Protein AF-A0A2X3W7B3-F1 (afdb_monomer_lite)

Organism: NCBI:txid1345

InterPro domains:
  IPR018306 Bacteriophage T5, Orf172 DNA-binding [PF10544] (6-100)

Foldseek 3Di:
DFQKWKWKWWALCVQQQKIFIDIDRAVQVVQVQQCVPSNDTPQQQMKMFMDGPVCRVVLSVVLCVQQVVQQDQDPDPDVRNRGIGHPVSVVVVVVVCVVVVTDMDGGDDDPDDDDDVVVVVVVVVVVVVLVVLLVLLQVLLVVLLVLLVVLLVCCVQKAWEWDWDDDALQATDIWGKIFGPDPPDPPWDAQVSVVSNQARADDDPDPPRGDRLFDDFDADPRRTTGMTTGDPCNLVVLVCLCPDPDPSNVSCVVRPNVSSVSSSVSVVSNVVRYDYHPDDPCCSRPPDAPQNDPVQVPHFGWHWFWKAFPDVRDTDIDIDTQQQWAKWKAQPFWIWTHGPPDPDIAIEGLDADDDPVCVVPDPDDDGHMYGHDSVRSSRVSVCQVVFWDWDDDPSMIMTGGDDPDDDDDDDDDPPPPD

Sequence (418 aa):
MAKKSYIYILNWTEVHGCIKIGKANNIWNRYQQLKKGFGEADLENSYWFEERETDILQIEKLLHTFTRKYKVDFPEKLDGSTELFEIEALDEVRDLCGRMEIQLHKGINAPKNKVVAQKSNIKIKNEKTFQEQIEVNRLKLNNLIDFIRTINEHPRDWVVRDTKSSFPWGHRFILTTVINENPNSDYKMTVDEFREFQCFNFNESSWFSLINLFSYFKFTKDRKLVGFELSSSTINKIENLIEGNENLSLHIKQYYFDLFSQLISELRLLLSKKENSTFDVEQWLNPKFEWNSDEHADTDKFGVFNLLKYPDFRTINLKLEVSKISKIISNGYSWTIFPNNTAKTIKLFQMNPPTKEDLHTINNFQDGIYISDEENYFKFCRFLRDLFEIEEFGYEYLLIPKNKGPQQLPLYNIEDLF

Radius of gyration: 34.97 Å; chains: 1; bounding box: 57×60×97 Å

Secondary structure (DSSP, 8-state):
-PPEEEEEEEEEHHHHSEEEEEEESSHHHHHHHHHHHH---EEEEEEEEEEEHHHHHHHHHHHHHHTGGGB---SS--TTGGGEEETTHHHHHHHHHHHTT--PEE--PPP-S--SHHHHHHHHHHHHHHHHHHHHHHHHHHHHHHHHHHHHH-TTTEEEEEEEEEETTTEEEEEEEEEE--TT-S---BHHHHHTTS-----SSSTT------S-EEE-TT-BEEEEEE-THHHHHHHHHHH-SSHHHHHHHHHTHHHHHHHHHHHHHHHHTPPPPSS-HHHHHS---GGG-GGGTTS--EEEEEEEEETTTEEEEEEEEGGGEEEEEE-SSEEEEEETT-S--EEEESSPPPPTTGGGS---PPSEEEE-SHHHHHHHHHHHHHHEEEEEETTEEEEEES--PPP-------GGG-

Structure (mmCIF, N/CA/C/O backbone):
data_AF-A0A2X3W7B3-F1
#
_entry.id   AF-A0A2X3W7B3-F1
#
loop_
_atom_site.group_PDB
_atom_site.id
_atom_site.type_symbol
_atom_site.label_atom_id
_atom_site.label_alt_id
_atom_site.label_comp_id
_atom_site.label_asym_id
_atom_site.label_entity_id
_atom_site.label_seq_id
_atom_site.pdbx_PDB_ins_code
_atom_site.Cartn_x
_atom_site.Cartn_y
_atom_site.Cartn_z
_atom_site.occupancy
_atom_site.B_iso_or_equiv
_atom_site.auth_seq_id
_atom_site.auth_comp_id
_atom_site.auth_asym_id
_atom_site.auth_atom_id
_atom_site.pdbx_PDB_model_num
ATOM 1 N N . MET A 1 1 ? 22.598 3.397 46.875 1.00 49.69 1 MET A N 1
ATOM 2 C CA . MET A 1 1 ? 22.312 2.079 47.487 1.00 49.69 1 MET A CA 1
ATOM 3 C C . MET A 1 1 ? 22.183 1.068 46.362 1.00 49.69 1 MET A C 1
ATOM 5 O O . MET A 1 1 ? 21.506 1.386 45.391 1.00 49.69 1 MET A O 1
ATOM 9 N N . ALA A 1 2 ? 22.857 -0.083 46.437 1.00 56.03 2 ALA A N 1
ATOM 10 C CA . ALA A 1 2 ? 22.685 -1.132 45.431 1.00 56.03 2 ALA A CA 1
ATOM 11 C C . ALA A 1 2 ? 21.232 -1.628 45.466 1.00 56.03 2 ALA A C 1
ATOM 13 O O . ALA A 1 2 ? 20.683 -1.855 46.546 1.00 56.03 2 ALA A O 1
ATOM 14 N N . LYS A 1 3 ? 20.596 -1.737 44.297 1.00 79.31 3 LYS A N 1
ATOM 15 C CA . LYS A 1 3 ? 19.221 -2.223 44.186 1.00 79.31 3 LYS A CA 1
ATOM 16 C C . LYS A 1 3 ? 19.198 -3.702 44.575 1.00 79.31 3 LYS A C 1
ATOM 18 O O . LYS A 1 3 ? 19.993 -4.491 44.065 1.00 79.31 3 LYS A O 1
ATOM 23 N N . LYS A 1 4 ? 18.335 -4.050 45.526 1.00 84.06 4 LYS A N 1
ATOM 24 C CA . LYS A 1 4 ? 18.164 -5.418 46.021 1.00 84.06 4 LYS A CA 1
ATOM 25 C C . LYS A 1 4 ? 17.038 -6.123 45.266 1.00 84.06 4 LYS A C 1
ATOM 27 O O . LYS A 1 4 ? 16.123 -5.470 44.760 1.00 84.06 4 LYS A O 1
ATOM 32 N N . SER A 1 5 ? 17.124 -7.443 45.170 1.00 90.56 5 SER A N 1
ATOM 33 C CA . SER A 1 5 ? 16.106 -8.311 44.574 1.00 90.56 5 SER A CA 1
ATOM 34 C C . SER A 1 5 ? 16.045 -9.617 45.378 1.00 90.56 5 SER A C 1
ATOM 36 O O . SER A 1 5 ? 16.868 -9.837 46.267 1.00 90.56 5 SER A O 1
ATOM 38 N N . TYR A 1 6 ? 15.054 -10.462 45.105 1.00 93.88 6 TYR A N 1
ATOM 39 C CA . TYR A 1 6 ? 14.776 -11.648 45.913 1.00 93.88 6 TYR A CA 1
ATOM 40 C C . TYR A 1 6 ? 14.728 -12.907 45.055 1.00 93.88 6 TYR A C 1
ATOM 42 O O . TYR A 1 6 ? 14.192 -12.877 43.943 1.00 93.88 6 TYR A O 1
ATOM 50 N N . ILE A 1 7 ? 15.210 -14.018 45.607 1.00 95.75 7 ILE A N 1
ATOM 51 C CA . ILE A 1 7 ? 14.815 -15.362 45.176 1.00 95.75 7 ILE A CA 1
ATOM 52 C C . ILE A 1 7 ? 13.711 -15.842 46.106 1.00 95.75 7 ILE A C 1
ATOM 54 O O . ILE A 1 7 ? 13.782 -15.650 47.320 1.00 95.75 7 ILE A O 1
ATOM 58 N N . TYR A 1 8 ? 12.700 -16.476 45.530 1.00 95.75 8 TYR A N 1
ATOM 59 C CA . TYR A 1 8 ? 11.639 -17.154 46.252 1.00 95.75 8 TYR A CA 1
ATOM 60 C C . TYR A 1 8 ? 11.576 -18.626 45.853 1.00 95.75 8 TYR A C 1
ATOM 62 O O . TYR A 1 8 ? 11.900 -19.006 44.726 1.00 95.75 8 TYR A O 1
ATOM 70 N N . ILE A 1 9 ? 11.091 -19.433 46.788 1.00 96.25 9 ILE A N 1
ATOM 71 C CA . ILE A 1 9 ? 10.754 -20.837 46.611 1.00 96.25 9 ILE A CA 1
ATOM 72 C C . ILE A 1 9 ? 9.311 -20.989 47.081 1.00 96.25 9 ILE A C 1
ATOM 74 O O . ILE A 1 9 ? 9.055 -20.969 48.284 1.00 96.25 9 ILE A O 1
ATOM 78 N N . LEU A 1 10 ? 8.370 -21.057 46.140 1.00 95.75 10 LEU A N 1
ATOM 79 C CA . LEU A 1 10 ? 6.945 -21.222 46.434 1.00 95.75 10 LEU A CA 1
ATOM 80 C C . LEU A 1 10 ? 6.597 -22.705 46.468 1.00 95.75 10 LEU A C 1
ATOM 82 O O . LEU A 1 10 ? 6.914 -23.434 45.528 1.00 95.75 10 LEU A O 1
ATOM 86 N N . ASN A 1 11 ? 5.944 -23.136 47.541 1.00 92.62 11 ASN A N 1
ATOM 87 C CA . ASN A 1 11 ? 5.577 -24.526 47.752 1.00 92.62 11 ASN A CA 1
ATOM 88 C C . ASN A 1 11 ? 4.138 -24.793 47.281 1.00 92.62 11 ASN A C 1
ATOM 90 O O . ASN A 1 11 ? 3.189 -24.308 47.887 1.00 92.62 11 ASN A O 1
ATOM 94 N N . TRP A 1 12 ? 3.978 -25.577 46.215 1.00 90.94 12 TRP A N 1
ATOM 95 C CA . TRP A 1 12 ? 2.685 -26.068 45.724 1.00 90.94 12 TRP A CA 1
ATOM 96 C C . TRP A 1 12 ? 2.560 -27.586 45.881 1.00 90.94 12 TRP A C 1
ATOM 98 O O . TRP A 1 12 ? 1.772 -28.214 45.182 1.00 90.94 12 TRP A O 1
ATOM 108 N N . THR A 1 13 ? 3.318 -28.202 46.790 1.00 86.62 13 THR A N 1
ATOM 109 C CA . THR A 1 13 ? 3.364 -29.666 46.923 1.00 86.62 13 THR A CA 1
ATOM 110 C C . THR A 1 13 ? 1.984 -30.264 47.199 1.00 86.62 13 THR A C 1
ATOM 112 O O . THR A 1 13 ? 1.646 -31.286 46.615 1.00 86.62 13 THR A O 1
ATOM 115 N N . GLU A 1 14 ? 1.143 -29.598 47.996 1.00 80.56 14 GLU A N 1
ATOM 116 C CA . GLU A 1 14 ? -0.219 -30.080 48.279 1.00 80.56 14 GLU A CA 1
ATOM 117 C C . GLU A 1 14 ? -1.151 -30.061 47.058 1.00 80.56 14 GLU A C 1
ATOM 119 O O . GLU A 1 14 ? -2.051 -30.891 46.964 1.00 80.56 14 GLU A O 1
ATOM 124 N N . VAL A 1 15 ? -0.951 -29.124 46.126 1.00 79.12 15 VAL A N 1
ATOM 125 C CA . VAL A 1 15 ? -1.862 -28.910 44.987 1.00 79.12 15 VAL A CA 1
ATOM 126 C C . VAL A 1 15 ? -1.338 -29.572 43.711 1.00 79.12 15 VAL A C 1
ATOM 128 O O . VAL A 1 15 ? -2.117 -30.114 42.933 1.00 79.12 15 VAL A O 1
ATOM 131 N N . HIS A 1 16 ? -0.019 -29.548 43.505 1.00 81.56 16 HIS A N 1
ATOM 132 C CA . HIS A 1 16 ? 0.649 -29.941 42.259 1.00 81.56 16 HIS A CA 1
ATOM 133 C C . HIS A 1 16 ? 1.873 -30.841 42.467 1.00 81.56 16 HIS A C 1
ATOM 135 O O . HIS A 1 16 ? 2.553 -31.166 41.498 1.00 81.56 16 HIS A O 1
ATOM 141 N N . GLY A 1 17 ? 2.202 -31.225 43.706 1.00 84.75 17 GLY A N 1
ATOM 142 C CA . GLY A 1 17 ? 3.369 -32.070 43.989 1.00 84.75 17 GLY A CA 1
ATOM 143 C C . GLY A 1 17 ? 4.721 -31.412 43.686 1.00 84.75 17 GLY A C 1
ATOM 144 O O . GLY A 1 17 ? 5.715 -32.113 43.537 1.00 84.75 17 GLY A O 1
ATOM 145 N N . CYS A 1 18 ? 4.776 -30.080 43.563 1.00 91.62 18 CYS A N 1
ATOM 146 C CA . CYS A 1 18 ? 5.975 -29.371 43.119 1.00 91.62 18 CYS A CA 1
ATOM 147 C C . CYS A 1 18 ? 6.262 -28.081 43.902 1.00 91.62 18 CYS A C 1
ATOM 149 O O . CYS A 1 18 ? 5.371 -27.449 44.476 1.00 91.62 18 CYS A O 1
ATOM 151 N N . ILE A 1 19 ? 7.508 -27.625 43.820 1.00 93.75 19 ILE A N 1
ATOM 152 C CA . ILE A 1 19 ? 7.961 -26.295 44.220 1.00 93.75 19 ILE A CA 1
ATOM 153 C C . ILE A 1 19 ? 8.351 -25.462 42.998 1.00 93.75 19 ILE A C 1
ATOM 155 O O . ILE A 1 19 ? 8.766 -25.986 41.966 1.00 93.75 19 ILE A O 1
ATOM 159 N N . LYS A 1 20 ? 8.277 -24.137 43.128 1.00 94.06 20 LYS A N 1
ATOM 160 C CA . LYS A 1 20 ? 8.765 -23.189 42.123 1.00 94.06 20 LYS A CA 1
ATOM 161 C C . LYS A 1 20 ? 9.906 -22.360 42.676 1.00 94.06 20 LYS A C 1
ATOM 163 O O . LYS A 1 20 ? 9.715 -21.681 43.680 1.00 94.06 20 LYS A O 1
ATOM 168 N N . ILE A 1 21 ? 11.025 -22.310 41.961 1.00 94.50 21 ILE A N 1
ATOM 169 C CA . ILE A 1 21 ? 12.171 -21.457 42.302 1.00 94.50 21 ILE A CA 1
ATOM 170 C C . ILE A 1 21 ? 12.234 -20.312 41.294 1.00 94.50 21 ILE A C 1
ATOM 172 O O . ILE A 1 21 ? 12.284 -20.573 40.093 1.00 94.50 21 ILE A O 1
ATOM 176 N N . GLY A 1 22 ? 12.243 -19.060 41.751 1.00 92.62 22 GLY A N 1
ATOM 177 C CA . GLY A 1 22 ? 12.356 -17.925 40.834 1.00 92.62 22 GLY A CA 1
ATOM 178 C C . GLY A 1 22 ? 12.717 -16.593 41.481 1.00 92.62 22 GLY A C 1
ATOM 179 O O . GLY A 1 22 ? 12.730 -16.437 42.700 1.00 92.62 22 GLY A O 1
ATOM 180 N N . LYS A 1 23 ? 12.999 -15.613 40.628 1.00 92.19 23 LYS A N 1
ATOM 181 C CA . LYS A 1 23 ? 13.351 -14.229 40.966 1.00 92.19 23 LYS A CA 1
ATOM 182 C C . LYS A 1 23 ? 12.134 -13.305 41.039 1.00 92.19 23 LYS A C 1
ATOM 184 O O . LYS A 1 23 ? 11.275 -13.297 40.157 1.00 92.19 23 LYS A O 1
ATOM 189 N N . ALA A 1 24 ? 12.101 -12.412 42.030 1.00 90.06 24 ALA A N 1
ATOM 190 C CA . ALA A 1 24 ? 11.144 -11.305 42.076 1.00 90.06 24 ALA A CA 1
ATOM 191 C C . ALA A 1 24 ? 11.711 -10.055 42.760 1.00 90.06 24 ALA A C 1
ATOM 193 O O . ALA A 1 24 ? 12.462 -10.135 43.721 1.00 90.06 24 ALA A O 1
ATOM 194 N N . ASN A 1 25 ? 11.255 -8.875 42.329 1.00 86.50 25 ASN A N 1
ATOM 195 C CA . ASN A 1 25 ? 11.466 -7.628 43.084 1.00 86.50 25 ASN A CA 1
ATOM 196 C C . ASN A 1 25 ? 10.436 -7.449 44.213 1.00 86.50 25 ASN A C 1
ATOM 198 O O . ASN A 1 25 ? 10.639 -6.657 45.125 1.00 86.50 25 ASN A O 1
ATOM 202 N N . ASN A 1 26 ? 9.309 -8.162 44.139 1.00 88.75 26 ASN A N 1
ATOM 203 C CA . ASN A 1 26 ? 8.280 -8.205 45.171 1.00 88.75 26 ASN A CA 1
ATOM 204 C C . ASN A 1 26 ? 7.633 -9.596 45.152 1.00 88.75 26 ASN A C 1
ATOM 206 O O . ASN A 1 26 ? 6.841 -9.904 44.256 1.00 88.75 26 ASN A O 1
ATOM 210 N N . ILE A 1 27 ? 7.997 -10.428 46.129 1.00 90.38 27 ILE A N 1
ATOM 211 C CA . ILE A 1 27 ? 7.583 -11.835 46.204 1.00 90.38 27 ILE A CA 1
ATOM 212 C C . ILE A 1 27 ? 6.058 -11.953 46.307 1.00 90.38 27 ILE A C 1
ATOM 214 O O . ILE A 1 27 ? 5.458 -12.769 45.615 1.00 90.38 27 ILE A O 1
ATOM 218 N N . TRP A 1 28 ? 5.408 -11.089 47.094 1.00 89.19 28 TRP A N 1
ATOM 219 C CA . TRP A 1 28 ? 3.954 -11.128 47.269 1.00 89.19 28 TRP A CA 1
ATOM 220 C C . TRP A 1 28 ? 3.201 -10.831 45.971 1.00 89.19 28 TRP A C 1
ATOM 222 O O . TRP A 1 28 ? 2.271 -11.546 45.608 1.00 89.19 28 TRP A O 1
ATOM 232 N N . ASN A 1 29 ? 3.615 -9.803 45.228 1.00 86.25 29 ASN A N 1
ATOM 233 C CA . ASN A 1 29 ? 3.005 -9.492 43.936 1.00 86.25 29 ASN A CA 1
ATOM 234 C C . ASN A 1 29 ? 3.215 -10.628 42.930 1.00 86.25 29 ASN A C 1
ATOM 236 O O . ASN A 1 29 ? 2.285 -10.949 42.190 1.00 86.25 29 ASN A O 1
ATOM 240 N N . ARG A 1 30 ? 4.404 -11.249 42.921 1.00 90.12 30 ARG A N 1
ATOM 241 C CA . ARG A 1 30 ? 4.691 -12.395 42.050 1.00 90.12 30 ARG A CA 1
ATOM 242 C C . ARG A 1 30 ? 3.834 -13.605 42.421 1.00 90.12 30 ARG A C 1
ATOM 244 O O . ARG A 1 30 ? 3.236 -14.203 41.534 1.00 90.12 30 ARG A O 1
ATOM 251 N N . TYR A 1 31 ? 3.677 -13.895 43.712 1.00 91.56 31 TYR A N 1
ATOM 252 C CA . TYR A 1 31 ? 2.754 -14.920 44.199 1.00 91.56 31 TYR A CA 1
ATOM 253 C C . TYR A 1 31 ? 1.317 -14.669 43.718 1.00 91.56 31 TYR A C 1
ATOM 255 O O . TYR A 1 31 ? 0.709 -15.551 43.125 1.00 91.56 31 TYR A O 1
ATOM 263 N N . GLN A 1 32 ? 0.789 -13.451 43.884 1.00 87.44 32 GLN A N 1
ATOM 264 C CA . GLN A 1 32 ? -0.580 -13.113 43.460 1.00 87.44 32 GLN A CA 1
ATOM 265 C C . GLN A 1 32 ? -0.807 -13.255 41.945 1.00 87.44 32 GLN A C 1
ATOM 267 O O . GLN A 1 32 ? -1.938 -13.481 41.516 1.00 87.44 32 GLN A O 1
ATOM 272 N N . GLN A 1 33 ? 0.237 -13.097 41.126 1.00 85.06 33 GLN A N 1
ATOM 273 C CA . GLN A 1 33 ? 0.168 -13.366 39.687 1.00 85.06 33 GLN A CA 1
ATOM 274 C C . GLN A 1 33 ? 0.092 -14.870 39.413 1.00 85.06 33 GLN A C 1
ATOM 276 O O . GLN A 1 33 ? -0.817 -15.309 38.714 1.00 85.06 33 GLN A O 1
ATOM 281 N N . LEU A 1 34 ? 1.005 -15.645 40.004 1.00 87.31 34 LEU A N 1
ATOM 282 C CA . LEU A 1 34 ? 1.114 -17.090 39.791 1.00 87.31 34 LEU A CA 1
ATOM 283 C C . LEU A 1 34 ? -0.096 -17.852 40.343 1.00 87.31 34 LEU A C 1
ATOM 285 O O . LEU A 1 34 ? -0.611 -18.753 39.687 1.00 87.31 34 LEU A O 1
ATOM 289 N N . LYS A 1 35 ? -0.619 -17.425 41.495 1.00 87.69 35 LYS A N 1
ATOM 290 C CA . LYS A 1 35 ? -1.808 -17.986 42.147 1.00 87.69 35 LYS A CA 1
ATOM 291 C C . LYS A 1 35 ? -3.021 -18.100 41.219 1.00 87.69 35 LYS A C 1
ATOM 293 O O . LYS A 1 35 ? -3.826 -19.008 41.385 1.00 87.69 35 LYS A O 1
ATOM 298 N N . LYS A 1 36 ? -3.169 -17.201 40.236 1.00 80.19 36 LYS A N 1
ATOM 299 C CA . LYS A 1 36 ? -4.288 -17.250 39.278 1.00 80.19 36 LYS A CA 1
ATOM 300 C C . LYS A 1 36 ? -4.287 -18.510 38.411 1.00 80.19 36 LYS A C 1
ATOM 302 O O . LYS A 1 36 ? -5.359 -18.919 37.989 1.00 80.19 36 LYS A O 1
ATOM 307 N N . GLY A 1 37 ? -3.108 -19.065 38.124 1.00 80.38 37 GLY A N 1
ATOM 308 C CA . GLY A 1 37 ? -2.953 -20.293 37.343 1.00 80.38 37 GLY A CA 1
ATOM 309 C C . GLY A 1 37 ? -2.694 -21.520 38.215 1.00 80.38 37 GLY A C 1
ATOM 310 O O . GLY A 1 37 ? -3.301 -22.557 38.004 1.00 80.38 37 GLY A O 1
ATOM 311 N N . PHE A 1 38 ? -1.834 -21.394 39.230 1.00 79.56 38 PHE A N 1
ATOM 312 C CA . PHE A 1 38 ? -1.393 -22.531 40.049 1.00 79.56 38 PHE A CA 1
ATOM 313 C C . PHE A 1 38 ? -2.220 -22.753 41.325 1.00 79.56 38 PHE A C 1
ATOM 315 O O . PHE A 1 38 ? -2.025 -23.750 42.010 1.00 79.56 38 PHE A O 1
ATOM 322 N N . GLY A 1 39 ? -3.147 -21.860 41.676 1.00 83.94 39 GLY A N 1
ATOM 323 C CA . GLY A 1 39 ? -3.884 -21.941 42.940 1.00 83.94 39 GLY A CA 1
ATOM 324 C C . GLY A 1 39 ? -3.065 -21.474 44.152 1.00 83.94 39 GLY A C 1
ATOM 325 O O . GLY A 1 39 ? -2.021 -20.830 44.013 1.00 83.94 39 GLY A O 1
ATOM 326 N N . GLU A 1 40 ? -3.568 -21.742 45.358 1.00 89.56 40 GLU A N 1
ATOM 327 C CA . GLU A 1 40 ? -2.911 -21.325 46.606 1.00 89.56 40 GLU A CA 1
ATOM 328 C C . GLU A 1 40 ? -1.622 -22.121 46.840 1.00 89.56 40 GLU A C 1
ATOM 330 O O . GLU A 1 40 ? -1.614 -23.343 46.719 1.00 89.56 40 GLU A O 1
ATOM 335 N N . ALA A 1 41 ? -0.540 -21.420 47.181 1.00 90.94 41 ALA A N 1
ATOM 336 C CA . ALA A 1 41 ? 0.698 -22.047 47.635 1.00 90.94 41 ALA A CA 1
ATOM 337 C C . ALA A 1 41 ? 0.702 -22.149 49.163 1.00 90.94 41 ALA A C 1
ATOM 339 O O . ALA A 1 41 ? 0.157 -21.279 49.850 1.00 90.94 41 ALA A O 1
ATOM 340 N N . ASP A 1 42 ? 1.416 -23.134 49.695 1.00 92.38 42 ASP A N 1
ATOM 341 C CA . ASP A 1 42 ? 1.790 -23.184 51.102 1.00 92.38 42 ASP A CA 1
ATOM 342 C C . ASP A 1 42 ? 2.895 -22.150 51.370 1.00 92.38 42 ASP A C 1
ATOM 344 O O . ASP A 1 42 ? 4.100 -22.395 51.242 1.00 92.38 42 ASP A O 1
ATOM 348 N N . LEU A 1 43 ? 2.468 -20.935 51.708 1.00 92.12 43 LEU A N 1
ATOM 349 C CA . LEU A 1 43 ? 3.367 -19.819 51.985 1.00 92.12 43 LEU A CA 1
ATOM 350 C C . LEU A 1 43 ? 4.130 -19.964 53.303 1.00 92.12 43 LEU A C 1
ATOM 352 O O . LEU A 1 43 ? 5.166 -19.319 53.457 1.00 92.12 43 LEU A O 1
ATOM 356 N N . GLU A 1 44 ? 3.649 -20.783 54.239 1.00 91.44 44 GLU A N 1
ATOM 357 C CA . GLU A 1 44 ? 4.309 -21.030 55.523 1.00 91.44 44 GLU A CA 1
ATOM 358 C C . GLU A 1 44 ? 5.535 -21.931 55.337 1.00 91.44 44 GLU A C 1
ATOM 360 O O . GLU A 1 44 ? 6.598 -21.674 55.911 1.00 91.44 44 GLU A O 1
ATOM 365 N N . ASN A 1 45 ? 5.427 -22.929 54.456 1.00 92.25 45 ASN A N 1
ATOM 366 C CA . ASN A 1 45 ? 6.535 -23.800 54.066 1.00 92.25 45 ASN A CA 1
ATOM 367 C C . ASN A 1 45 ? 7.245 -23.359 52.776 1.00 92.25 45 ASN A C 1
ATOM 369 O O . ASN A 1 45 ? 8.010 -24.129 52.196 1.00 92.25 45 ASN A O 1
ATOM 373 N N . SER A 1 46 ? 7.032 -22.116 52.346 1.00 95.31 46 SER A N 1
ATOM 374 C CA . SER A 1 46 ? 7.807 -21.463 51.288 1.00 95.31 46 SER A CA 1
ATOM 375 C C . SER A 1 46 ? 9.063 -20.784 51.849 1.00 95.31 46 SER A C 1
ATOM 377 O O . SER A 1 46 ? 9.166 -20.534 53.051 1.00 95.31 46 SER A O 1
ATOM 379 N N . TYR A 1 47 ? 10.025 -20.458 50.984 1.00 96.38 47 TYR A N 1
ATOM 380 C CA . TYR A 1 47 ? 11.308 -19.860 51.378 1.00 96.38 47 TYR A CA 1
ATOM 381 C C . TYR A 1 47 ? 11.676 -18.663 50.509 1.00 96.38 47 TYR A C 1
ATOM 383 O O . TYR A 1 47 ? 11.177 -18.511 49.395 1.00 96.38 47 TYR A O 1
ATOM 391 N N . TRP A 1 48 ? 12.572 -17.814 51.004 1.00 96.31 48 TRP A N 1
ATOM 392 C CA . TRP A 1 48 ? 13.145 -16.718 50.230 1.00 96.31 48 TRP A CA 1
ATOM 393 C C . TRP A 1 48 ? 14.481 -16.238 50.801 1.00 96.31 48 TRP A C 1
ATOM 395 O O . TRP A 1 48 ? 14.800 -16.496 51.959 1.00 96.31 48 TRP A O 1
ATOM 405 N N . PHE A 1 49 ? 15.244 -15.504 49.997 1.00 94.62 49 PHE A N 1
ATOM 406 C CA . PHE A 1 49 ? 16.389 -14.719 50.460 1.00 94.62 49 PHE A CA 1
ATOM 407 C C . PHE A 1 49 ? 16.549 -13.447 49.620 1.00 94.62 49 PHE A C 1
ATOM 409 O O . PHE A 1 49 ? 15.999 -13.333 48.519 1.00 94.62 49 PHE A O 1
ATOM 416 N N . GLU A 1 50 ? 17.265 -12.468 50.165 1.00 93.38 50 GLU A N 1
ATOM 417 C CA . GLU A 1 50 ? 17.531 -11.172 49.539 1.00 93.38 50 GLU A CA 1
ATOM 418 C C . GLU A 1 50 ? 19.007 -11.064 49.162 1.00 93.38 50 GLU A C 1
ATOM 420 O O . GLU A 1 50 ? 19.865 -11.378 49.978 1.00 93.38 50 GLU A O 1
ATOM 425 N N . GLU A 1 51 ? 19.299 -10.565 47.960 1.00 90.25 51 GLU A N 1
ATOM 426 C CA . GLU A 1 51 ? 20.671 -10.303 47.521 1.00 90.25 51 GLU A CA 1
ATOM 427 C C . GLU A 1 51 ? 20.711 -9.106 46.546 1.00 90.25 51 GLU A C 1
ATOM 429 O O . GLU A 1 51 ? 19.673 -8.563 46.133 1.00 90.25 51 GLU A O 1
ATOM 434 N N . ARG A 1 52 ? 21.908 -8.632 46.179 1.00 87.06 52 ARG A N 1
ATOM 435 C CA . ARG A 1 52 ? 22.068 -7.585 45.153 1.00 87.06 52 ARG A CA 1
ATOM 436 C C . ARG A 1 52 ? 21.477 -8.036 43.814 1.00 87.06 52 ARG A C 1
ATOM 438 O O . ARG A 1 52 ? 21.652 -9.173 43.385 1.00 87.06 52 ARG A O 1
ATOM 445 N N . GLU A 1 53 ? 20.818 -7.122 43.101 1.00 83.19 53 GLU A N 1
ATOM 446 C CA . GLU A 1 53 ? 20.161 -7.427 41.819 1.00 83.19 53 GLU A CA 1
ATOM 447 C C . GLU A 1 53 ? 21.128 -7.989 40.758 1.00 83.19 53 GLU A C 1
ATOM 449 O O . GLU A 1 53 ? 20.710 -8.803 39.933 1.00 83.19 53 GLU A O 1
ATOM 454 N N . THR A 1 54 ? 22.409 -7.602 40.809 1.00 83.62 54 THR A N 1
ATOM 455 C CA . THR A 1 54 ? 23.478 -8.118 39.936 1.00 83.62 54 THR A CA 1
ATOM 456 C C . THR A 1 54 ? 23.781 -9.597 40.160 1.00 83.62 54 THR A C 1
ATOM 458 O O . THR A 1 54 ? 24.165 -10.286 39.216 1.00 83.62 54 THR A O 1
ATOM 461 N N . ASP A 1 55 ? 23.566 -10.088 41.380 1.00 86.50 55 ASP A N 1
ATOM 462 C CA . ASP A 1 55 ? 23.994 -11.416 41.819 1.00 86.50 55 ASP A CA 1
ATOM 463 C C . ASP A 1 55 ? 22.810 -12.396 41.777 1.00 86.50 55 ASP A C 1
ATOM 465 O O . ASP A 1 55 ? 22.963 -13.545 41.368 1.00 86.50 55 ASP A O 1
ATOM 469 N N . ILE A 1 56 ? 21.592 -11.914 42.065 1.00 89.44 56 ILE A N 1
ATOM 470 C CA . ILE A 1 56 ? 20.341 -12.696 42.050 1.00 89.44 56 ILE A CA 1
ATOM 471 C C . ILE A 1 56 ? 20.145 -13.490 40.753 1.00 89.44 56 ILE A C 1
ATOM 473 O O . ILE A 1 56 ? 19.763 -14.654 40.808 1.00 89.44 56 ILE A O 1
ATOM 477 N N . LEU A 1 57 ? 20.425 -12.896 39.586 1.00 86.81 57 LEU A N 1
ATOM 478 C CA . LEU A 1 57 ? 20.252 -13.592 38.304 1.00 86.81 57 LEU A CA 1
ATOM 479 C C . LEU A 1 57 ? 21.247 -14.752 38.131 1.00 86.81 57 LEU A C 1
ATOM 481 O O . LEU A 1 57 ? 20.919 -15.763 37.513 1.00 86.81 57 LEU A O 1
ATOM 485 N N . GLN A 1 58 ? 22.471 -14.604 38.641 1.00 87.31 58 GLN A N 1
ATOM 486 C CA . GLN A 1 58 ? 23.478 -15.665 38.578 1.00 87.31 58 GLN A CA 1
ATOM 487 C C . GLN A 1 58 ? 23.131 -16.790 39.555 1.00 87.31 58 GLN A C 1
ATOM 489 O O . GLN A 1 58 ? 23.223 -17.962 39.192 1.00 87.31 58 GLN A O 1
ATOM 494 N N . ILE A 1 59 ? 22.660 -16.431 40.751 1.00 90.56 59 ILE A N 1
ATOM 495 C CA . ILE A 1 59 ? 22.248 -17.392 41.775 1.00 90.56 59 ILE A CA 1
ATOM 496 C C . ILE A 1 59 ? 21.010 -18.181 41.318 1.00 90.56 59 ILE A C 1
ATOM 498 O O . ILE A 1 59 ? 20.995 -19.400 41.450 1.00 90.56 59 ILE A O 1
ATOM 502 N N . GLU A 1 60 ? 20.013 -17.534 40.703 1.00 93.44 60 GLU A N 1
ATOM 503 C CA . GLU A 1 60 ? 18.835 -18.208 40.125 1.00 93.44 60 GLU A CA 1
ATOM 504 C C . GLU A 1 60 ? 19.232 -19.280 39.103 1.00 93.44 60 GLU A C 1
ATOM 506 O O . GLU A 1 60 ? 18.809 -20.432 39.200 1.00 93.44 60 GLU A O 1
ATOM 511 N N . LYS A 1 61 ? 20.101 -18.918 38.151 1.00 91.19 61 LYS A N 1
ATOM 512 C CA . LYS A 1 61 ? 20.592 -19.846 37.125 1.00 91.19 61 LYS A CA 1
ATOM 513 C C . LYS A 1 61 ? 21.365 -21.012 37.729 1.00 91.19 61 LYS A C 1
ATOM 515 O O . LYS A 1 61 ? 21.234 -22.140 37.250 1.00 91.19 61 LYS A O 1
ATOM 520 N N . LEU A 1 62 ? 22.174 -20.752 38.756 1.00 90.44 62 LEU A N 1
ATOM 521 C CA . LEU A 1 62 ? 22.917 -21.793 39.458 1.00 90.44 62 LEU A CA 1
ATOM 522 C C . LEU A 1 62 ? 21.960 -22.765 40.157 1.00 90.44 62 LEU A C 1
ATOM 524 O O . LEU A 1 62 ? 22.095 -23.973 39.973 1.00 90.44 62 LEU A O 1
ATOM 528 N N . LEU A 1 63 ? 20.957 -22.244 40.871 1.00 91.69 63 LEU A N 1
ATOM 529 C CA . LEU A 1 63 ? 19.922 -23.045 41.525 1.00 91.69 63 LEU A CA 1
ATOM 530 C C . LEU A 1 63 ? 19.176 -23.917 40.513 1.00 91.69 63 LEU A C 1
ATOM 532 O O . LEU A 1 63 ? 19.147 -25.130 40.681 1.00 91.69 63 LEU A O 1
ATOM 536 N N . HIS A 1 64 ? 18.670 -23.340 39.417 1.00 92.06 64 HIS A N 1
ATOM 537 C CA . HIS A 1 64 ? 17.983 -24.098 38.360 1.00 92.06 64 HIS A CA 1
ATOM 538 C C . HIS A 1 64 ? 18.872 -25.160 37.710 1.00 92.06 64 HIS A C 1
ATOM 540 O O . HIS A 1 64 ? 18.384 -26.215 37.310 1.00 92.06 64 HIS A O 1
ATOM 546 N N . THR A 1 65 ? 20.175 -24.896 37.587 1.00 90.38 65 THR A N 1
ATOM 547 C CA . THR A 1 65 ? 21.132 -25.873 37.054 1.00 90.38 65 THR A CA 1
ATOM 548 C C . THR A 1 65 ? 21.299 -27.046 38.015 1.00 90.38 65 THR A C 1
ATOM 550 O O . THR A 1 65 ? 21.266 -28.198 37.584 1.00 90.38 65 THR A O 1
ATOM 553 N N . PHE A 1 66 ? 21.434 -26.763 39.310 1.00 87.50 66 PHE A N 1
ATOM 554 C CA . PHE A 1 66 ? 21.636 -27.769 40.350 1.00 87.50 66 PHE A CA 1
ATOM 555 C C . PHE A 1 66 ? 20.377 -28.618 40.583 1.00 87.50 66 PHE A C 1
ATOM 557 O O . PHE A 1 66 ? 20.460 -29.832 40.762 1.00 87.50 66 PHE A O 1
ATOM 564 N N . THR A 1 67 ? 19.195 -28.004 40.476 1.00 92.75 67 THR A N 1
ATOM 565 C CA . THR A 1 67 ? 17.903 -28.679 40.652 1.00 92.75 67 THR A CA 1
ATOM 566 C C . THR A 1 67 ? 17.338 -29.278 39.365 1.00 92.75 67 THR A C 1
ATOM 568 O O . THR A 1 67 ? 16.275 -29.892 39.397 1.00 92.75 67 THR A O 1
ATOM 571 N N . ARG A 1 68 ? 18.033 -29.163 38.224 1.00 92.00 68 ARG A N 1
ATOM 572 C CA . ARG A 1 68 ? 17.533 -29.598 36.906 1.00 92.00 68 ARG A CA 1
ATOM 573 C C . ARG A 1 68 ? 17.061 -31.056 36.871 1.00 92.00 68 ARG A C 1
ATOM 575 O O . ARG A 1 68 ? 16.129 -31.360 36.133 1.00 92.00 68 ARG A O 1
ATOM 582 N N . LYS A 1 69 ? 17.699 -31.943 37.644 1.00 91.06 69 LYS A N 1
ATOM 583 C CA . LYS A 1 69 ? 17.343 -33.372 37.727 1.00 91.06 69 LYS A CA 1
ATOM 584 C C . LYS A 1 69 ? 15.969 -33.633 38.365 1.00 91.06 69 LYS A C 1
ATOM 586 O O . LYS A 1 69 ? 15.421 -34.698 38.139 1.00 91.06 69 LYS A O 1
ATOM 591 N N . TYR A 1 70 ? 15.420 -32.658 39.090 1.00 92.69 70 TYR A N 1
ATOM 592 C CA . TYR A 1 70 ? 14.099 -32.710 39.728 1.00 92.69 70 TYR A CA 1
ATOM 593 C C . TYR A 1 70 ? 13.035 -31.946 38.941 1.00 92.69 70 TYR A C 1
ATOM 595 O O . TYR A 1 70 ? 11.999 -31.595 39.492 1.00 92.69 70 TYR A O 1
ATOM 603 N N . LYS A 1 71 ? 13.311 -31.545 37.698 1.00 92.00 71 LYS A N 1
ATOM 604 C CA . LYS A 1 71 ? 12.378 -30.710 36.943 1.00 92.00 71 LYS A CA 1
ATOM 605 C C . LYS A 1 71 ? 11.076 -31.471 36.679 1.00 92.00 71 LYS A C 1
ATOM 607 O O . LYS A 1 71 ? 11.110 -32.582 36.161 1.00 92.00 71 LYS A O 1
ATOM 612 N N . VAL A 1 72 ? 9.951 -30.821 36.965 1.00 88.25 72 VAL A N 1
ATOM 613 C CA . VAL A 1 72 ? 8.609 -31.354 36.708 1.00 88.25 72 VAL A CA 1
ATOM 614 C C . VAL A 1 72 ? 8.077 -30.772 35.404 1.00 88.25 72 VAL A C 1
ATOM 616 O O . VAL A 1 72 ? 8.092 -29.554 35.204 1.00 88.25 72 VAL A O 1
ATOM 619 N N . ASP A 1 73 ? 7.580 -31.639 34.525 1.00 82.81 73 ASP A N 1
ATOM 620 C CA . ASP A 1 73 ? 6.851 -31.217 33.332 1.00 82.81 73 ASP A CA 1
ATOM 621 C C . ASP A 1 73 ? 5.388 -30.951 33.696 1.00 82.81 73 ASP A C 1
ATOM 623 O O . ASP A 1 73 ? 4.640 -31.854 34.070 1.00 82.81 73 ASP A O 1
ATOM 627 N N . PHE A 1 74 ? 4.978 -29.686 33.600 1.00 77.94 74 PHE A N 1
ATOM 628 C CA . PHE A 1 74 ? 3.609 -29.278 33.898 1.00 77.94 74 PHE A CA 1
ATOM 629 C C . PHE A 1 74 ? 2.740 -29.334 32.628 1.00 77.94 74 PHE A C 1
ATOM 631 O O . PHE A 1 74 ? 3.152 -28.780 31.604 1.00 77.94 74 PHE A O 1
ATOM 638 N N . PRO A 1 75 ? 1.545 -29.961 32.659 1.00 70.06 75 PRO A N 1
ATOM 639 C CA . PRO A 1 75 ? 0.725 -30.167 31.459 1.00 70.06 75 PRO A CA 1
ATOM 640 C C . PRO A 1 75 ? 0.271 -28.868 30.777 1.00 70.06 75 PRO A C 1
ATOM 642 O O . PRO A 1 75 ? 0.129 -28.815 29.555 1.00 70.06 75 PRO A O 1
ATOM 645 N N . GLU A 1 76 ? 0.047 -27.810 31.559 1.00 73.69 76 GLU A N 1
ATOM 646 C CA . GLU A 1 76 ? -0.437 -26.52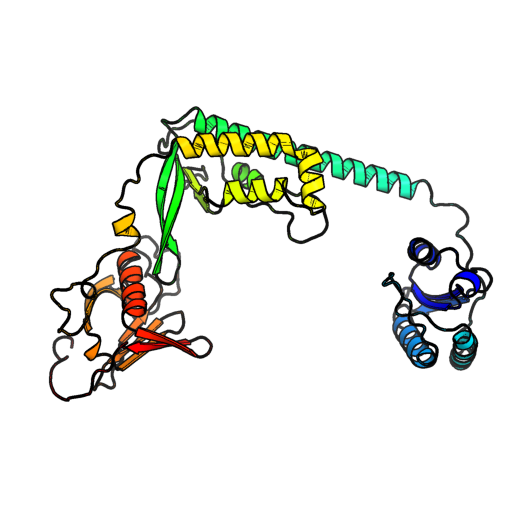1 31.068 1.00 73.69 76 GLU A CA 1
ATOM 647 C C . GLU A 1 76 ? 0.707 -25.509 30.900 1.00 73.69 76 GLU A C 1
ATOM 649 O O . GLU A 1 76 ? 1.544 -25.317 31.784 1.00 73.69 76 GLU A O 1
ATOM 654 N N . LYS A 1 77 ? 0.730 -24.781 29.776 1.00 74.94 77 LYS A N 1
ATOM 655 C CA . LYS A 1 77 ? 1.705 -23.700 29.542 1.00 74.94 77 LYS A CA 1
ATOM 656 C C . LYS A 1 77 ? 1.311 -22.422 30.288 1.00 74.94 77 LYS A C 1
ATOM 658 O O . LYS A 1 77 ? 0.895 -21.436 29.684 1.00 74.94 77 LYS A O 1
ATOM 663 N N . LEU A 1 78 ? 1.454 -22.446 31.609 1.00 76.12 78 LEU A N 1
ATOM 664 C CA . LEU A 1 78 ? 1.257 -21.293 32.490 1.00 76.12 78 LEU A CA 1
ATOM 665 C C . LEU A 1 78 ? 2.564 -20.501 32.673 1.00 76.12 78 LEU A C 1
ATOM 667 O O . LEU A 1 78 ? 3.661 -21.055 32.555 1.00 76.12 78 LEU A O 1
ATOM 671 N N . ASP A 1 79 ? 2.464 -19.203 32.979 1.00 71.62 79 ASP A N 1
ATOM 672 C CA . ASP A 1 79 ? 3.626 -18.350 33.284 1.00 71.62 79 ASP A CA 1
ATOM 673 C C . ASP A 1 79 ? 4.455 -18.949 34.433 1.00 71.62 79 ASP A C 1
ATOM 675 O O . ASP A 1 79 ? 3.955 -19.151 35.534 1.00 71.62 79 ASP A O 1
ATOM 679 N N . GLY A 1 80 ? 5.736 -19.232 34.186 1.00 74.44 80 GLY A N 1
ATOM 680 C CA . GLY A 1 80 ? 6.637 -19.819 35.177 1.00 74.44 80 GLY A CA 1
ATOM 681 C C . GLY A 1 80 ? 6.579 -21.346 35.310 1.00 74.44 80 GLY A C 1
ATOM 682 O O . GLY A 1 80 ? 7.267 -21.873 36.184 1.00 74.44 80 GLY A O 1
ATOM 683 N N . SER A 1 81 ? 5.833 -22.052 34.452 1.00 79.31 81 SER A N 1
ATOM 684 C CA . SER A 1 81 ? 5.781 -23.530 34.398 1.00 79.31 81 SER A CA 1
ATOM 685 C C . SER A 1 81 ? 7.127 -24.196 34.071 1.00 79.31 81 SER A C 1
ATOM 687 O O . SER A 1 81 ? 7.334 -25.362 34.383 1.00 79.31 81 SER A O 1
ATOM 689 N N . THR A 1 82 ? 8.082 -23.462 33.491 1.00 80.62 82 THR A N 1
ATOM 690 C CA . THR A 1 82 ? 9.411 -23.981 33.122 1.00 80.62 82 THR A CA 1
ATOM 691 C C . THR A 1 82 ? 10.387 -24.126 34.292 1.00 80.62 82 THR A C 1
ATOM 693 O O . THR A 1 82 ? 11.468 -24.681 34.101 1.00 80.62 82 THR A O 1
ATOM 696 N N . GLU A 1 83 ? 10.026 -23.616 35.471 1.00 87.62 83 GLU A N 1
ATOM 697 C CA . GLU A 1 83 ? 10.880 -23.524 36.667 1.00 87.62 83 GLU A CA 1
ATOM 698 C C . GLU A 1 83 ? 10.227 -24.245 37.862 1.00 87.62 83 GLU A C 1
ATOM 700 O O . GLU A 1 83 ? 10.264 -23.755 38.997 1.00 87.62 83 GLU A O 1
ATOM 705 N N . LEU A 1 84 ? 9.555 -25.363 37.582 1.00 91.31 84 LEU A N 1
ATOM 706 C CA . LEU A 1 84 ? 8.924 -26.231 38.571 1.00 91.31 84 LEU A CA 1
ATOM 707 C C . LEU A 1 84 ? 9.794 -27.456 38.833 1.00 91.31 84 LEU A C 1
ATOM 709 O O . LEU A 1 84 ? 10.369 -28.033 37.906 1.00 91.31 84 LEU A O 1
ATOM 713 N N . PHE A 1 85 ? 9.885 -27.837 40.101 1.00 93.38 85 PHE A N 1
ATOM 714 C CA . PHE A 1 85 ? 10.748 -28.908 40.577 1.00 93.38 85 PHE A CA 1
ATOM 715 C C . PHE A 1 85 ? 10.027 -29.765 41.620 1.00 93.38 85 PHE A C 1
ATOM 717 O O . PHE A 1 85 ? 9.130 -29.275 42.303 1.00 93.38 85 PHE A O 1
ATOM 724 N N . GLU A 1 86 ? 10.420 -31.024 41.760 1.00 92.50 86 GLU A N 1
ATOM 725 C CA . GLU A 1 86 ? 9.967 -31.899 42.844 1.00 92.50 86 GLU A CA 1
ATOM 726 C C . GLU A 1 86 ? 10.427 -31.345 44.207 1.00 92.50 86 GLU A C 1
ATOM 728 O O . GLU A 1 86 ? 11.400 -30.585 44.292 1.00 92.50 86 GLU A O 1
ATOM 733 N N . ILE A 1 87 ? 9.722 -31.690 45.287 1.00 91.50 87 ILE A N 1
ATOM 734 C CA . ILE A 1 87 ? 9.990 -31.152 46.632 1.00 91.50 87 ILE A CA 1
ATOM 735 C C . ILE A 1 87 ? 11.392 -31.523 47.140 1.00 91.50 87 ILE A C 1
ATOM 737 O O . ILE A 1 87 ? 12.010 -30.751 47.870 1.00 91.50 87 ILE A O 1
ATOM 741 N N . GLU A 1 88 ? 11.932 -32.649 46.684 1.00 90.56 88 GLU A N 1
ATOM 742 C CA . GLU A 1 88 ? 13.278 -33.154 46.950 1.00 90.56 88 GLU A CA 1
ATOM 743 C C . GLU A 1 88 ? 14.366 -32.164 46.508 1.00 90.56 88 GLU A C 1
ATOM 745 O O . GLU A 1 88 ? 15.445 -32.115 47.100 1.00 90.56 88 GLU A O 1
ATOM 750 N N . ALA A 1 89 ? 14.078 -31.304 45.523 1.00 92.44 89 ALA A N 1
ATOM 751 C CA . ALA A 1 89 ? 14.987 -30.236 45.119 1.00 92.44 89 ALA A CA 1
ATOM 752 C C . ALA A 1 89 ? 15.257 -29.228 46.248 1.00 92.44 89 ALA A C 1
ATOM 754 O O . ALA A 1 89 ? 16.289 -28.558 46.237 1.00 92.44 89 ALA A O 1
ATOM 755 N N . LEU A 1 90 ? 14.356 -29.103 47.229 1.00 91.81 90 LEU A N 1
ATOM 756 C CA . LEU A 1 90 ? 14.500 -28.159 48.334 1.00 91.81 90 LEU A CA 1
ATOM 757 C C . LEU A 1 90 ? 15.718 -28.465 49.213 1.00 91.81 90 LEU A C 1
ATOM 759 O O . LEU A 1 90 ? 16.361 -27.532 49.695 1.00 91.81 90 LEU A O 1
ATOM 763 N N . ASP A 1 91 ? 16.051 -29.738 49.415 1.00 90.50 91 ASP A N 1
ATOM 764 C CA . ASP A 1 91 ? 17.202 -30.119 50.238 1.00 90.50 91 ASP A CA 1
ATOM 765 C C . ASP A 1 91 ? 18.525 -29.765 49.551 1.00 90.50 91 ASP A C 1
ATOM 767 O O . ASP A 1 91 ? 19.441 -29.251 50.192 1.00 90.50 91 ASP A O 1
ATOM 771 N N . GLU A 1 92 ? 18.584 -29.904 48.228 1.00 91.44 92 GLU A N 1
ATOM 772 C CA . GLU A 1 92 ? 19.735 -29.499 47.411 1.00 91.44 92 GLU A CA 1
ATOM 773 C C . GLU A 1 92 ? 19.886 -27.972 47.376 1.00 91.44 92 GLU A C 1
ATOM 775 O O . GLU A 1 92 ? 20.995 -27.441 47.458 1.00 91.44 92 GLU A O 1
ATOM 780 N N . VAL A 1 93 ? 18.767 -27.239 47.325 1.00 92.69 93 VAL A N 1
ATOM 781 C CA . VAL A 1 93 ? 18.777 -25.774 47.449 1.00 92.69 93 VAL A CA 1
ATOM 782 C C . VAL A 1 93 ? 19.292 -25.346 48.823 1.00 92.69 93 VAL A C 1
ATOM 784 O O . VAL A 1 93 ? 20.102 -24.425 48.907 1.00 92.69 93 VAL A O 1
ATOM 787 N N . ARG A 1 94 ? 18.868 -26.012 49.904 1.00 92.00 94 ARG A N 1
ATOM 788 C CA . ARG A 1 94 ? 19.342 -25.716 51.265 1.00 92.00 94 ARG A CA 1
ATOM 789 C C . ARG A 1 94 ? 20.836 -25.983 51.428 1.00 92.00 94 ARG A C 1
ATOM 791 O O . ARG A 1 94 ? 21.523 -25.135 51.992 1.00 92.00 94 ARG A O 1
ATOM 798 N N . ASP A 1 95 ? 21.334 -27.115 50.929 1.00 89.56 95 ASP A N 1
ATOM 799 C CA . ASP A 1 95 ? 22.764 -27.449 50.965 1.00 89.56 95 ASP A CA 1
ATOM 800 C C . ASP A 1 95 ? 23.590 -26.424 50.174 1.00 89.56 95 ASP A C 1
ATOM 802 O O . ASP A 1 95 ? 24.559 -25.867 50.695 1.00 89.56 95 ASP A O 1
ATOM 806 N N . LEU A 1 96 ? 23.166 -26.086 48.950 1.00 90.62 96 LEU A N 1
ATOM 807 C CA . LEU A 1 96 ? 23.863 -25.100 48.124 1.00 90.62 96 LEU A CA 1
ATOM 808 C C . LEU A 1 96 ? 23.863 -23.705 48.765 1.00 90.62 96 LEU A C 1
ATOM 810 O O . LEU A 1 96 ? 24.918 -23.079 48.852 1.00 90.62 96 LEU A O 1
ATOM 814 N N . CYS A 1 97 ? 22.716 -23.229 49.260 1.00 90.88 97 CYS A N 1
ATOM 815 C CA . CYS A 1 97 ? 22.645 -21.958 49.982 1.00 90.88 97 CYS A CA 1
ATOM 816 C C . CYS A 1 97 ? 23.538 -21.966 51.230 1.00 90.88 97 CYS A C 1
ATOM 818 O O . CYS A 1 97 ? 24.225 -20.978 51.478 1.00 90.88 97 CYS A O 1
ATOM 820 N N . GLY A 1 98 ? 23.599 -23.083 51.963 1.00 89.00 98 GLY A N 1
ATOM 821 C CA . GLY A 1 98 ? 24.497 -23.251 53.106 1.00 89.00 98 GLY A CA 1
ATOM 822 C C . GLY A 1 98 ? 25.975 -23.104 52.731 1.00 89.00 98 GLY A C 1
ATOM 823 O O . GLY A 1 98 ? 26.704 -22.377 53.400 1.00 89.00 98 GLY A O 1
ATOM 824 N N . ARG A 1 99 ? 26.411 -23.717 51.622 1.00 89.12 99 ARG A N 1
ATOM 825 C CA . ARG A 1 99 ? 27.792 -23.594 51.103 1.00 89.12 99 ARG A CA 1
ATOM 826 C C . ARG A 1 99 ? 28.130 -22.193 50.601 1.00 89.12 99 ARG A C 1
ATOM 828 O O . ARG A 1 99 ? 29.293 -21.806 50.624 1.00 89.12 99 ARG A O 1
ATOM 835 N N . MET A 1 100 ? 27.129 -21.462 50.119 1.00 88.75 100 MET A N 1
ATOM 836 C CA . MET A 1 100 ? 27.260 -20.080 49.653 1.00 88.75 100 MET A CA 1
ATOM 837 C C . MET A 1 100 ? 27.117 -19.050 50.782 1.00 88.75 100 MET A C 1
ATOM 839 O O . MET A 1 100 ? 27.138 -17.856 50.501 1.00 88.75 100 MET A O 1
ATOM 843 N N . GLU A 1 101 ? 26.933 -19.497 52.030 1.00 90.25 101 GLU A N 1
ATOM 844 C CA . GLU A 1 101 ? 26.667 -18.639 53.192 1.00 90.25 101 GLU A CA 1
ATOM 845 C C . GLU A 1 101 ? 25.412 -17.750 53.021 1.00 90.25 101 GLU A C 1
ATOM 847 O O . GLU A 1 101 ? 25.288 -16.687 53.629 1.00 90.25 101 GLU A O 1
ATOM 852 N N . ILE A 1 102 ? 24.443 -18.197 52.211 1.00 91.88 102 ILE A N 1
ATOM 853 C CA . ILE A 1 102 ? 23.165 -17.511 51.984 1.00 91.88 102 ILE A CA 1
ATOM 854 C C . ILE A 1 102 ? 22.145 -17.968 53.027 1.00 91.88 102 ILE A C 1
ATOM 856 O O . ILE A 1 102 ? 21.791 -19.147 53.116 1.00 91.88 102 ILE A O 1
ATOM 860 N N . GLN A 1 103 ? 21.596 -17.014 53.777 1.00 92.06 103 GLN A N 1
ATOM 861 C CA . GLN A 1 103 ? 20.543 -17.291 54.748 1.00 92.06 103 GLN A CA 1
ATOM 862 C C . GLN A 1 103 ? 19.170 -17.410 54.068 1.00 92.06 103 GLN A C 1
ATOM 864 O O . GLN A 1 103 ? 18.607 -16.424 53.596 1.00 92.06 103 GLN A O 1
ATOM 869 N N . LEU A 1 104 ? 18.594 -18.615 54.083 1.00 92.75 104 LEU A N 1
ATOM 870 C CA . LEU A 1 104 ? 17.208 -18.844 53.670 1.00 92.75 104 LEU A CA 1
ATOM 871 C C . LEU A 1 104 ? 16.231 -18.481 54.793 1.00 92.75 104 LEU A C 1
ATOM 873 O O . LEU A 1 104 ? 16.275 -19.039 55.890 1.00 92.75 104 LEU A O 1
ATOM 877 N N . HIS A 1 105 ? 15.294 -17.589 54.494 1.00 94.69 105 HIS A N 1
ATOM 878 C CA . HIS A 1 105 ? 14.178 -17.252 55.367 1.00 94.69 105 HIS A CA 1
ATOM 879 C C . HIS A 1 105 ? 12.979 -18.147 55.047 1.00 94.69 105 HIS A C 1
ATOM 881 O O . HIS A 1 105 ? 12.556 -18.239 53.895 1.00 94.69 105 HIS A O 1
ATOM 887 N N . LYS A 1 106 ? 12.419 -18.799 56.071 1.00 95.44 106 LYS A N 1
ATOM 888 C CA . LYS A 1 106 ? 11.183 -19.582 55.956 1.00 95.44 106 LYS A CA 1
ATOM 889 C C . LYS A 1 106 ? 9.964 -18.669 56.115 1.00 95.44 106 LYS A C 1
ATOM 891 O O . LYS A 1 106 ? 9.952 -17.808 56.994 1.00 95.44 106 LYS A O 1
ATOM 896 N N . GLY A 1 107 ? 8.940 -18.901 55.303 1.00 92.69 107 GLY A N 1
ATOM 897 C CA . GLY A 1 107 ? 7.661 -18.203 55.348 1.00 92.69 107 GLY A CA 1
ATOM 898 C C . GLY A 1 107 ? 7.624 -16.937 54.488 1.00 92.69 107 GLY A C 1
ATOM 899 O O . GLY A 1 107 ? 8.520 -16.089 54.547 1.00 92.69 107 GLY A O 1
ATOM 900 N N . ILE A 1 108 ? 6.549 -16.773 53.712 1.00 90.75 108 ILE A N 1
ATOM 901 C CA . ILE A 1 108 ? 6.261 -15.557 52.937 1.00 90.75 108 ILE A CA 1
ATOM 902 C C . ILE A 1 108 ? 5.024 -14.874 53.525 1.00 90.75 108 ILE A C 1
ATOM 904 O O . ILE A 1 108 ? 3.900 -15.353 53.399 1.00 90.75 108 ILE A O 1
ATOM 908 N N . ASN A 1 109 ? 5.230 -13.711 54.142 1.00 84.44 109 ASN A N 1
ATOM 909 C CA . ASN A 1 109 ? 4.157 -12.971 54.800 1.00 84.44 109 ASN A CA 1
ATOM 910 C C . ASN A 1 109 ? 3.413 -12.042 53.836 1.00 84.44 109 ASN A C 1
ATOM 912 O O . ASN A 1 109 ? 4.022 -11.309 53.052 1.00 84.44 109 ASN A O 1
ATOM 916 N N . ALA A 1 110 ? 2.086 -11.999 53.969 1.00 79.50 110 ALA A N 1
ATOM 917 C CA . ALA A 1 110 ? 1.275 -10.975 53.327 1.00 79.50 110 ALA A CA 1
ATOM 918 C C . ALA A 1 110 ? 1.681 -9.577 53.834 1.00 79.50 110 ALA A C 1
ATOM 920 O O . ALA A 1 110 ? 1.861 -9.386 55.043 1.00 79.50 110 ALA A O 1
ATOM 921 N N . PRO A 1 111 ? 1.802 -8.566 52.955 1.00 77.69 111 PRO A N 1
ATOM 922 C CA . PRO A 1 111 ? 2.061 -7.205 53.390 1.00 77.69 111 PRO A CA 1
ATOM 923 C C . PRO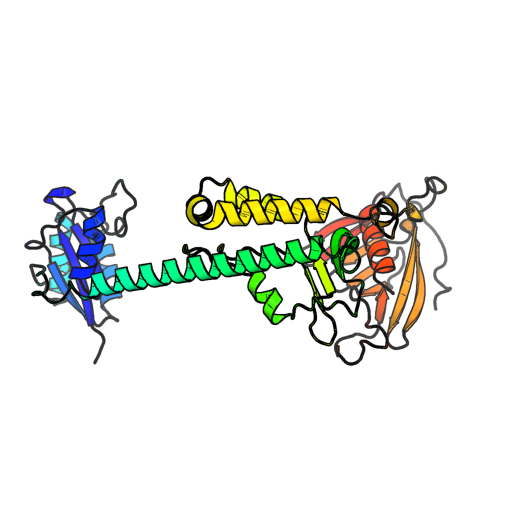 A 1 111 ? 0.899 -6.726 54.267 1.00 77.69 111 PRO A C 1
ATOM 925 O O . PRO A 1 111 ? -0.265 -6.810 53.872 1.00 77.69 111 PRO A O 1
ATOM 928 N N . LYS A 1 112 ? 1.212 -6.200 55.458 1.00 57.62 112 LYS A N 1
ATOM 929 C CA . LYS A 1 112 ? 0.212 -5.619 56.366 1.00 57.62 112 LYS A CA 1
ATOM 930 C C . LYS A 1 112 ? -0.502 -4.466 55.647 1.00 57.62 112 LYS A C 1
ATOM 932 O O . LYS A 1 112 ? 0.133 -3.486 55.267 1.00 57.62 112 LYS A O 1
ATOM 937 N N . ASN A 1 113 ? -1.803 -4.651 55.413 1.00 51.53 113 ASN A N 1
ATOM 938 C CA . ASN A 1 113 ? -2.755 -3.791 54.700 1.00 51.53 113 ASN A CA 1
ATOM 939 C C . ASN A 1 113 ? -2.277 -2.376 54.330 1.00 51.53 113 ASN A C 1
ATOM 941 O O . ASN A 1 113 ? -2.322 -1.467 55.155 1.00 51.53 113 ASN A O 1
ATOM 945 N N . LYS A 1 114 ? -1.953 -2.175 53.043 1.00 46.09 114 LYS A N 1
ATOM 946 C CA . LYS A 1 114 ? -1.955 -0.857 52.377 1.00 46.09 114 LYS A CA 1
ATOM 947 C C . LYS A 1 114 ? -2.194 -0.932 50.854 1.00 46.09 114 LYS A C 1
ATOM 949 O O . LYS A 1 114 ? -1.650 -0.120 50.124 1.00 46.09 114 LYS A O 1
ATOM 954 N N . VAL A 1 115 ? -2.981 -1.876 50.314 1.00 46.97 115 VAL A N 1
ATOM 955 C CA . VAL A 1 115 ? -3.239 -1.914 48.849 1.00 46.97 115 VAL A CA 1
ATOM 956 C C . VAL A 1 115 ? -4.634 -2.452 48.500 1.00 46.97 115 VAL A C 1
ATOM 958 O O . VAL A 1 115 ? -4.778 -3.569 48.016 1.00 46.97 115 VAL A O 1
ATOM 961 N N . VAL A 1 116 ? -5.677 -1.644 48.695 1.00 46.84 116 VAL A N 1
ATOM 962 C CA . VAL A 1 116 ? -6.974 -1.860 48.008 1.00 46.84 116 VAL A CA 1
ATOM 963 C C . VAL A 1 116 ? -7.349 -0.635 47.163 1.00 46.84 116 VAL A C 1
ATOM 965 O O . VAL A 1 116 ? -7.756 -0.790 46.017 1.00 46.84 116 VAL A O 1
ATOM 968 N N . ALA A 1 117 ? -7.057 0.583 47.634 1.00 43.44 117 ALA A N 1
ATOM 969 C CA . ALA A 1 117 ? -7.375 1.828 46.921 1.00 43.44 117 ALA A CA 1
ATOM 970 C C . ALA A 1 117 ? -6.586 2.064 45.610 1.00 43.44 117 ALA A C 1
ATOM 972 O O . ALA A 1 117 ? -7.059 2.763 44.718 1.00 43.44 117 ALA A O 1
ATOM 973 N N . GLN A 1 118 ? -5.388 1.488 45.450 1.00 44.12 118 GLN A N 1
ATOM 974 C CA . GLN A 1 118 ? -4.581 1.693 44.234 1.00 44.12 118 GLN A CA 1
ATOM 975 C C . GLN A 1 118 ? -5.061 0.847 43.045 1.00 44.12 118 GLN A C 1
ATOM 977 O O . GLN A 1 118 ? -5.026 1.322 41.915 1.00 44.12 118 GLN A O 1
ATOM 982 N N . LYS A 1 119 ? -5.556 -0.378 43.274 1.00 43.44 119 LYS A N 1
ATOM 983 C CA . LYS A 1 119 ? -6.047 -1.245 42.186 1.00 43.44 119 LYS A CA 1
ATOM 984 C C . LYS A 1 119 ? -7.398 -0.781 41.639 1.00 43.44 119 LYS A C 1
ATOM 986 O O . LYS A 1 119 ? -7.593 -0.847 40.429 1.00 43.44 119 LYS A O 1
ATOM 991 N N . SER A 1 120 ? -8.296 -0.278 42.490 1.00 46.34 120 SER A N 1
ATOM 992 C CA . SER A 1 120 ? -9.571 0.301 42.044 1.00 46.34 120 SER A CA 1
ATOM 993 C C . SER A 1 120 ? -9.349 1.570 41.220 1.00 46.34 120 SER A C 1
ATOM 995 O O . SER A 1 120 ? -9.888 1.671 40.125 1.00 46.34 120 SER A O 1
ATOM 997 N N . ASN A 1 121 ? -8.475 2.479 41.666 1.00 46.31 121 ASN A N 1
ATOM 998 C CA . ASN A 1 121 ? -8.161 3.701 40.920 1.00 46.31 121 ASN A CA 1
ATOM 999 C C . ASN A 1 121 ? -7.457 3.430 39.582 1.00 46.31 121 ASN A C 1
ATOM 1001 O O . ASN A 1 121 ? -7.741 4.117 38.607 1.00 46.31 121 ASN A O 1
ATOM 1005 N N . ILE A 1 122 ? -6.574 2.427 39.499 1.00 50.50 122 ILE A N 1
ATOM 1006 C CA . ILE A 1 122 ? -5.937 2.040 38.228 1.00 50.50 122 ILE A CA 1
ATOM 1007 C C . ILE A 1 122 ? -6.957 1.396 37.279 1.00 50.50 122 ILE A C 1
ATOM 1009 O O . ILE A 1 122 ? -6.963 1.727 36.098 1.00 50.50 122 ILE A O 1
ATOM 1013 N N . LYS A 1 123 ? -7.851 0.527 37.774 1.00 48.66 123 LYS A N 1
ATOM 1014 C CA . LYS A 1 123 ? -8.895 -0.094 36.944 1.00 48.66 123 LYS A CA 1
ATOM 1015 C C . LYS A 1 123 ? -9.883 0.948 36.406 1.00 48.66 123 LYS A C 1
ATOM 1017 O O . LYS A 1 123 ? -10.126 0.965 35.208 1.00 48.66 123 LYS A O 1
ATOM 1022 N N . ILE A 1 124 ? -10.349 1.865 37.258 1.00 53.44 124 ILE A N 1
ATOM 1023 C CA . ILE A 1 124 ? -11.235 2.976 36.869 1.00 53.44 124 ILE A CA 1
ATOM 1024 C C . ILE A 1 124 ? -10.535 3.919 35.883 1.00 53.44 124 ILE A C 1
ATOM 1026 O O . ILE A 1 124 ? -11.147 4.355 34.915 1.00 53.44 124 ILE A O 1
ATOM 1030 N N . LYS A 1 125 ? -9.245 4.223 36.088 1.00 49.12 125 LYS A N 1
ATOM 1031 C CA . LYS A 1 125 ? -8.476 5.067 35.162 1.00 49.12 125 LYS A CA 1
ATOM 1032 C C . LYS A 1 125 ? -8.302 4.395 33.799 1.00 49.12 125 LYS A C 1
ATOM 1034 O O . LYS A 1 125 ? -8.512 5.051 32.791 1.00 49.12 125 LYS A O 1
ATOM 1039 N N . ASN A 1 126 ? -7.986 3.101 33.765 1.00 56.97 126 ASN A N 1
ATOM 1040 C CA . ASN A 1 126 ? -7.846 2.349 32.517 1.00 56.97 126 ASN A CA 1
ATOM 1041 C C . ASN A 1 126 ? -9.184 2.201 31.776 1.00 56.97 126 ASN A C 1
ATOM 1043 O O . ASN A 1 126 ? -9.214 2.306 30.556 1.00 56.97 126 ASN A O 1
ATOM 1047 N N . GLU A 1 127 ? -10.287 2.007 32.499 1.00 60.53 127 GLU A N 1
ATOM 1048 C CA . GLU A 1 127 ? -11.636 1.929 31.926 1.00 60.53 127 GLU A CA 1
ATOM 1049 C C . GLU A 1 127 ? -12.107 3.291 31.399 1.00 60.53 127 GLU A C 1
ATOM 1051 O O . GLU A 1 127 ? -12.638 3.374 30.294 1.00 60.53 127 GLU A O 1
ATOM 1056 N N . LYS A 1 128 ? -11.814 4.381 32.121 1.00 60.78 128 LYS A N 1
ATOM 1057 C CA . LYS A 1 128 ? -12.049 5.751 31.652 1.00 60.78 128 LYS A CA 1
ATOM 1058 C C . LYS A 1 128 ? -11.247 6.059 30.383 1.00 60.78 128 LYS A C 1
ATOM 1060 O O . LYS A 1 128 ? -11.820 6.550 29.421 1.00 60.78 128 LYS A O 1
ATOM 1065 N N . THR A 1 129 ? -9.962 5.708 30.349 1.00 71.81 129 THR A N 1
ATOM 1066 C CA . THR A 1 129 ? -9.107 5.895 29.166 1.00 71.81 129 THR A CA 1
ATOM 1067 C C . THR A 1 129 ? -9.556 5.034 27.979 1.00 71.81 129 THR A C 1
ATOM 1069 O O . THR A 1 129 ? -9.468 5.475 26.838 1.00 71.81 129 THR A O 1
ATOM 1072 N N . PHE A 1 130 ? -10.090 3.836 28.228 1.00 72.75 130 PHE A N 1
ATOM 1073 C CA . PHE A 1 130 ? -10.668 2.982 27.188 1.00 72.75 130 PHE A CA 1
ATOM 1074 C C . PHE A 1 130 ? -11.951 3.577 26.588 1.00 72.75 130 PHE A C 1
ATOM 1076 O O . PHE A 1 130 ? -12.076 3.639 25.367 1.00 72.75 130 PHE A O 1
ATOM 1083 N N . GLN A 1 131 ? -12.873 4.069 27.423 1.00 77.31 131 GLN A N 1
ATOM 1084 C CA . GLN A 1 131 ? -14.095 4.734 26.951 1.00 77.31 131 GLN A CA 1
ATOM 1085 C C . GLN A 1 131 ? -13.789 6.038 26.209 1.00 77.31 131 GLN A C 1
ATOM 1087 O O . GLN A 1 131 ? -14.325 6.270 25.132 1.00 77.31 131 GLN A O 1
ATOM 1092 N N . GLU A 1 132 ? -12.869 6.857 26.729 1.00 82.44 132 GLU A N 1
ATOM 1093 C CA . GLU A 1 132 ? -12.395 8.064 26.041 1.00 82.44 132 GLU A CA 1
ATOM 1094 C C . GLU A 1 132 ? -11.846 7.726 24.648 1.00 82.44 132 GLU A C 1
ATOM 1096 O O . GLU A 1 132 ? -12.153 8.411 23.676 1.00 82.44 132 GLU A O 1
ATOM 1101 N N . GLN A 1 133 ? -11.088 6.637 24.516 1.00 78.62 133 GLN A N 1
ATOM 1102 C CA . GLN A 1 133 ? -10.553 6.211 23.227 1.00 78.62 133 GLN A CA 1
ATOM 1103 C C . GLN A 1 133 ? -11.632 5.710 22.260 1.00 78.62 133 GLN A C 1
ATOM 1105 O O . GLN A 1 133 ? -11.547 5.999 21.064 1.00 78.62 133 GLN A O 1
ATOM 1110 N N . ILE A 1 134 ? -12.647 4.998 22.761 1.00 83.25 134 ILE A N 1
ATOM 1111 C CA . ILE A 1 134 ? -13.806 4.603 21.953 1.00 83.25 134 ILE A CA 1
ATOM 1112 C C . ILE A 1 134 ? -14.506 5.838 21.395 1.00 83.25 134 ILE A C 1
ATOM 1114 O O . ILE A 1 134 ? -14.717 5.919 20.186 1.00 83.25 134 ILE A O 1
ATOM 1118 N N . GLU A 1 135 ? -14.801 6.824 22.240 1.00 86.88 135 GLU A N 1
ATOM 1119 C CA . GLU A 1 135 ? -15.487 8.045 21.815 1.00 86.88 135 GLU A CA 1
ATOM 1120 C C . GLU A 1 135 ? -14.657 8.861 20.817 1.00 86.88 135 GLU A C 1
ATOM 1122 O O . GLU A 1 135 ? -15.188 9.323 19.807 1.00 86.88 135 GLU A O 1
ATOM 1127 N N . VAL A 1 136 ? -13.338 8.967 21.020 1.00 85.25 136 VAL A N 1
ATOM 1128 C CA . VAL A 1 136 ? -12.431 9.617 20.057 1.00 85.25 136 VAL A CA 1
ATOM 1129 C C . VAL A 1 136 ? -12.466 8.911 18.699 1.00 85.25 136 VAL A C 1
ATOM 1131 O O . VAL A 1 136 ? -12.573 9.568 17.664 1.00 85.25 136 VAL A O 1
ATOM 1134 N N . ASN A 1 137 ? -12.405 7.578 18.674 1.00 84.06 137 ASN A N 1
ATOM 1135 C CA . ASN A 1 137 ? -12.475 6.816 17.426 1.00 84.06 137 ASN A CA 1
ATOM 1136 C C . ASN A 1 137 ? -13.852 6.933 16.756 1.00 84.06 137 ASN A C 1
ATOM 1138 O O . ASN A 1 137 ? -13.919 7.078 15.536 1.00 84.06 137 ASN A O 1
ATOM 1142 N N . ARG A 1 138 ? -14.945 6.903 17.532 1.00 87.31 138 ARG A N 1
ATOM 1143 C CA . ARG A 1 138 ? -16.313 7.098 17.023 1.00 87.31 138 ARG A CA 1
ATOM 1144 C C . ARG A 1 138 ? -16.472 8.481 16.398 1.00 87.31 138 ARG A C 1
ATOM 1146 O O . ARG A 1 138 ? -17.005 8.580 15.298 1.00 87.31 138 ARG A O 1
ATOM 1153 N N . LEU A 1 139 ? -15.961 9.530 17.046 1.00 87.75 139 LEU A N 1
ATOM 1154 C CA . LEU A 1 139 ? -15.968 10.892 16.508 1.00 87.75 139 LEU A CA 1
ATOM 1155 C C . LEU A 1 139 ? -15.196 10.978 15.185 1.00 87.75 139 LEU A C 1
ATOM 1157 O O . LEU A 1 139 ? -15.709 11.518 14.211 1.00 87.75 139 LEU A O 1
ATOM 1161 N N . LYS A 1 140 ? -13.997 10.390 15.119 1.00 85.56 140 LYS A N 1
ATOM 1162 C CA . LYS A 1 140 ? -13.210 10.337 13.879 1.00 85.56 140 LYS A CA 1
ATOM 1163 C C . LYS A 1 140 ? -13.930 9.592 12.755 1.00 85.56 140 LYS A C 1
ATOM 1165 O O . LYS A 1 140 ? -13.902 10.052 11.617 1.00 85.56 140 LYS A O 1
ATOM 1170 N N . LEU A 1 141 ? -14.574 8.462 13.061 1.00 87.19 141 LEU A N 1
ATOM 1171 C CA . LEU A 1 141 ? -15.361 7.707 12.083 1.00 87.19 141 LEU A CA 1
ATOM 1172 C C . LEU A 1 141 ? -16.564 8.515 11.592 1.00 87.19 141 LEU A C 1
ATOM 1174 O O . LEU A 1 141 ? -16.784 8.563 10.389 1.00 87.19 141 LEU A O 1
ATOM 1178 N N . ASN A 1 142 ? -17.294 9.185 12.486 1.00 90.38 142 ASN A N 1
ATOM 1179 C CA . ASN A 1 142 ? -18.393 10.078 12.106 1.00 90.38 142 ASN A CA 1
ATOM 1180 C C . ASN A 1 142 ? -17.917 11.198 11.179 1.00 90.38 142 ASN A C 1
ATOM 1182 O O . ASN A 1 142 ? -18.475 11.373 10.104 1.00 90.38 142 ASN A O 1
ATOM 1186 N N . ASN A 1 143 ? -16.835 11.888 11.541 1.00 87.06 143 ASN A N 1
ATOM 1187 C CA . ASN A 1 143 ? -16.266 12.951 10.715 1.00 87.06 143 ASN A CA 1
ATOM 1188 C C . ASN A 1 143 ? -15.848 12.437 9.326 1.00 87.06 143 ASN A C 1
ATOM 1190 O O . ASN A 1 143 ? -16.048 13.123 8.325 1.00 87.06 143 ASN A O 1
ATOM 1194 N N . LEU A 1 144 ? -15.298 11.220 9.247 1.00 87.19 144 LEU A N 1
ATOM 1195 C CA . LEU A 1 144 ? -14.982 10.585 7.969 1.00 87.19 144 LEU A CA 1
ATOM 1196 C C . LEU A 1 144 ? -16.250 10.269 7.161 1.00 87.19 144 LEU A C 1
ATOM 1198 O O . LEU A 1 144 ? -16.289 10.538 5.964 1.00 87.19 144 LEU A O 1
ATOM 1202 N N . ILE A 1 145 ? -17.282 9.711 7.796 1.00 91.12 145 ILE A N 1
ATOM 1203 C CA . ILE A 1 145 ? -18.574 9.422 7.158 1.00 91.12 145 ILE A CA 1
ATOM 1204 C C . ILE A 1 145 ? -19.186 10.710 6.605 1.00 91.12 145 ILE A C 1
ATOM 1206 O O . ILE A 1 145 ? -19.581 10.742 5.443 1.00 91.12 145 ILE A O 1
ATOM 1210 N N . ASP A 1 146 ? -19.211 11.777 7.400 1.00 90.44 146 ASP A N 1
ATOM 1211 C CA . ASP A 1 146 ? -19.752 13.075 6.999 1.00 90.44 146 ASP A CA 1
ATOM 1212 C C . ASP A 1 146 ? -18.945 13.695 5.854 1.00 90.44 146 ASP A C 1
ATOM 1214 O O . ASP A 1 146 ? -19.524 14.273 4.934 1.00 90.44 146 ASP A O 1
ATOM 1218 N N . PHE A 1 147 ? -17.623 13.514 5.842 1.00 87.38 147 PHE A N 1
ATOM 1219 C CA . PHE A 1 147 ? -16.778 13.920 4.721 1.00 87.38 147 PHE A CA 1
ATOM 1220 C C . PHE A 1 147 ? -17.115 13.156 3.431 1.00 87.38 147 PHE A C 1
ATOM 1222 O O . PHE A 1 147 ? -17.319 13.776 2.386 1.00 87.38 147 PHE A O 1
ATOM 1229 N N . ILE A 1 148 ? -17.232 11.824 3.485 1.00 89.69 148 ILE A N 1
ATOM 1230 C CA . ILE A 1 148 ? -17.618 11.019 2.314 1.00 89.69 148 ILE A CA 1
ATOM 1231 C C . ILE A 1 148 ? -19.041 11.371 1.853 1.00 89.69 148 ILE A C 1
ATOM 1233 O O . ILE A 1 148 ? -19.279 11.498 0.651 1.00 89.69 148 ILE A O 1
ATOM 1237 N N . ARG A 1 149 ? -19.975 11.599 2.783 1.00 92.62 149 ARG A N 1
ATOM 1238 C CA . ARG A 1 149 ? -21.343 12.040 2.473 1.00 92.62 149 ARG A CA 1
ATOM 1239 C C . ARG A 1 149 ? -21.354 13.404 1.786 1.00 92.62 149 ARG A C 1
ATOM 1241 O O . ARG A 1 149 ? -22.013 13.581 0.767 1.00 92.62 149 ARG A O 1
ATOM 1248 N N . THR A 1 150 ? -20.549 14.337 2.280 1.00 88.81 150 THR A N 1
ATOM 1249 C CA . THR A 1 150 ? -20.376 15.664 1.680 1.00 88.81 150 THR A CA 1
ATOM 1250 C C . THR A 1 150 ? -19.868 15.563 0.242 1.00 88.81 150 THR A C 1
ATOM 1252 O O . THR A 1 150 ? -20.422 16.198 -0.653 1.00 88.81 150 THR A O 1
ATOM 1255 N N . ILE A 1 151 ? -18.852 14.727 -0.006 1.00 88.88 151 ILE A N 1
ATOM 1256 C CA . ILE A 1 151 ? -18.365 14.428 -1.362 1.00 88.88 151 ILE A CA 1
ATOM 1257 C C . ILE A 1 151 ? -19.509 13.884 -2.224 1.00 88.88 151 ILE A C 1
ATOM 1259 O O . ILE A 1 151 ? -19.718 14.339 -3.348 1.00 88.88 151 ILE A O 1
ATOM 1263 N N . ASN A 1 152 ? -20.281 12.936 -1.686 1.00 91.06 152 ASN A N 1
ATOM 1264 C CA . ASN A 1 152 ? -21.433 12.348 -2.361 1.00 91.06 152 ASN A CA 1
ATOM 1265 C C . ASN A 1 152 ? -22.495 13.390 -2.759 1.00 91.06 152 ASN A C 1
ATOM 1267 O O . ASN A 1 152 ? -23.115 13.239 -3.815 1.00 91.06 152 ASN A O 1
ATOM 1271 N N . GLU A 1 153 ? -22.715 14.415 -1.942 1.00 90.31 153 GLU A N 1
ATOM 1272 C CA . GLU A 1 153 ? -23.680 15.495 -2.181 1.00 90.31 153 GLU A CA 1
ATOM 1273 C C . GLU A 1 153 ? -23.176 16.555 -3.180 1.00 90.31 153 GLU A C 1
ATOM 1275 O O . GLU A 1 153 ? -23.983 17.296 -3.741 1.00 90.31 153 GLU A O 1
ATOM 1280 N N . HIS A 1 154 ? -21.869 16.581 -3.476 1.00 87.06 154 HIS A N 1
ATOM 1281 C CA . HIS A 1 154 ? -21.224 17.573 -4.348 1.00 87.06 154 HIS A CA 1
ATOM 1282 C C . HIS A 1 154 ? -20.545 16.944 -5.583 1.00 87.06 154 HIS A C 1
ATOM 1284 O O . HIS A 1 154 ? -19.351 17.158 -5.817 1.00 87.06 154 HIS A O 1
ATOM 1290 N N . PRO A 1 155 ? -21.290 16.229 -6.451 1.00 81.25 155 PRO A N 1
ATOM 1291 C CA . PRO A 1 155 ? -20.721 15.512 -7.599 1.00 81.25 155 PRO A CA 1
ATOM 1292 C C . PRO A 1 155 ? -20.136 16.425 -8.692 1.00 81.25 155 PRO A C 1
ATOM 1294 O O . PRO A 1 155 ? -19.502 15.938 -9.618 1.00 81.25 155 PRO A O 1
ATOM 1297 N N . ARG A 1 156 ? -20.361 17.746 -8.626 1.00 81.94 156 ARG A N 1
ATOM 1298 C CA . ARG A 1 156 ? -19.739 18.722 -9.543 1.00 81.94 156 ARG A CA 1
ATOM 1299 C C . ARG A 1 156 ? -18.322 19.117 -9.133 1.00 81.94 156 ARG A C 1
ATOM 1301 O O . ARG A 1 156 ? -17.563 19.580 -9.975 1.00 81.94 156 ARG A O 1
ATOM 1308 N N . ASP A 1 157 ? -18.002 18.967 -7.852 1.00 85.94 157 ASP A N 1
ATOM 1309 C CA . ASP A 1 157 ? -16.692 19.308 -7.304 1.00 85.94 157 ASP A CA 1
ATOM 1310 C C . ASP A 1 157 ? -15.798 18.074 -7.251 1.00 85.94 157 ASP A C 1
ATOM 1312 O O . ASP A 1 157 ? -14.613 18.147 -7.573 1.00 85.94 157 ASP A O 1
ATOM 1316 N N . TRP A 1 158 ? -16.381 16.939 -6.863 1.00 88.12 158 TRP A N 1
ATOM 1317 C CA . TRP A 1 158 ? -15.667 15.692 -6.663 1.00 88.12 158 TRP A CA 1
ATOM 1318 C C . TRP A 1 158 ? -16.091 14.642 -7.672 1.00 88.12 158 TRP A C 1
ATOM 1320 O O . TRP A 1 158 ? -17.249 14.229 -7.715 1.00 88.12 158 TRP A O 1
ATOM 1330 N N . VAL A 1 159 ? -15.113 14.157 -8.426 1.00 89.88 159 VAL A N 1
ATOM 1331 C CA . VAL A 1 159 ? -15.301 13.095 -9.403 1.00 89.88 159 VAL A CA 1
ATOM 1332 C C . VAL A 1 159 ? -14.600 11.834 -8.934 1.00 89.88 159 VAL A C 1
ATOM 1334 O O . VAL A 1 159 ? -13.443 11.863 -8.518 1.00 89.88 159 VAL A O 1
ATOM 1337 N N . VAL A 1 160 ? -15.289 10.705 -9.056 1.00 91.12 160 VAL A N 1
ATOM 1338 C CA . VAL A 1 160 ? -14.696 9.380 -8.890 1.00 91.12 160 VAL A CA 1
ATOM 1339 C C . VAL A 1 160 ? -14.397 8.831 -10.273 1.00 91.12 160 VAL A C 1
ATOM 1341 O O . VAL A 1 160 ? -15.309 8.681 -11.079 1.00 91.12 160 VAL A O 1
ATOM 1344 N N . ARG A 1 161 ? -13.139 8.524 -10.575 1.00 90.81 161 ARG A N 1
ATOM 1345 C CA . ARG A 1 161 ? -12.758 7.909 -11.853 1.00 90.81 161 ARG A CA 1
ATOM 1346 C C . ARG A 1 161 ? -11.497 7.082 -11.696 1.00 90.81 161 ARG A C 1
ATOM 1348 O O . ARG A 1 161 ? -10.760 7.216 -10.722 1.00 90.81 161 ARG A O 1
ATOM 1355 N N . ASP A 1 162 ? -11.235 6.238 -12.676 1.00 89.81 162 ASP A N 1
ATOM 1356 C CA . ASP A 1 162 ? -9.965 5.533 -12.743 1.00 89.81 162 ASP A CA 1
ATOM 1357 C C . ASP A 1 162 ? -8.851 6.464 -13.222 1.00 89.81 162 ASP A C 1
ATOM 1359 O O . ASP A 1 162 ? -9.034 7.268 -14.138 1.00 89.81 162 ASP A O 1
ATOM 1363 N N . THR A 1 163 ? -7.681 6.332 -12.605 1.00 86.75 163 THR A N 1
ATOM 1364 C CA . THR A 1 163 ? -6.456 7.048 -12.959 1.00 86.75 163 THR A CA 1
ATOM 1365 C C . THR A 1 163 ? -5.330 6.077 -13.277 1.00 86.75 163 THR A C 1
ATOM 1367 O O . THR A 1 163 ? -5.238 4.986 -12.705 1.00 86.75 163 THR A O 1
ATOM 1370 N N . LYS A 1 164 ? -4.448 6.506 -14.181 1.00 86.56 164 LYS A N 1
ATOM 1371 C CA . LYS A 1 164 ? -3.202 5.814 -14.508 1.00 86.56 164 LYS A CA 1
ATOM 1372 C C . LYS A 1 164 ? -2.275 5.815 -13.296 1.00 86.56 164 LYS A C 1
ATOM 1374 O O . LYS A 1 164 ? -2.069 6.865 -12.694 1.00 86.56 164 LYS A O 1
ATOM 1379 N N . SER A 1 165 ? -1.707 4.660 -12.972 1.00 80.56 165 SER A N 1
ATOM 1380 C CA . SER A 1 165 ? -0.632 4.556 -11.991 1.00 80.56 165 SER A CA 1
ATOM 1381 C C . SER A 1 165 ? 0.388 3.505 -12.405 1.00 80.56 165 SER A C 1
ATOM 1383 O O . SER A 1 165 ? 0.062 2.538 -13.110 1.00 80.56 165 SER A O 1
ATOM 1385 N N . SER A 1 166 ? 1.629 3.711 -11.978 1.00 72.19 166 SER A N 1
ATOM 1386 C CA . SER A 1 166 ? 2.721 2.779 -12.190 1.00 72.19 166 SER A CA 1
ATOM 1387 C C . SER A 1 166 ? 3.568 2.627 -10.926 1.00 72.19 166 SER A C 1
ATOM 1389 O O . SER A 1 166 ? 3.693 3.540 -10.110 1.00 72.19 166 SER A O 1
ATOM 1391 N N . PHE A 1 167 ? 4.115 1.428 -10.737 1.00 65.06 167 PHE A N 1
ATOM 1392 C CA . PHE A 1 167 ? 5.092 1.128 -9.692 1.00 65.06 167 PHE A CA 1
ATOM 1393 C C . PHE A 1 167 ? 6.469 0.926 -10.346 1.00 65.06 167 PHE A C 1
ATOM 1395 O O . PHE A 1 167 ? 6.544 0.603 -11.542 1.00 65.06 167 PHE A O 1
ATOM 1402 N N . PRO A 1 168 ? 7.566 1.060 -9.572 1.00 59.69 168 PRO A N 1
ATOM 1403 C CA . PRO A 1 168 ? 8.902 0.677 -10.017 1.00 59.69 168 PRO A CA 1
ATOM 1404 C C . PRO A 1 168 ? 8.898 -0.718 -10.657 1.00 59.69 168 PRO A C 1
ATOM 1406 O O . PRO A 1 168 ? 8.096 -1.569 -10.274 1.00 59.69 168 PRO A O 1
ATOM 1409 N N . TRP A 1 169 ? 9.796 -0.948 -11.619 1.00 62.12 169 TRP A N 1
ATOM 1410 C CA . TRP A 1 169 ? 9.865 -2.161 -12.457 1.00 62.12 169 TRP A CA 1
ATOM 1411 C C . TRP A 1 169 ? 8.799 -2.299 -13.555 1.00 62.12 169 TRP A C 1
ATOM 1413 O O . TRP A 1 169 ? 8.629 -3.375 -14.129 1.00 62.12 169 TRP A O 1
ATOM 1423 N N . GLY A 1 170 ? 8.110 -1.213 -13.913 1.00 66.81 170 GLY A N 1
ATOM 1424 C CA . GLY A 1 170 ? 7.262 -1.197 -15.107 1.00 66.81 170 GLY A CA 1
ATOM 1425 C C . GLY A 1 170 ? 5.994 -2.029 -14.931 1.00 66.81 170 GLY A C 1
ATOM 1426 O O . GLY A 1 170 ? 5.584 -2.777 -15.822 1.00 66.81 170 GLY A O 1
ATOM 1427 N N . HIS A 1 171 ? 5.367 -1.907 -13.764 1.00 75.88 171 HIS A N 1
ATOM 1428 C CA . HIS A 1 171 ? 4.023 -2.416 -13.528 1.00 75.88 171 HIS A CA 1
ATOM 1429 C C . HIS A 1 171 ? 3.028 -1.272 -13.651 1.00 75.88 171 HIS A C 1
ATOM 1431 O O . HIS A 1 171 ? 3.168 -0.262 -12.969 1.00 75.88 171 HIS A O 1
ATOM 1437 N N . ARG A 1 172 ? 2.019 -1.448 -14.508 1.00 82.19 172 ARG A N 1
ATOM 1438 C CA . ARG A 1 172 ? 0.870 -0.551 -14.620 1.00 82.19 172 ARG A CA 1
ATOM 1439 C C . ARG A 1 172 ? -0.325 -1.163 -13.942 1.00 82.19 172 ARG A C 1
ATOM 1441 O O . ARG A 1 172 ? -0.546 -2.369 -14.009 1.00 82.19 172 ARG A O 1
ATOM 1448 N N . PHE A 1 173 ? -1.097 -0.301 -13.323 1.00 83.25 173 PHE A N 1
ATOM 1449 C CA . PHE A 1 173 ? -2.360 -0.650 -12.719 1.00 83.25 173 PHE A CA 1
ATOM 1450 C C . PHE A 1 173 ? -3.274 0.563 -12.804 1.00 83.25 173 PHE A C 1
ATOM 1452 O O . PHE A 1 173 ? -2.904 1.637 -13.297 1.00 83.25 173 PHE A O 1
ATOM 1459 N N . ILE A 1 174 ? -4.504 0.342 -12.379 1.00 85.94 174 ILE A N 1
ATOM 1460 C CA . ILE A 1 174 ? -5.530 1.361 -12.331 1.00 85.94 174 ILE A CA 1
ATOM 1461 C C . ILE A 1 174 ? -5.909 1.552 -10.880 1.00 85.94 174 ILE A C 1
ATOM 1463 O O . ILE A 1 174 ? -6.075 0.586 -10.133 1.00 85.94 174 ILE A O 1
ATOM 1467 N N . LEU A 1 175 ? -6.039 2.815 -10.503 1.00 83.81 175 LEU A N 1
ATOM 1468 C CA . LEU A 1 175 ? -6.512 3.210 -9.193 1.00 83.81 175 LEU A CA 1
ATOM 1469 C C . LEU A 1 175 ? -7.811 3.964 -9.371 1.00 83.81 175 LEU A C 1
ATOM 1471 O O . LEU A 1 175 ? -7.885 4.886 -10.181 1.00 83.81 175 LEU A O 1
ATOM 1475 N N . THR A 1 176 ? -8.830 3.564 -8.622 1.00 87.31 176 THR A N 1
ATOM 1476 C CA . THR A 1 176 ? -10.042 4.362 -8.520 1.00 87.31 176 THR A CA 1
ATOM 1477 C C . THR A 1 176 ? -9.752 5.513 -7.568 1.00 87.31 176 THR A C 1
ATOM 1479 O O . THR A 1 176 ? -9.467 5.313 -6.388 1.00 87.31 176 THR A O 1
ATOM 1482 N N . THR A 1 177 ? -9.804 6.726 -8.097 1.00 88.12 177 THR A N 1
ATOM 1483 C CA . THR A 1 177 ? -9.397 7.939 -7.398 1.00 88.12 177 THR A CA 1
ATOM 1484 C C . THR A 1 177 ? -10.580 8.884 -7.304 1.00 88.12 177 THR A C 1
ATOM 1486 O O . THR A 1 177 ? -11.320 9.086 -8.268 1.00 88.12 177 THR A O 1
ATOM 1489 N N . VAL A 1 178 ? -10.747 9.469 -6.125 1.00 89.38 178 VAL A N 1
ATOM 1490 C CA . VAL A 1 178 ? -11.677 10.564 -5.868 1.00 89.38 178 VAL A CA 1
ATOM 1491 C C . VAL A 1 178 ? -10.885 11.853 -6.015 1.00 89.38 178 VAL A C 1
ATOM 1493 O O . VAL A 1 178 ? -9.897 12.047 -5.309 1.00 89.38 178 VAL A O 1
ATOM 1496 N N . ILE A 1 179 ? -11.266 12.707 -6.956 1.00 88.25 179 ILE A N 1
ATOM 1497 C CA . ILE A 1 179 ? -10.514 13.899 -7.353 1.00 88.25 179 ILE A CA 1
ATOM 1498 C C . ILE A 1 179 ? -11.413 15.113 -7.186 1.00 88.25 179 ILE A C 1
ATOM 1500 O O . ILE A 1 179 ? -12.540 15.113 -7.672 1.00 88.25 179 ILE A O 1
ATOM 1504 N N . ASN A 1 180 ? -10.905 16.152 -6.531 1.00 87.38 180 ASN A N 1
ATOM 1505 C CA . ASN A 1 180 ? -11.536 17.460 -6.546 1.00 87.38 180 ASN A CA 1
ATOM 1506 C C . ASN A 1 180 ? -11.091 18.202 -7.810 1.00 87.38 180 ASN A C 1
ATOM 1508 O O . ASN A 1 180 ? -9.929 18.604 -7.923 1.00 87.38 180 ASN A O 1
ATOM 1512 N N . GLU A 1 181 ? -11.996 18.362 -8.769 1.00 81.12 181 GLU A N 1
ATOM 1513 C CA . GLU A 1 181 ? -11.730 19.094 -10.012 1.00 81.12 181 GLU A CA 1
ATOM 1514 C C . GLU A 1 181 ? -12.089 20.578 -9.914 1.00 81.12 181 GLU A C 1
ATOM 1516 O O . GLU A 1 181 ? -11.753 21.355 -10.809 1.00 81.12 181 GLU A O 1
ATOM 1521 N N . ASN A 1 182 ? -12.716 20.996 -8.813 1.00 80.62 182 ASN A N 1
ATOM 1522 C CA . ASN A 1 182 ? -13.035 22.388 -8.555 1.00 80.62 182 ASN A CA 1
ATOM 1523 C C . ASN A 1 182 ? -12.009 23.014 -7.586 1.00 80.62 182 ASN A C 1
ATOM 1525 O O . ASN A 1 182 ? -12.171 22.938 -6.365 1.00 80.62 182 ASN A O 1
ATOM 1529 N N . PRO A 1 183 ? -10.979 23.731 -8.079 1.00 65.50 183 PRO A N 1
ATOM 1530 C CA . PRO A 1 183 ? -9.980 24.375 -7.217 1.00 65.50 183 PRO A CA 1
ATOM 1531 C C . PRO A 1 183 ? -10.578 25.427 -6.261 1.00 65.50 183 PRO A C 1
ATOM 1533 O O . PRO A 1 183 ? -9.950 25.791 -5.261 1.00 65.50 183 PRO A O 1
ATOM 1536 N N . ASN A 1 184 ? -11.795 25.899 -6.546 1.00 69.19 184 ASN A N 1
ATOM 1537 C CA . ASN A 1 184 ? -12.532 26.847 -5.720 1.00 69.19 184 ASN A CA 1
ATOM 1538 C C . ASN A 1 184 ? -13.517 26.184 -4.755 1.00 69.19 184 ASN A C 1
ATOM 1540 O O . ASN A 1 184 ? -14.171 26.921 -4.027 1.00 69.19 184 ASN A O 1
ATOM 1544 N N . SER A 1 185 ? -13.600 24.849 -4.703 1.00 70.62 185 SER A N 1
ATOM 1545 C CA . SER A 1 185 ? -14.490 24.150 -3.773 1.00 70.62 185 SER A CA 1
ATOM 1546 C C . SER A 1 185 ? -14.282 24.661 -2.343 1.00 70.62 185 SER A C 1
ATOM 1548 O O . SER A 1 185 ? -13.146 24.866 -1.890 1.00 70.62 185 SER A O 1
ATOM 1550 N N . ASP A 1 186 ? -15.385 24.903 -1.641 1.00 64.12 186 ASP A N 1
ATOM 1551 C CA . ASP A 1 186 ? -15.372 25.331 -0.240 1.00 64.12 186 ASP A CA 1
ATOM 1552 C C . ASP A 1 186 ? -15.007 24.172 0.700 1.00 64.12 186 ASP A C 1
ATOM 1554 O O . ASP A 1 186 ? -14.579 24.384 1.835 1.00 64.12 186 ASP A O 1
ATOM 1558 N N . TYR A 1 187 ? -15.060 22.937 0.194 1.00 64.88 187 TYR A N 1
ATOM 1559 C CA . TYR A 1 187 ? -14.703 21.720 0.911 1.00 64.88 187 TYR A CA 1
ATOM 1560 C C . TYR A 1 187 ? -13.202 21.454 0.835 1.00 64.88 187 TYR A C 1
ATOM 1562 O O . TYR A 1 187 ? -12.709 20.604 0.091 1.00 64.88 187 TYR A O 1
ATOM 1570 N N . LYS A 1 188 ? -12.461 22.230 1.625 1.00 65.38 188 LYS A N 1
ATOM 1571 C CA . LYS A 1 188 ? -11.003 22.166 1.731 1.00 65.38 188 LYS A CA 1
ATOM 1572 C C . LYS A 1 188 ? -10.616 21.480 3.028 1.00 65.38 188 LYS A C 1
ATOM 1574 O O . LYS A 1 188 ? -10.557 22.118 4.068 1.00 65.38 188 LYS A O 1
ATOM 1579 N N . MET A 1 189 ? -10.302 20.195 2.936 1.00 74.75 189 MET A N 1
ATOM 1580 C CA . MET A 1 189 ? -9.661 19.476 4.029 1.00 74.75 189 MET A CA 1
ATOM 1581 C C . MET A 1 189 ? -8.151 19.693 3.968 1.00 74.75 189 MET A C 1
ATOM 1583 O O . MET A 1 189 ? -7.527 19.545 2.913 1.00 74.75 189 MET A O 1
ATOM 1587 N N . THR A 1 190 ? -7.550 20.065 5.087 1.00 76.81 190 THR A N 1
ATOM 1588 C CA . THR A 1 190 ? -6.099 20.192 5.216 1.00 76.81 190 THR A CA 1
ATOM 1589 C C . THR A 1 190 ? -5.437 18.820 5.352 1.00 76.81 190 THR A C 1
ATOM 1591 O O . THR A 1 190 ? -6.064 17.829 5.724 1.00 76.81 190 THR A O 1
ATOM 1594 N N . VAL A 1 191 ? -4.130 18.755 5.080 1.00 73.75 191 VAL A N 1
ATOM 1595 C CA . VAL A 1 191 ? -3.313 17.556 5.353 1.00 73.75 191 VAL A CA 1
ATOM 1596 C C . VAL A 1 191 ? -3.476 17.070 6.793 1.00 73.75 191 VAL A C 1
ATOM 1598 O O . VAL A 1 191 ? -3.494 15.865 7.025 1.00 73.75 191 VAL A O 1
ATOM 1601 N N . ASP A 1 192 ? -3.536 17.993 7.752 1.00 74.19 192 ASP A N 1
ATOM 1602 C CA . ASP A 1 192 ? -3.539 17.644 9.171 1.00 74.19 192 ASP A CA 1
ATOM 1603 C C . ASP A 1 192 ? -4.901 17.072 9.587 1.00 74.19 192 ASP A C 1
ATOM 1605 O O . ASP A 1 192 ? -4.928 16.013 10.204 1.00 74.19 192 ASP A O 1
ATOM 1609 N N . GLU A 1 193 ? -6.009 17.662 9.125 1.00 75.00 193 GLU A N 1
ATOM 1610 C CA . GLU A 1 193 ? -7.359 17.100 9.302 1.00 75.00 193 GLU A CA 1
ATOM 1611 C C . GLU A 1 193 ? -7.491 15.724 8.635 1.00 75.00 193 GLU A C 1
ATOM 1613 O O . GLU A 1 193 ? -8.002 14.785 9.238 1.00 75.00 193 GLU A O 1
ATOM 1618 N N . PHE A 1 194 ? -6.969 15.558 7.414 1.00 74.25 194 PHE A N 1
ATOM 1619 C CA . PHE A 1 194 ? -7.042 14.272 6.717 1.00 74.25 194 PHE A CA 1
ATOM 1620 C C . PHE A 1 194 ? -6.229 13.173 7.420 1.00 74.25 194 PHE A C 1
ATOM 1622 O O . PHE A 1 194 ? -6.652 12.016 7.478 1.00 74.25 194 PHE A O 1
ATOM 1629 N N . ARG A 1 195 ? -5.066 13.519 7.991 1.00 70.75 195 ARG A N 1
ATOM 1630 C CA . ARG A 1 195 ? -4.229 12.583 8.763 1.00 70.75 195 ARG A CA 1
ATOM 1631 C C . ARG A 1 195 ? -4.946 12.026 9.987 1.00 70.75 195 ARG A C 1
ATOM 1633 O O . ARG A 1 195 ? -4.638 10.907 10.395 1.00 70.75 195 ARG A O 1
ATOM 1640 N N . GLU A 1 196 ? -5.914 12.746 10.550 1.00 72.12 196 GLU A N 1
ATOM 1641 C CA . GLU A 1 196 ? -6.688 12.240 11.684 1.00 72.12 196 GLU A CA 1
ATOM 1642 C C . GLU A 1 196 ? -7.530 11.002 11.332 1.00 72.12 196 GLU A C 1
ATOM 1644 O O . GLU A 1 196 ? -7.802 10.200 12.233 1.00 72.12 196 GLU A O 1
ATOM 1649 N N . PHE A 1 197 ? -7.855 10.799 10.045 1.00 71.44 197 PHE A N 1
ATOM 1650 C CA . PHE A 1 197 ? -8.609 9.649 9.522 1.00 71.44 197 PHE A CA 1
ATOM 1651 C C . PHE A 1 197 ? -7.746 8.448 9.118 1.00 71.44 197 PHE A C 1
ATOM 1653 O O . PHE A 1 197 ? -8.281 7.374 8.854 1.00 71.44 197 PHE A O 1
ATOM 1660 N N . GLN A 1 198 ? -6.421 8.601 9.048 1.00 63.97 198 GLN A N 1
ATOM 1661 C CA . GLN A 1 198 ? -5.521 7.546 8.552 1.00 63.97 198 GLN A CA 1
ATOM 1662 C C . GLN A 1 198 ? -5.182 6.485 9.603 1.00 63.97 198 GLN A C 1
ATOM 1664 O O . GLN A 1 198 ? -4.676 5.417 9.266 1.00 63.97 198 GLN A O 1
ATOM 1669 N N . CYS A 1 199 ? -5.447 6.788 10.874 1.00 65.75 199 CYS A N 1
ATOM 1670 C CA . CYS A 1 199 ? -5.005 5.994 12.009 1.00 65.75 199 CYS A CA 1
ATOM 1671 C C . CYS A 1 199 ? -6.093 5.977 13.085 1.00 65.75 199 CYS A C 1
ATOM 1673 O O . CYS A 1 199 ? -6.163 6.860 13.948 1.00 65.75 199 CYS A O 1
ATOM 1675 N N . PHE A 1 200 ? -6.929 4.947 13.050 1.00 70.88 200 PHE A N 1
ATOM 1676 C CA . PHE A 1 200 ? -7.737 4.574 14.206 1.00 70.88 200 PHE A CA 1
ATOM 1677 C C . PHE A 1 200 ? -6.874 3.763 15.167 1.00 70.88 200 PHE A C 1
ATOM 1679 O O . PHE A 1 200 ? -5.937 3.108 14.731 1.00 70.88 200 PHE A O 1
ATOM 1686 N N . ASN A 1 201 ? -7.145 3.830 16.469 1.00 65.25 201 ASN A N 1
ATOM 1687 C CA . ASN A 1 201 ? -6.421 3.023 17.448 1.00 65.25 201 ASN A CA 1
ATOM 1688 C C . ASN A 1 201 ? -7.425 2.213 18.260 1.00 65.25 201 ASN A C 1
ATOM 1690 O O . ASN A 1 201 ? -8.000 2.722 19.224 1.00 65.25 201 ASN A O 1
ATOM 1694 N N . PHE A 1 202 ? -7.649 0.970 17.846 1.00 65.00 202 PHE A N 1
ATOM 1695 C CA . PHE A 1 202 ? -8.496 0.011 18.549 1.00 65.00 202 PHE A CA 1
ATOM 1696 C C . PHE A 1 202 ? -7.613 -0.779 19.512 1.00 65.00 202 PHE A C 1
ATOM 1698 O O . PHE A 1 202 ? -6.775 -1.577 19.101 1.00 65.00 202 PHE A O 1
ATOM 1705 N N . ASN A 1 203 ? -7.716 -0.446 20.792 1.00 53.12 203 ASN A N 1
ATOM 1706 C CA . ASN A 1 203 ? -6.731 -0.780 21.808 1.00 53.12 203 ASN A CA 1
ATOM 1707 C C . ASN A 1 203 ? -6.783 -2.274 22.187 1.00 53.12 203 ASN A C 1
ATOM 1709 O O . ASN A 1 203 ? -7.478 -2.648 23.123 1.00 53.12 203 ASN A O 1
ATOM 1713 N N . GLU A 1 204 ? -6.012 -3.114 21.498 1.00 50.22 204 GLU A N 1
ATOM 1714 C CA . GLU A 1 204 ? -5.488 -4.381 22.018 1.00 50.22 204 GLU A CA 1
ATOM 1715 C C . GLU A 1 204 ? -4.029 -4.520 21.571 1.00 50.22 204 GLU A C 1
ATOM 1717 O O . GLU A 1 204 ? -3.659 -4.180 20.449 1.00 50.22 204 GLU A O 1
ATOM 1722 N N . SER A 1 205 ? -3.172 -4.966 22.483 1.00 39.25 205 SER A N 1
ATOM 1723 C CA . SER A 1 205 ? -1.729 -5.106 22.310 1.00 39.25 205 SER A CA 1
ATOM 1724 C C . SER A 1 205 ? -1.352 -6.052 21.163 1.00 39.25 205 SER A C 1
ATOM 1726 O O . SER A 1 205 ? -1.078 -7.227 21.383 1.00 39.25 205 SER A O 1
ATOM 1728 N N . SER A 1 206 ? -1.283 -5.541 19.942 1.00 36.62 206 SER A N 1
ATOM 1729 C CA . SER A 1 206 ? -0.432 -6.050 18.870 1.00 36.62 206 SER A CA 1
ATOM 1730 C C . SER A 1 206 ? -0.280 -4.952 17.820 1.00 36.62 206 SER A C 1
ATOM 1732 O O . SER A 1 206 ? -1.111 -4.056 17.718 1.00 36.62 206 SER A O 1
ATOM 1734 N N . TRP A 1 207 ? 0.803 -4.992 17.054 1.00 34.34 207 TRP A N 1
ATOM 1735 C CA . TRP A 1 207 ? 1.182 -4.052 15.993 1.00 34.34 207 TRP A CA 1
ATOM 1736 C C . TRP A 1 207 ? 0.131 -3.766 14.885 1.00 34.34 207 TRP A C 1
ATOM 1738 O O . TRP A 1 207 ? 0.462 -3.100 13.909 1.00 34.34 207 TRP A O 1
ATOM 1748 N N . PHE A 1 208 ? -1.120 -4.219 15.010 1.00 38.72 208 PHE A N 1
ATOM 1749 C CA . PHE A 1 208 ? -2.150 -4.194 13.966 1.00 38.72 208 PHE A CA 1
ATOM 1750 C C . PHE A 1 208 ? -3.303 -3.196 14.176 1.00 38.72 208 PHE A C 1
ATOM 1752 O O . PHE A 1 208 ? -4.247 -3.198 13.392 1.00 38.72 208 PHE A O 1
ATOM 1759 N N . SER A 1 209 ? -3.256 -2.302 15.170 1.00 48.03 209 SER A N 1
ATOM 1760 C CA . SER A 1 209 ? -4.395 -1.408 15.449 1.00 48.03 209 SER A CA 1
ATOM 1761 C C . SER A 1 209 ? -4.589 -0.246 14.463 1.00 48.03 209 SER A C 1
ATOM 1763 O O . SER A 1 209 ? -5.600 0.439 14.570 1.00 48.03 209 SER A O 1
ATOM 1765 N N . LEU A 1 210 ? -3.693 -0.042 13.489 1.00 52.47 210 LEU A N 1
ATOM 1766 C CA . LEU A 1 210 ? -3.787 1.035 12.497 1.00 52.47 210 LEU A CA 1
ATOM 1767 C C . LEU A 1 210 ? -4.527 0.575 11.233 1.00 52.47 210 LEU A C 1
ATOM 1769 O O . LEU A 1 210 ? -3.933 -0.012 10.327 1.00 52.47 210 LEU A O 1
ATOM 1773 N N . ILE A 1 211 ? -5.821 0.888 11.137 1.00 58.50 211 ILE A N 1
ATOM 1774 C CA . ILE A 1 211 ? -6.544 0.771 9.864 1.00 58.50 211 ILE A CA 1
ATOM 1775 C C . ILE A 1 211 ? -6.172 1.968 8.990 1.00 58.50 211 ILE A C 1
ATOM 1777 O O . ILE A 1 211 ? -6.706 3.059 9.179 1.00 58.50 211 ILE A O 1
ATOM 1781 N N . ASN A 1 212 ? -5.307 1.746 8.002 1.00 64.19 212 ASN A N 1
ATOM 1782 C CA . ASN A 1 212 ? -5.111 2.716 6.933 1.00 64.19 212 ASN A CA 1
ATOM 1783 C C . ASN A 1 212 ? -6.169 2.493 5.837 1.00 64.19 212 ASN A C 1
ATOM 1785 O O . ASN A 1 212 ? -6.097 1.523 5.077 1.00 64.19 212 ASN A O 1
ATOM 1789 N N . LEU A 1 213 ? -7.184 3.362 5.793 1.00 66.00 213 LEU A N 1
ATOM 1790 C CA . LEU A 1 213 ? -8.305 3.254 4.848 1.00 66.00 213 LEU A CA 1
ATOM 1791 C C . LEU A 1 213 ? -7.943 3.702 3.422 1.00 66.00 213 LEU A C 1
ATOM 1793 O O . LEU A 1 213 ? -8.542 3.212 2.460 1.00 66.00 213 LEU A O 1
ATOM 1797 N N . PHE A 1 214 ? -6.949 4.583 3.282 1.00 70.69 214 PHE A N 1
ATOM 1798 C CA . PHE A 1 214 ? -6.575 5.212 2.013 1.00 70.69 214 PHE A CA 1
ATOM 1799 C C . PHE A 1 214 ? -5.090 4.983 1.705 1.00 70.69 214 PHE A C 1
ATOM 1801 O O . PHE A 1 214 ? -4.226 5.223 2.545 1.00 70.69 214 PHE A O 1
ATOM 1808 N N . SER A 1 215 ? -4.779 4.512 0.495 1.00 64.50 215 SER A N 1
ATOM 1809 C CA . SER A 1 215 ? -3.406 4.176 0.078 1.00 64.50 215 SER A CA 1
ATOM 1810 C C . SER A 1 215 ? -2.566 5.397 -0.288 1.00 64.50 215 SER A C 1
ATOM 1812 O O . SER A 1 215 ? -1.360 5.406 -0.050 1.00 64.50 215 SER A O 1
ATOM 1814 N N . TYR A 1 216 ? -3.198 6.421 -0.857 1.00 72.44 216 TYR A N 1
ATOM 1815 C CA . TYR A 1 216 ? -2.527 7.597 -1.398 1.00 72.44 216 TYR A CA 1
ATOM 1816 C C . TYR A 1 216 ? -3.467 8.800 -1.412 1.00 72.44 216 TYR A C 1
ATOM 1818 O O . TYR A 1 216 ? -4.695 8.672 -1.439 1.00 72.44 216 TYR A O 1
ATOM 1826 N N . PHE A 1 217 ? -2.866 9.981 -1.406 1.00 78.12 217 PHE A N 1
ATOM 1827 C CA . PHE A 1 217 ? -3.547 11.261 -1.347 1.00 78.12 217 PHE A CA 1
ATOM 1828 C C . PHE A 1 217 ? -2.722 12.323 -2.066 1.00 78.12 217 PHE A C 1
ATOM 1830 O O . PHE A 1 217 ? -1.489 12.298 -2.069 1.00 78.12 217 PHE A O 1
ATOM 1837 N N . LYS A 1 218 ? -3.421 13.291 -2.650 1.00 76.88 218 LYS A N 1
ATOM 1838 C CA . LYS A 1 218 ? -2.830 14.410 -3.371 1.00 76.88 218 LYS A CA 1
ATOM 1839 C C . LYS A 1 218 ? -3.230 15.711 -2.699 1.00 76.88 218 LYS A C 1
ATOM 1841 O O . LYS A 1 218 ? -4.408 15.946 -2.430 1.00 76.88 218 LYS A O 1
ATOM 1846 N N . PHE A 1 219 ? -2.242 16.567 -2.470 1.00 79.31 219 PHE A N 1
ATOM 1847 C CA . PHE A 1 219 ? -2.432 17.883 -1.875 1.00 79.31 219 PHE A CA 1
ATOM 1848 C C . PHE A 1 219 ? -1.945 18.989 -2.812 1.00 79.31 219 PHE A C 1
ATOM 1850 O O . PHE A 1 219 ? -1.015 18.787 -3.595 1.00 79.31 219 PHE A O 1
ATOM 1857 N N . THR A 1 220 ? -2.548 20.173 -2.721 1.00 76.69 220 THR A N 1
ATOM 1858 C CA . THR A 1 220 ? -1.986 21.392 -3.317 1.00 76.69 220 THR A CA 1
ATOM 1859 C C . THR A 1 220 ? -0.719 21.837 -2.579 1.00 76.69 220 THR A C 1
ATOM 1861 O O . THR A 1 220 ? -0.435 21.377 -1.470 1.00 76.69 220 THR A O 1
ATOM 1864 N N . LYS A 1 221 ? 0.014 22.803 -3.156 1.00 74.75 221 LYS A N 1
ATOM 1865 C CA . LYS A 1 221 ? 1.123 23.497 -2.468 1.00 74.75 221 LYS A CA 1
ATOM 1866 C C . LYS A 1 221 ? 0.687 24.099 -1.126 1.00 74.75 221 LYS A C 1
ATOM 1868 O O . LYS A 1 221 ? 1.441 24.048 -0.162 1.00 74.75 221 LYS A O 1
ATOM 1873 N N . ASP A 1 222 ? -0.563 24.546 -1.043 1.00 77.12 222 ASP A N 1
ATOM 1874 C CA . ASP A 1 222 ? -1.169 25.093 0.175 1.00 77.12 222 ASP A CA 1
ATOM 1875 C C . ASP A 1 222 ? -1.711 24.006 1.122 1.00 77.12 222 ASP A C 1
ATOM 1877 O O . ASP A 1 222 ? -2.524 24.296 1.998 1.00 77.12 222 ASP A O 1
ATOM 1881 N N . ARG A 1 223 ? -1.295 22.743 0.946 1.00 78.25 223 ARG A N 1
ATOM 1882 C CA . ARG A 1 223 ? -1.654 21.598 1.801 1.00 78.25 223 ARG A CA 1
ATOM 1883 C C . ARG A 1 223 ? -3.160 21.306 1.872 1.00 78.25 223 ARG A C 1
ATOM 1885 O O . ARG A 1 223 ? -3.640 20.805 2.889 1.00 78.25 223 ARG A O 1
ATOM 1892 N N . LYS A 1 224 ? -3.903 21.576 0.795 1.00 79.25 224 LYS A N 1
ATOM 1893 C CA . LYS A 1 224 ? -5.335 21.242 0.676 1.00 79.25 224 LYS A CA 1
ATOM 1894 C C . LYS 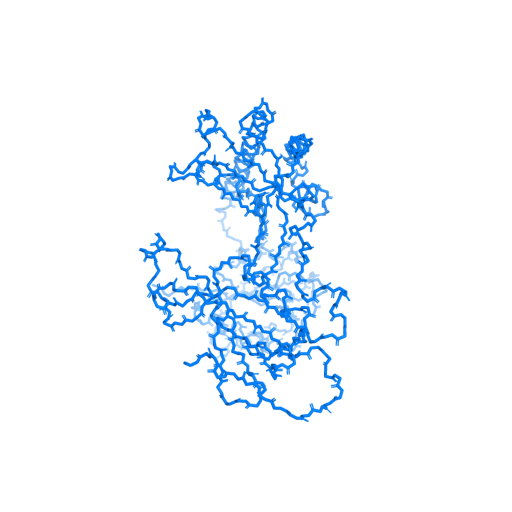A 1 224 ? -5.525 19.954 -0.105 1.00 79.25 224 LYS A C 1
ATOM 1896 O O . LYS A 1 224 ? -4.880 19.781 -1.137 1.00 79.25 224 LYS A O 1
ATOM 1901 N N . LEU A 1 225 ? -6.378 19.062 0.388 1.00 79.50 225 LEU A N 1
ATOM 1902 C CA . LEU A 1 225 ? -6.678 17.783 -0.249 1.00 79.50 225 LEU A CA 1
ATOM 1903 C C . LEU A 1 225 ? -7.375 18.029 -1.587 1.00 79.50 225 LEU A C 1
ATOM 1905 O O . LEU A 1 225 ? -8.391 18.714 -1.645 1.00 79.50 225 LEU A O 1
ATOM 1909 N N . VAL A 1 226 ? -6.820 17.462 -2.654 1.00 82.50 226 VAL A N 1
ATOM 1910 C CA . VAL A 1 226 ? -7.381 17.522 -4.016 1.00 82.50 226 VAL A CA 1
ATOM 1911 C C . VAL A 1 226 ? -7.668 16.148 -4.593 1.00 82.50 226 VAL A C 1
ATOM 1913 O O . VAL A 1 226 ? -8.216 16.036 -5.682 1.00 82.50 226 VAL A O 1
ATOM 1916 N N . GLY A 1 227 ? -7.318 15.088 -3.874 1.00 85.19 227 GLY A N 1
ATOM 1917 C CA . GLY A 1 227 ? -7.794 13.760 -4.200 1.00 85.19 227 GLY A CA 1
ATOM 1918 C C . GLY A 1 227 ? -7.215 12.687 -3.302 1.00 85.19 227 GLY A C 1
ATOM 1919 O O . GLY A 1 227 ? -6.206 12.901 -2.628 1.00 85.19 227 GLY A O 1
ATOM 1920 N N . PHE A 1 228 ? -7.863 11.534 -3.298 1.00 85.25 228 PHE A N 1
ATOM 1921 C CA . PHE A 1 228 ? -7.429 10.353 -2.569 1.00 85.25 228 PHE A CA 1
ATOM 1922 C C . PHE A 1 228 ? -7.823 9.089 -3.324 1.00 85.25 228 PHE A C 1
ATOM 1924 O O . PHE A 1 228 ? -8.797 9.062 -4.077 1.00 85.25 228 PHE A O 1
ATOM 1931 N N . GLU A 1 229 ? -7.047 8.035 -3.120 1.00 83.50 229 GLU A N 1
ATOM 1932 C CA . GLU A 1 229 ? -7.300 6.743 -3.741 1.00 83.50 229 GLU A CA 1
ATOM 1933 C C . GLU A 1 229 ? -8.237 5.889 -2.895 1.00 83.50 229 GLU A C 1
ATOM 1935 O O . GLU A 1 229 ? -8.045 5.714 -1.688 1.00 83.50 229 GLU A O 1
ATOM 1940 N N . LEU A 1 230 ? -9.217 5.292 -3.566 1.00 77.94 230 LEU A N 1
ATOM 1941 C CA . LEU A 1 230 ? -10.054 4.227 -3.046 1.00 77.94 230 LEU A CA 1
ATOM 1942 C C . LEU A 1 230 ? -9.605 2.916 -3.682 1.00 77.94 230 LEU A C 1
ATOM 1944 O O . LEU A 1 230 ? -9.878 2.634 -4.848 1.00 77.94 230 LEU A O 1
ATOM 1948 N N . SER A 1 231 ? -8.923 2.080 -2.905 1.00 67.00 231 SER A N 1
ATOM 1949 C CA . SER A 1 231 ? -8.621 0.732 -3.374 1.00 67.00 231 SER A CA 1
ATOM 1950 C C . SER A 1 231 ? -9.901 -0.106 -3.381 1.00 67.00 231 SER A C 1
ATOM 1952 O O . SER A 1 231 ? -10.710 -0.020 -2.456 1.00 67.00 231 SER A O 1
ATOM 1954 N N . SER A 1 232 ? -10.056 -1.003 -4.356 1.00 58.84 232 SER A N 1
ATOM 1955 C CA . SER A 1 232 ? -11.142 -2.000 -4.364 1.00 58.84 232 SER A CA 1
ATOM 1956 C C . SER A 1 232 ? -11.136 -2.858 -3.089 1.00 58.84 232 SER A C 1
ATOM 1958 O O . SER A 1 232 ? -12.165 -3.363 -2.658 1.00 58.84 232 SER A O 1
ATOM 1960 N N . SER A 1 233 ? -9.970 -2.980 -2.442 1.00 69.12 233 SER A N 1
ATOM 1961 C CA . SER A 1 233 ? -9.810 -3.679 -1.168 1.00 69.12 233 SER A CA 1
ATOM 1962 C C . SER A 1 233 ? -10.308 -2.897 0.050 1.00 69.12 233 SER A C 1
ATOM 1964 O O . SER A 1 233 ? -10.423 -3.492 1.112 1.00 69.12 233 SER A O 1
ATOM 1966 N N . THR A 1 234 ? -10.577 -1.590 -0.049 1.00 77.06 234 THR A N 1
ATOM 1967 C CA . THR A 1 234 ? -10.903 -0.751 1.118 1.00 77.06 234 THR A CA 1
ATOM 1968 C C . THR A 1 234 ? -12.214 -1.190 1.769 1.00 77.06 234 THR A C 1
ATOM 1970 O O . THR A 1 234 ? -12.237 -1.398 2.978 1.00 77.06 234 THR A O 1
ATOM 1973 N N . ILE A 1 235 ? -13.273 -1.417 0.985 1.00 84.25 235 ILE A N 1
ATOM 1974 C CA . ILE A 1 235 ? -14.551 -1.928 1.510 1.00 84.25 235 ILE A CA 1
ATOM 1975 C C . ILE A 1 235 ? -14.363 -3.338 2.081 1.00 84.25 235 ILE A C 1
ATOM 1977 O O . ILE A 1 235 ? -14.680 -3.556 3.245 1.00 84.25 235 ILE A O 1
ATOM 1981 N N . ASN A 1 236 ? -13.732 -4.243 1.324 1.00 82.88 236 ASN A N 1
ATOM 1982 C CA . ASN A 1 236 ? -13.482 -5.618 1.772 1.00 82.88 236 ASN A CA 1
ATOM 1983 C C . ASN A 1 236 ? -12.658 -5.669 3.070 1.00 82.88 236 ASN A C 1
ATOM 1985 O O . ASN A 1 236 ? -12.868 -6.539 3.905 1.00 82.88 236 ASN A O 1
ATOM 1989 N N . LYS A 1 237 ? -11.709 -4.745 3.268 1.00 79.75 237 LYS A N 1
ATOM 1990 C CA . LYS A 1 237 ? -10.939 -4.633 4.516 1.00 79.75 237 LYS A CA 1
ATOM 1991 C C . LYS A 1 237 ? -11.843 -4.272 5.689 1.00 79.75 237 LYS A C 1
ATOM 1993 O O . LYS A 1 237 ? -11.719 -4.894 6.737 1.00 79.75 237 LYS A O 1
ATOM 1998 N N . ILE A 1 238 ? -12.742 -3.301 5.520 1.00 83.31 238 ILE A N 1
ATOM 1999 C CA . ILE A 1 238 ? -13.696 -2.913 6.568 1.00 83.31 238 ILE A CA 1
ATOM 2000 C C . ILE A 1 238 ? -14.664 -4.071 6.855 1.00 83.31 238 ILE A C 1
ATOM 2002 O O . ILE A 1 238 ? -14.899 -4.395 8.015 1.00 83.31 238 ILE A O 1
ATOM 2006 N N . GLU A 1 239 ? -15.172 -4.737 5.819 1.00 85.56 239 GLU A N 1
ATOM 2007 C CA . GLU A 1 239 ? -16.066 -5.895 5.952 1.00 85.56 239 GLU A CA 1
ATOM 2008 C C . GLU A 1 239 ? -15.387 -7.059 6.676 1.00 85.56 239 GLU A C 1
ATOM 2010 O O . GLU A 1 239 ? -15.926 -7.559 7.656 1.00 85.56 239 GLU A O 1
ATOM 2015 N N . ASN A 1 240 ? -14.159 -7.421 6.299 1.00 81.50 240 ASN A N 1
ATOM 2016 C CA . ASN A 1 240 ? -13.395 -8.474 6.975 1.00 81.50 240 ASN A CA 1
ATOM 2017 C C . ASN A 1 240 ? -13.139 -8.156 8.457 1.00 81.50 240 ASN A C 1
ATOM 2019 O O . ASN A 1 240 ? -13.143 -9.054 9.299 1.00 81.50 240 ASN A O 1
ATOM 2023 N N . LEU A 1 241 ? -12.927 -6.880 8.793 1.00 78.06 241 LEU A N 1
ATOM 2024 C CA . LEU A 1 241 ? -12.787 -6.439 10.181 1.00 78.06 241 LEU A CA 1
ATOM 2025 C C . LEU A 1 241 ? -14.099 -6.584 10.958 1.00 78.06 241 LEU A C 1
ATOM 2027 O O . LEU A 1 241 ? -14.091 -7.027 12.111 1.00 78.06 241 LEU A O 1
ATOM 2031 N N . ILE A 1 242 ? -15.226 -6.250 10.323 1.00 80.81 242 ILE A N 1
ATOM 2032 C CA . ILE A 1 242 ? -16.554 -6.471 10.893 1.00 80.81 242 ILE A CA 1
ATOM 2033 C C . ILE A 1 242 ? -16.840 -7.962 11.037 1.00 80.81 242 ILE A C 1
ATOM 2035 O O . ILE A 1 242 ? -17.432 -8.330 12.034 1.00 80.81 242 ILE A O 1
ATOM 2039 N N . GLU A 1 243 ? -16.474 -8.823 10.092 1.00 78.31 243 GLU A N 1
ATOM 2040 C CA . GLU A 1 243 ? -16.940 -10.217 10.056 1.00 78.31 243 GLU A CA 1
ATOM 2041 C C . GLU A 1 243 ? -16.048 -11.207 10.810 1.00 78.31 243 GLU A C 1
ATOM 2043 O O . GLU A 1 243 ? -16.538 -12.263 11.213 1.00 78.31 243 GLU A O 1
ATOM 2048 N N . GLY A 1 244 ? -14.780 -10.862 11.057 1.00 71.94 244 GLY A N 1
ATOM 2049 C CA . GLY A 1 244 ? -13.790 -11.733 11.691 1.00 71.94 244 GLY A CA 1
ATOM 2050 C C . GLY A 1 244 ? -14.232 -12.429 12.995 1.00 71.94 244 GLY A C 1
ATOM 2051 O O . GLY A 1 244 ? -15.151 -12.020 13.708 1.00 71.94 244 GLY A O 1
ATOM 2052 N N . ASN A 1 245 ? -13.531 -13.512 13.334 1.00 56.62 245 ASN A N 1
ATOM 2053 C CA . ASN A 1 245 ? -13.789 -14.308 14.545 1.00 56.62 245 ASN A CA 1
ATOM 2054 C C . ASN A 1 245 ? -12.803 -14.012 15.692 1.00 56.62 245 ASN A C 1
ATOM 2056 O O . ASN A 1 245 ? -12.811 -14.702 16.708 1.00 56.62 245 ASN A O 1
ATOM 2060 N N . GLU A 1 246 ? -11.943 -13.004 15.536 1.00 67.06 246 GLU A N 1
ATOM 2061 C CA . GLU A 1 246 ? -10.939 -12.611 16.531 1.00 67.06 246 GLU A CA 1
ATOM 2062 C C . GLU A 1 246 ? -11.481 -11.563 17.523 1.00 67.06 246 GLU A C 1
ATOM 2064 O O . GLU A 1 246 ? -12.467 -10.875 17.244 1.00 67.06 246 GLU A O 1
ATOM 2069 N N . ASN A 1 247 ? -10.804 -11.387 18.666 1.00 64.12 247 ASN A N 1
ATOM 2070 C CA . ASN A 1 247 ? -11.172 -10.414 19.711 1.00 64.12 247 ASN A CA 1
ATOM 2071 C C . ASN A 1 247 ? -11.365 -8.988 19.171 1.00 64.12 247 ASN A C 1
ATOM 2073 O O . ASN A 1 247 ? -12.312 -8.300 19.558 1.00 64.12 247 ASN A O 1
ATOM 2077 N N . LEU A 1 248 ? -10.525 -8.567 18.220 1.00 67.81 248 LEU A N 1
ATOM 2078 C CA . LEU A 1 248 ? -10.655 -7.271 17.556 1.00 67.81 248 LEU A CA 1
ATOM 2079 C C . LEU A 1 248 ? -12.001 -7.131 16.833 1.00 67.81 248 LEU A C 1
ATOM 2081 O O . LEU A 1 248 ? -12.632 -6.080 16.910 1.00 67.81 248 LEU A O 1
ATOM 2085 N N . SER A 1 249 ? -12.475 -8.188 16.172 1.00 68.25 249 SER A N 1
ATOM 2086 C CA . SER A 1 249 ? -13.766 -8.157 15.487 1.00 68.25 249 SER A CA 1
ATOM 2087 C C . SER A 1 249 ? -14.930 -8.082 16.474 1.00 68.25 249 SER A C 1
ATOM 2089 O O . SER A 1 249 ? -15.878 -7.342 16.239 1.00 68.25 249 SER A O 1
ATOM 2091 N N . LEU A 1 250 ? -14.845 -8.752 17.630 1.00 72.12 250 LEU A N 1
ATOM 2092 C CA . LEU A 1 250 ? -15.841 -8.598 18.699 1.00 72.12 250 LEU A CA 1
ATOM 2093 C C . LEU A 1 250 ? -15.884 -7.159 19.233 1.00 72.12 250 LEU A C 1
ATOM 2095 O O . LEU A 1 250 ? -16.968 -6.595 19.376 1.00 72.12 250 LEU A O 1
ATOM 2099 N N . HIS A 1 251 ? -14.723 -6.536 19.458 1.00 76.44 251 HIS A N 1
ATOM 2100 C CA . HIS A 1 251 ? -14.634 -5.128 19.853 1.00 76.44 251 HIS A CA 1
ATOM 2101 C C . HIS A 1 251 ? -15.229 -4.197 18.781 1.00 76.44 251 HIS A C 1
ATOM 2103 O O . HIS A 1 251 ? -16.006 -3.293 19.097 1.00 76.44 251 HIS A O 1
ATOM 2109 N N . ILE A 1 252 ? -14.924 -4.446 17.503 1.00 79.12 252 ILE A N 1
ATOM 2110 C CA . ILE A 1 252 ? -15.477 -3.690 16.372 1.00 79.12 252 ILE A CA 1
ATOM 2111 C C . ILE A 1 252 ? -16.999 -3.832 16.298 1.00 79.12 252 ILE A C 1
ATOM 2113 O O . ILE A 1 252 ? -17.701 -2.819 16.246 1.00 79.12 252 ILE A O 1
ATOM 2117 N N . LYS A 1 253 ? -17.509 -5.067 16.369 1.00 80.56 253 LYS A N 1
ATOM 2118 C CA . LYS A 1 253 ? -18.944 -5.380 16.397 1.00 80.56 253 LYS A CA 1
ATOM 2119 C C . LYS A 1 253 ? -19.650 -4.671 17.554 1.00 80.56 253 LYS A C 1
ATOM 2121 O O . LYS A 1 253 ? -20.743 -4.148 17.377 1.00 80.56 253 LYS A O 1
ATOM 2126 N N . GLN A 1 254 ? -19.025 -4.623 18.727 1.00 85.00 254 GLN A N 1
ATOM 2127 C CA . GLN A 1 254 ? -19.636 -4.041 19.917 1.00 85.00 254 GLN A CA 1
ATOM 2128 C C . GLN A 1 254 ? -19.715 -2.508 19.871 1.00 85.00 254 GLN A C 1
ATOM 2130 O O . GLN A 1 254 ? -20.717 -1.944 20.306 1.00 85.00 254 GLN A O 1
ATOM 2135 N N . TYR A 1 255 ? -18.671 -1.828 19.384 1.00 85.00 255 TYR A N 1
ATOM 2136 C CA . TYR A 1 255 ? -18.544 -0.374 19.562 1.00 85.00 255 TYR A CA 1
ATOM 2137 C C . TYR A 1 255 ? -18.617 0.453 18.277 1.00 85.00 255 TYR A C 1
ATOM 2139 O O . TYR A 1 255 ? -18.878 1.655 18.361 1.00 85.00 255 TYR A O 1
ATOM 2147 N N . TYR A 1 256 ? -18.403 -0.142 17.101 1.00 86.81 256 TYR A N 1
ATOM 2148 C CA . TYR A 1 256 ? -18.256 0.606 15.844 1.00 86.81 256 TYR A CA 1
ATOM 2149 C C . TYR A 1 256 ? -19.054 0.029 14.668 1.00 86.81 256 TYR A C 1
ATOM 2151 O O . TYR A 1 256 ? -18.998 0.598 13.580 1.00 86.81 256 TYR A O 1
ATOM 2159 N N . PHE A 1 257 ? -19.803 -1.061 14.865 1.00 88.31 257 PHE A N 1
ATOM 2160 C CA . PHE A 1 257 ? -20.539 -1.756 13.802 1.00 88.31 257 PHE A CA 1
ATOM 2161 C C . PHE A 1 257 ? -21.418 -0.826 12.958 1.00 88.31 257 PHE A C 1
ATOM 2163 O O . PHE A 1 257 ? -21.299 -0.813 11.733 1.00 88.31 257 PHE A O 1
ATOM 2170 N N . ASP A 1 258 ? -22.249 -0.006 13.605 1.00 92.19 258 ASP A N 1
ATOM 2171 C CA . ASP A 1 258 ? -23.160 0.904 12.904 1.00 92.19 258 ASP A CA 1
ATOM 2172 C C . ASP A 1 258 ? -22.400 1.951 12.084 1.00 92.19 258 ASP A C 1
ATOM 2174 O O . ASP A 1 258 ? -22.782 2.258 10.957 1.00 92.19 258 ASP A O 1
ATOM 2178 N N . LEU A 1 259 ? -21.293 2.472 12.625 1.00 92.38 259 LEU A N 1
ATOM 2179 C CA . LEU A 1 259 ? -20.471 3.480 11.956 1.00 92.38 259 LEU A CA 1
ATOM 2180 C C . LEU A 1 259 ? -19.746 2.891 10.749 1.00 92.38 259 LEU A C 1
ATOM 2182 O O . LEU A 1 259 ? -19.770 3.479 9.673 1.00 92.38 259 LEU A O 1
ATOM 2186 N N . PHE A 1 260 ? -19.147 1.709 10.885 1.00 90.38 260 PHE A N 1
ATOM 2187 C CA . PHE A 1 260 ? -18.523 1.054 9.741 1.00 90.38 260 PHE A CA 1
ATOM 2188 C C . PHE A 1 260 ? -19.547 0.638 8.681 1.00 90.38 260 PHE A C 1
ATOM 2190 O O . PHE A 1 260 ? -19.265 0.774 7.494 1.00 90.38 260 PHE A O 1
ATOM 2197 N N . SER A 1 261 ? -20.747 0.213 9.082 1.00 91.19 261 SER A N 1
ATOM 2198 C CA . SER A 1 261 ? -21.837 -0.090 8.145 1.00 91.19 261 SER A CA 1
ATOM 2199 C C . SER A 1 261 ? -22.275 1.154 7.365 1.00 91.19 261 SER A C 1
ATOM 2201 O O . SER A 1 261 ? -22.435 1.098 6.144 1.00 91.19 261 SER A O 1
ATOM 2203 N N . GLN A 1 262 ? -22.402 2.301 8.042 1.00 95.25 262 GLN A N 1
ATOM 2204 C CA . GLN A 1 262 ? -22.675 3.588 7.395 1.00 95.25 262 GLN A CA 1
ATOM 2205 C C . GLN A 1 262 ? -21.541 3.998 6.453 1.00 95.25 262 GLN A C 1
ATOM 2207 O O . GLN A 1 262 ? -21.804 4.352 5.305 1.00 95.25 262 GLN A O 1
ATOM 2212 N N . LEU A 1 263 ? -20.285 3.889 6.895 1.00 92.25 263 LEU A N 1
ATOM 2213 C CA . LEU A 1 263 ? -19.119 4.190 6.067 1.00 92.25 263 LEU A CA 1
ATOM 2214 C C . LEU A 1 263 ? -19.088 3.322 4.802 1.00 92.25 263 LEU A C 1
ATOM 2216 O O . LEU A 1 263 ? -18.889 3.849 3.712 1.00 92.25 263 LEU A O 1
ATOM 2220 N N . ILE A 1 264 ? -19.334 2.013 4.920 1.00 91.62 264 ILE A N 1
ATOM 2221 C CA . ILE A 1 264 ? -19.430 1.103 3.769 1.00 91.62 264 ILE A CA 1
ATOM 2222 C C . ILE A 1 264 ? -20.540 1.558 2.816 1.00 91.62 264 ILE A C 1
ATOM 2224 O O . ILE A 1 264 ? -20.319 1.602 1.606 1.00 91.62 264 ILE A O 1
ATOM 2228 N N . SER A 1 265 ? -21.716 1.915 3.336 1.00 94.31 265 SER A N 1
ATOM 2229 C CA . SER A 1 265 ? -22.831 2.400 2.517 1.00 94.31 265 SER A CA 1
ATOM 2230 C C . SER A 1 265 ? -22.463 3.669 1.739 1.00 94.31 265 SER A C 1
ATOM 2232 O O . SER A 1 265 ? -22.686 3.734 0.529 1.00 94.31 265 SER A O 1
ATOM 2234 N N . GLU A 1 266 ? -21.852 4.652 2.400 1.00 94.50 266 GLU A N 1
ATOM 2235 C CA . GLU A 1 266 ? -21.430 5.911 1.772 1.00 94.50 266 GLU A CA 1
ATOM 2236 C C . GLU A 1 266 ? -20.315 5.698 0.737 1.00 94.50 266 GLU A C 1
ATOM 2238 O O . GLU A 1 266 ? -20.362 6.271 -0.353 1.00 94.50 266 GLU A O 1
ATOM 2243 N N . LEU A 1 267 ? -19.346 4.821 1.026 1.00 91.38 267 LEU A N 1
ATOM 2244 C CA . LEU A 1 267 ? -18.287 4.447 0.083 1.00 91.38 267 LEU A CA 1
ATOM 2245 C C . LEU A 1 267 ? -18.848 3.723 -1.147 1.00 91.38 267 LEU A C 1
ATOM 2247 O O . LEU A 1 267 ? -18.429 4.006 -2.268 1.00 91.38 267 LEU A O 1
ATOM 2251 N N . ARG A 1 268 ? -19.814 2.813 -0.969 1.00 92.25 268 ARG A N 1
ATOM 2252 C CA . ARG A 1 268 ? -20.494 2.133 -2.085 1.00 92.25 268 ARG A CA 1
ATOM 2253 C C . ARG A 1 268 ? -21.284 3.119 -2.941 1.00 92.25 268 ARG A C 1
ATOM 2255 O O . ARG A 1 268 ? -21.204 3.046 -4.166 1.00 92.25 268 ARG A O 1
ATOM 2262 N N . LEU A 1 269 ? -22.000 4.058 -2.318 1.00 93.25 269 LEU A N 1
ATOM 2263 C CA . LEU A 1 269 ? -22.695 5.129 -3.032 1.00 93.25 269 LEU A CA 1
ATOM 2264 C C . LEU A 1 269 ? -21.709 5.989 -3.831 1.00 93.25 269 LEU A C 1
ATOM 2266 O O . LEU A 1 269 ? -21.961 6.273 -5.001 1.00 93.25 269 LEU A O 1
ATOM 2270 N N . LEU A 1 270 ? -20.569 6.340 -3.237 1.00 91.56 270 LEU A N 1
ATOM 2271 C CA . LEU A 1 270 ? -19.529 7.117 -3.905 1.00 91.56 270 LEU A CA 1
ATOM 2272 C C . LEU A 1 270 ? -18.961 6.372 -5.119 1.00 91.56 270 LEU A C 1
ATOM 2274 O O . LEU A 1 270 ? -18.913 6.923 -6.216 1.00 91.56 270 LEU A O 1
ATOM 2278 N N . LEU A 1 271 ? -18.613 5.093 -4.961 1.00 89.75 271 LEU A N 1
ATOM 2279 C CA . LEU A 1 271 ? -18.114 4.256 -6.056 1.00 89.75 271 LEU A CA 1
ATOM 2280 C C . LEU A 1 271 ? -19.158 4.017 -7.155 1.00 89.75 271 LEU A C 1
ATOM 2282 O O . LEU A 1 271 ? -18.788 3.880 -8.318 1.00 89.75 271 LEU A O 1
ATOM 2286 N N . SER A 1 272 ? -20.454 4.005 -6.826 1.00 90.69 272 SER A N 1
ATOM 2287 C CA . SER A 1 272 ? -21.524 3.870 -7.827 1.00 90.69 272 SER A CA 1
ATOM 2288 C C . SER A 1 272 ? -21.611 5.062 -8.790 1.00 90.69 272 SER A C 1
ATOM 2290 O O . SER A 1 272 ? -22.160 4.926 -9.881 1.00 90.69 272 SER A O 1
ATOM 2292 N N . LYS A 1 273 ? -21.037 6.212 -8.411 1.00 90.75 273 LYS A N 1
ATOM 2293 C CA . LYS A 1 273 ? -20.962 7.437 -9.224 1.00 90.75 273 LYS A CA 1
ATOM 2294 C C . LYS A 1 273 ? -19.694 7.512 -10.074 1.00 90.75 273 LYS A C 1
ATOM 2296 O O . LYS A 1 273 ? -19.398 8.566 -10.628 1.00 90.75 273 LYS A O 1
ATOM 2301 N N . LYS A 1 274 ? -18.922 6.425 -10.144 1.00 91.06 274 LYS A N 1
ATOM 2302 C CA . LYS A 1 274 ? -17.685 6.371 -10.917 1.00 91.06 274 LYS A CA 1
ATOM 2303 C C . LYS A 1 274 ? -17.946 6.710 -12.385 1.00 91.06 274 LYS A C 1
ATOM 2305 O O . LYS A 1 274 ? -18.715 6.036 -13.066 1.00 91.06 274 LYS A O 1
ATOM 2310 N N . GLU A 1 275 ? -17.267 7.743 -12.862 1.00 91.12 275 GLU A N 1
ATOM 2311 C CA . GLU A 1 275 ? -17.265 8.146 -14.260 1.00 91.12 275 GLU A CA 1
ATOM 2312 C C . GLU A 1 275 ? -16.355 7.244 -15.099 1.00 91.12 275 GLU A C 1
ATOM 2314 O O . GLU A 1 275 ? -15.466 6.547 -14.592 1.00 91.12 275 GLU A O 1
ATOM 2319 N N . ASN A 1 276 ? -16.555 7.300 -16.415 1.00 89.19 276 ASN A N 1
ATOM 2320 C CA . ASN A 1 276 ? -15.645 6.673 -17.361 1.00 89.19 276 ASN A CA 1
ATOM 2321 C C . ASN A 1 276 ? -14.245 7.283 -17.237 1.00 89.19 276 ASN A C 1
ATOM 2323 O O . ASN A 1 276 ? -14.075 8.493 -17.080 1.00 89.19 276 ASN A O 1
ATOM 2327 N N . SER A 1 277 ? -13.233 6.431 -17.358 1.00 87.44 277 SER A N 1
ATOM 2328 C CA . SER A 1 277 ? -11.837 6.847 -17.427 1.00 87.44 277 SER A CA 1
ATOM 2329 C C . SER A 1 277 ? -11.618 7.842 -18.566 1.00 87.44 277 SER A C 1
ATOM 2331 O O . SER A 1 277 ? -12.182 7.704 -19.651 1.00 87.44 277 SER A O 1
ATOM 2333 N N . THR A 1 278 ? -10.713 8.800 -18.368 1.00 88.69 278 THR A N 1
ATOM 2334 C CA . THR A 1 278 ? -10.280 9.732 -19.426 1.00 88.69 278 THR A CA 1
ATOM 2335 C C . THR A 1 278 ? -9.266 9.117 -20.399 1.00 88.69 278 THR A C 1
ATOM 2337 O O . THR A 1 278 ? -8.684 9.813 -21.229 1.00 88.69 278 THR A O 1
ATOM 2340 N N . PHE A 1 279 ? -9.018 7.812 -20.286 1.00 89.94 279 PHE A N 1
ATOM 2341 C CA . PHE A 1 279 ? -8.060 7.058 -21.082 1.00 89.94 279 PHE A CA 1
ATOM 2342 C C . PHE A 1 279 ? -8.585 5.651 -21.368 1.00 89.94 279 PHE A C 1
ATOM 2344 O O . PHE A 1 279 ? -9.412 5.125 -20.622 1.00 89.94 279 PHE A O 1
ATOM 2351 N N . ASP A 1 280 ? -8.063 5.031 -22.425 1.00 91.44 280 ASP A N 1
ATOM 2352 C CA . ASP A 1 280 ? -8.335 3.630 -22.728 1.00 91.44 280 ASP A CA 1
ATOM 2353 C C . ASP A 1 280 ? -7.629 2.730 -21.699 1.00 91.44 280 ASP A C 1
ATOM 2355 O O . ASP A 1 280 ? -6.398 2.646 -21.638 1.00 91.44 280 ASP A O 1
ATOM 2359 N N . VAL A 1 281 ? -8.443 2.104 -20.850 1.00 87.88 281 VAL A N 1
ATOM 2360 C CA . VAL A 1 281 ? -8.022 1.210 -19.766 1.00 87.88 281 VAL A CA 1
ATOM 2361 C C . VAL A 1 281 ? -7.270 -0.004 -20.301 1.00 87.88 281 VAL A C 1
ATOM 2363 O O . VAL A 1 281 ? -6.229 -0.366 -19.752 1.00 87.88 281 VAL A O 1
ATOM 2366 N N . GLU A 1 282 ? -7.764 -0.603 -21.382 1.00 89.06 282 GLU A N 1
ATOM 2367 C CA . GLU A 1 282 ? -7.173 -1.806 -21.957 1.00 89.06 282 GLU A CA 1
ATOM 2368 C C . GLU A 1 282 ? -5.844 -1.470 -22.628 1.00 89.06 282 GLU A C 1
ATOM 2370 O O . GLU A 1 282 ? -4.837 -2.129 -22.383 1.00 89.06 282 GLU A O 1
ATOM 2375 N N . GLN A 1 283 ? -5.796 -0.372 -23.383 1.00 89.81 283 GLN A N 1
ATOM 2376 C CA . GLN A 1 283 ? -4.557 0.118 -23.980 1.00 89.81 283 GLN A CA 1
ATOM 2377 C C . GLN A 1 283 ? -3.517 0.511 -22.919 1.00 89.81 283 GLN A C 1
ATOM 2379 O O . GLN A 1 283 ? -2.318 0.338 -23.134 1.00 89.81 283 GLN A O 1
ATOM 2384 N N . TRP A 1 284 ? -3.947 1.048 -21.772 1.00 88.50 284 TRP A N 1
ATOM 2385 C CA . TRP A 1 284 ? -3.047 1.399 -20.673 1.00 88.50 284 TRP A CA 1
ATOM 2386 C C . TRP A 1 284 ? -2.415 0.167 -20.025 1.00 88.50 284 TRP A C 1
ATOM 2388 O O . TRP A 1 284 ? -1.198 0.152 -19.820 1.00 88.50 284 TRP A O 1
ATOM 2398 N N . LEU A 1 285 ? -3.228 -0.844 -19.705 1.00 85.50 285 LEU A N 1
ATOM 2399 C CA . LEU A 1 285 ? -2.786 -2.068 -19.033 1.00 85.50 285 LEU A CA 1
ATOM 2400 C C . LEU A 1 285 ? -2.027 -3.008 -19.977 1.00 85.50 285 LEU A C 1
ATOM 2402 O O . LEU A 1 285 ? -1.006 -3.579 -19.586 1.00 85.50 285 LEU A O 1
ATOM 2406 N N . ASN A 1 286 ? -2.500 -3.127 -21.217 1.00 85.38 286 ASN A N 1
ATOM 2407 C CA . ASN A 1 286 ? -2.003 -4.048 -22.236 1.00 85.38 286 ASN A CA 1
ATOM 2408 C C . ASN A 1 286 ? -1.621 -3.306 -23.529 1.00 85.38 286 ASN A C 1
ATOM 2410 O O . ASN A 1 286 ? -2.170 -3.585 -24.601 1.00 85.38 286 ASN A O 1
ATOM 2414 N N . PRO A 1 287 ? -0.665 -2.361 -23.469 1.00 88.00 287 PRO A N 1
ATOM 2415 C CA . PRO A 1 287 ? -0.194 -1.682 -24.665 1.00 88.00 287 PRO A CA 1
ATOM 2416 C C . PRO A 1 287 ? 0.444 -2.690 -25.625 1.00 88.00 287 PRO A C 1
ATOM 2418 O O . PRO A 1 287 ? 1.179 -3.590 -25.212 1.00 88.00 287 PRO A O 1
ATOM 2421 N N . LYS A 1 288 ? 0.169 -2.517 -26.919 1.00 88.06 288 LYS A N 1
ATOM 2422 C CA . LYS A 1 288 ? 0.824 -3.270 -27.989 1.00 88.06 288 LYS A CA 1
ATOM 2423 C C . LYS A 1 288 ? 2.098 -2.544 -28.410 1.00 88.06 288 LYS A C 1
ATOM 2425 O O . LYS A 1 288 ? 2.044 -1.362 -28.742 1.00 88.06 288 LYS A O 1
ATOM 2430 N N . PHE A 1 289 ? 3.217 -3.257 -28.414 1.00 90.12 289 PHE A N 1
ATOM 2431 C CA . PHE A 1 289 ? 4.521 -2.746 -28.832 1.00 90.12 289 PHE A CA 1
ATOM 2432 C C . PHE A 1 289 ? 5.002 -3.385 -30.135 1.00 90.12 289 PHE A C 1
ATOM 2434 O O . PHE A 1 289 ? 4.390 -4.317 -30.655 1.00 90.12 289 PHE A O 1
ATOM 2441 N N . GLU A 1 290 ? 6.125 -2.891 -30.660 1.00 88.94 290 GLU A N 1
ATOM 2442 C CA . GLU A 1 290 ? 6.669 -3.309 -31.956 1.00 88.94 290 GLU A CA 1
ATOM 2443 C C . GLU A 1 290 ? 6.985 -4.814 -31.996 1.00 88.94 290 GLU A C 1
ATOM 2445 O O . GLU A 1 290 ? 6.739 -5.477 -33.000 1.00 88.94 290 GLU A O 1
ATOM 2450 N N . TRP A 1 291 ? 7.446 -5.384 -30.878 1.00 88.81 291 TRP A N 1
ATOM 2451 C CA . TRP A 1 291 ? 7.735 -6.819 -30.744 1.00 88.81 291 TRP A CA 1
ATOM 2452 C C . TRP A 1 291 ? 6.493 -7.703 -30.545 1.00 88.81 291 TRP A C 1
ATOM 2454 O O . TRP A 1 291 ? 6.630 -8.924 -30.419 1.00 88.81 291 TRP A O 1
ATOM 2464 N N . ASN A 1 292 ? 5.297 -7.108 -30.478 1.00 86.19 292 ASN A N 1
ATOM 2465 C CA . ASN A 1 292 ? 4.018 -7.817 -30.415 1.00 86.19 292 ASN A CA 1
ATOM 2466 C C . ASN A 1 292 ? 3.314 -7.904 -31.782 1.00 86.19 292 ASN A C 1
ATOM 2468 O O . ASN A 1 292 ? 2.204 -8.424 -31.836 1.00 86.19 292 ASN A O 1
ATOM 2472 N N . SER A 1 293 ? 3.905 -7.373 -32.860 1.00 78.00 293 SER A N 1
ATOM 2473 C CA . SER A 1 293 ? 3.300 -7.417 -34.197 1.00 78.00 293 SER A CA 1
ATOM 2474 C C . SER A 1 293 ? 3.417 -8.805 -34.836 1.00 78.00 293 SER A C 1
ATOM 2476 O O . SER A 1 293 ? 4.520 -9.343 -34.956 1.00 78.00 293 SER A O 1
ATOM 2478 N N . ASP A 1 294 ? 2.292 -9.347 -35.313 1.00 67.06 294 ASP A N 1
ATOM 2479 C CA . ASP A 1 294 ? 2.240 -10.608 -36.069 1.00 67.06 294 ASP A CA 1
ATOM 2480 C C . ASP A 1 294 ? 2.877 -10.482 -37.466 1.00 67.06 294 ASP A C 1
ATOM 2482 O O . ASP A 1 294 ? 3.334 -11.473 -38.032 1.00 67.06 294 ASP A O 1
ATOM 2486 N N . GLU A 1 295 ? 2.997 -9.261 -38.003 1.00 61.84 295 GLU A N 1
ATOM 2487 C CA . GLU A 1 295 ? 3.691 -8.989 -39.275 1.00 61.84 295 GLU A CA 1
ATOM 2488 C C . GLU A 1 295 ? 5.207 -9.259 -39.196 1.00 61.84 295 GLU A C 1
ATOM 2490 O O . GLU A 1 295 ? 5.897 -9.315 -40.214 1.00 61.84 295 GLU A O 1
ATOM 2495 N N . HIS A 1 296 ? 5.731 -9.443 -37.982 1.00 54.34 296 HIS A N 1
ATOM 2496 C CA . HIS A 1 296 ? 7.144 -9.647 -37.679 1.00 54.34 296 HIS A CA 1
ATOM 2497 C C . HIS A 1 296 ? 7.425 -10.997 -37.009 1.00 54.34 296 HIS A C 1
ATOM 2499 O O . HIS A 1 296 ? 8.505 -11.176 -36.444 1.00 54.34 296 HIS A O 1
ATOM 2505 N N . ALA A 1 297 ? 6.486 -11.951 -37.084 1.00 56.09 297 ALA A N 1
ATOM 2506 C CA . ALA A 1 297 ? 6.594 -13.260 -36.434 1.00 56.09 297 ALA A CA 1
ATOM 2507 C C . ALA A 1 297 ? 7.889 -14.024 -36.789 1.00 56.09 297 ALA A C 1
ATOM 2509 O O . ALA A 1 297 ? 8.451 -14.692 -35.921 1.00 56.09 297 ALA A O 1
ATOM 2510 N N . ASP A 1 298 ? 8.387 -13.849 -38.019 1.00 57.66 298 ASP A N 1
ATOM 2511 C CA . ASP A 1 298 ? 9.600 -14.496 -38.547 1.00 57.66 298 ASP A CA 1
ATOM 2512 C C . ASP A 1 298 ? 10.849 -13.585 -38.552 1.00 57.66 298 ASP A C 1
ATOM 2514 O O . ASP A 1 298 ? 11.919 -13.988 -39.010 1.00 57.66 298 ASP A O 1
ATOM 2518 N N . THR A 1 299 ? 10.740 -12.345 -38.063 1.00 66.12 299 THR A N 1
ATOM 2519 C CA . THR A 1 299 ? 11.852 -11.376 -38.014 1.00 66.12 299 THR A CA 1
ATOM 2520 C C . THR A 1 299 ? 12.369 -11.178 -36.592 1.00 66.12 299 THR A C 1
ATOM 2522 O O . THR A 1 299 ? 11.664 -11.445 -35.620 1.00 66.12 299 THR A O 1
ATOM 2525 N N . ASP A 1 300 ? 13.612 -10.702 -36.453 1.00 79.75 300 ASP A N 1
ATOM 2526 C CA . ASP A 1 300 ? 14.178 -10.428 -35.132 1.00 79.75 300 ASP A CA 1
ATOM 2527 C C . ASP A 1 300 ? 13.322 -9.417 -34.361 1.00 79.75 300 ASP A C 1
ATOM 2529 O O . ASP A 1 300 ? 12.965 -8.350 -34.871 1.00 79.75 300 ASP A O 1
ATOM 2533 N N . LYS A 1 301 ? 13.008 -9.753 -33.110 1.00 89.62 301 LYS A N 1
ATOM 2534 C CA . LYS A 1 301 ? 12.200 -8.895 -32.251 1.00 89.62 301 LYS A CA 1
ATOM 2535 C C . LYS A 1 301 ? 13.041 -7.714 -31.792 1.00 89.62 301 LYS A C 1
ATOM 2537 O O . LYS A 1 301 ? 14.199 -7.871 -31.404 1.00 89.62 301 LYS A O 1
ATOM 2542 N N . PHE A 1 302 ? 12.447 -6.526 -31.791 1.00 91.56 302 PHE A N 1
ATOM 2543 C CA . PHE A 1 302 ? 13.139 -5.315 -31.373 1.00 91.56 302 PHE A CA 1
ATOM 2544 C C . PHE A 1 302 ? 12.233 -4.362 -30.603 1.00 91.56 302 PHE A C 1
ATOM 2546 O O . PHE A 1 302 ? 11.012 -4.396 -30.737 1.00 91.56 302 PHE A O 1
ATOM 2553 N N . GLY A 1 303 ? 12.856 -3.492 -29.813 1.00 91.62 303 GLY A N 1
ATOM 2554 C CA . GLY A 1 303 ? 12.211 -2.360 -29.157 1.00 91.62 303 GLY A CA 1
ATOM 2555 C C . GLY A 1 303 ? 12.941 -1.061 -29.484 1.00 91.62 303 GLY A C 1
ATOM 2556 O O . GLY A 1 303 ? 14.163 -1.055 -29.644 1.00 91.62 303 GLY A O 1
ATOM 2557 N N . VAL A 1 304 ? 12.195 0.039 -29.597 1.00 92.56 304 VAL A N 1
ATOM 2558 C CA . VAL A 1 304 ? 12.747 1.392 -29.775 1.00 92.56 304 VAL A CA 1
ATOM 2559 C C . VAL A 1 304 ? 12.494 2.201 -28.511 1.00 92.56 304 VAL A C 1
ATOM 2561 O O . VAL A 1 304 ? 11.348 2.297 -28.063 1.00 92.56 304 VAL A O 1
ATOM 2564 N N . PHE A 1 305 ? 13.553 2.777 -27.949 1.00 91.12 305 PHE A N 1
ATOM 2565 C CA . PHE A 1 305 ? 13.527 3.484 -26.671 1.00 91.12 305 PHE A CA 1
ATOM 2566 C C . PHE A 1 305 ? 14.116 4.879 -26.809 1.00 91.12 305 PHE A C 1
ATOM 2568 O O . PHE A 1 305 ? 15.203 5.049 -27.366 1.00 91.12 305 PHE A O 1
ATOM 2575 N N . ASN A 1 306 ? 13.425 5.858 -26.238 1.00 90.50 306 ASN A N 1
ATOM 2576 C CA . ASN A 1 306 ? 13.951 7.200 -26.079 1.00 90.50 306 ASN A CA 1
ATOM 2577 C C . ASN A 1 306 ? 14.778 7.246 -24.794 1.00 90.50 306 ASN A C 1
ATOM 2579 O O . ASN A 1 306 ? 14.325 6.859 -23.714 1.00 90.50 306 ASN A O 1
ATOM 2583 N N . LEU A 1 307 ? 16.008 7.721 -24.918 1.00 88.25 307 LEU A N 1
ATOM 2584 C CA . LEU A 1 307 ? 16.960 7.836 -23.826 1.00 88.25 307 LEU A CA 1
ATOM 2585 C C . LEU A 1 307 ? 17.395 9.287 -23.676 1.00 88.25 307 LEU A C 1
ATOM 2587 O O . LEU A 1 307 ? 17.493 10.012 -24.662 1.00 88.25 307 LEU A O 1
ATOM 2591 N N . LEU A 1 308 ? 17.687 9.709 -22.454 1.00 88.12 308 LEU A N 1
ATOM 2592 C CA . LEU A 1 308 ? 18.242 11.020 -22.149 1.00 88.12 308 LEU A CA 1
ATOM 2593 C C . LEU A 1 308 ? 19.708 10.879 -21.769 1.00 88.12 308 LEU A C 1
ATOM 2595 O O . LEU A 1 308 ? 20.064 10.137 -20.854 1.00 88.12 308 LEU A O 1
ATOM 2599 N N . LYS A 1 309 ? 20.561 11.622 -22.466 1.00 87.88 309 LYS A N 1
ATOM 2600 C CA . LYS A 1 309 ? 21.954 11.804 -22.081 1.00 87.88 309 LYS A CA 1
ATOM 2601 C C . LYS A 1 309 ? 22.041 12.955 -21.081 1.00 87.88 309 LYS A C 1
ATOM 2603 O O . LYS A 1 309 ? 21.544 14.041 -21.348 1.00 87.88 309 LYS A O 1
ATOM 2608 N N . TYR A 1 310 ? 22.638 12.710 -19.922 1.00 82.56 310 TYR A N 1
ATOM 2609 C CA . TYR A 1 310 ? 22.941 13.730 -18.915 1.00 82.56 310 TYR A CA 1
ATOM 2610 C C . TYR A 1 310 ? 24.441 14.071 -18.988 1.00 82.56 310 TYR A C 1
ATOM 2612 O O . TYR A 1 310 ? 25.238 13.147 -19.198 1.00 82.56 310 TYR A O 1
ATOM 2620 N N . PRO A 1 311 ? 24.849 15.350 -18.836 1.00 79.38 311 PRO A N 1
ATOM 2621 C CA . PRO A 1 311 ? 24.071 16.501 -18.343 1.00 79.38 311 PRO A CA 1
ATOM 2622 C C . PRO A 1 311 ? 23.377 17.385 -19.390 1.00 79.38 311 PRO A C 1
ATOM 2624 O O . PRO A 1 311 ? 22.690 18.333 -19.020 1.00 79.38 311 PRO A O 1
ATOM 2627 N N . ASP A 1 312 ? 23.533 17.120 -20.686 1.00 83.12 312 ASP A N 1
ATOM 2628 C CA . ASP A 1 312 ? 23.006 17.991 -21.750 1.00 83.12 312 ASP A CA 1
ATOM 2629 C C . ASP A 1 312 ? 21.508 17.788 -22.056 1.00 83.12 312 ASP A C 1
ATOM 2631 O O . ASP A 1 312 ? 20.917 18.574 -22.798 1.00 83.12 312 ASP A O 1
ATOM 2635 N N . PHE A 1 313 ? 20.882 16.771 -21.455 1.00 80.31 313 PHE A N 1
ATOM 2636 C CA . PHE A 1 313 ? 19.488 16.359 -21.666 1.00 80.31 313 PHE A CA 1
ATOM 2637 C C . PHE A 1 313 ? 19.165 16.068 -23.136 1.00 80.31 313 PHE A C 1
ATOM 2639 O O . PHE A 1 313 ? 18.028 16.237 -23.582 1.00 80.31 313 PHE A O 1
ATOM 2646 N N . ARG A 1 314 ? 20.161 15.625 -23.912 1.00 86.00 314 ARG A N 1
ATOM 2647 C CA . ARG A 1 314 ? 19.952 15.266 -25.315 1.00 86.00 314 ARG A CA 1
ATOM 2648 C C . ARG A 1 314 ? 19.197 13.942 -25.410 1.00 86.00 314 ARG A C 1
ATOM 2650 O O . ARG A 1 314 ? 19.618 12.942 -24.832 1.00 86.00 314 ARG A O 1
ATOM 2657 N N . THR A 1 315 ? 18.133 13.915 -26.209 1.00 86.75 315 THR A N 1
ATOM 2658 C CA . THR A 1 315 ? 17.407 12.679 -26.519 1.00 86.75 315 THR A CA 1
ATOM 2659 C C . THR A 1 315 ? 18.164 11.831 -27.546 1.00 86.75 315 THR A C 1
ATOM 2661 O O . THR A 1 315 ? 18.643 12.341 -28.562 1.00 86.75 315 THR A O 1
ATOM 2664 N N . ILE A 1 316 ? 18.260 10.530 -27.284 1.00 89.06 316 ILE A N 1
ATOM 2665 C CA . ILE A 1 316 ? 18.849 9.507 -28.151 1.00 89.06 316 ILE A CA 1
ATOM 2666 C C . ILE A 1 316 ? 17.792 8.429 -28.389 1.00 89.06 316 ILE A C 1
ATOM 2668 O O . ILE A 1 316 ? 17.191 7.939 -27.439 1.00 89.06 316 ILE A O 1
ATOM 2672 N N . ASN A 1 317 ? 17.596 8.033 -29.645 1.00 91.81 317 ASN A N 1
ATOM 2673 C CA . ASN A 1 317 ? 16.741 6.902 -29.997 1.00 91.81 317 ASN A CA 1
ATOM 2674 C C . ASN A 1 317 ? 17.591 5.635 -30.075 1.00 91.81 317 ASN A C 1
ATOM 2676 O O . ASN A 1 317 ? 18.488 5.545 -30.913 1.00 91.81 317 ASN A O 1
ATOM 2680 N N . LEU A 1 318 ? 17.315 4.659 -29.214 1.00 88.94 318 LEU A N 1
ATOM 2681 C CA . LEU A 1 318 ? 18.001 3.373 -29.197 1.00 88.94 318 LEU A CA 1
ATOM 2682 C C . LEU A 1 318 ? 17.066 2.276 -29.702 1.00 88.94 318 LEU A C 1
ATOM 2684 O O . LEU A 1 318 ? 16.060 1.970 -29.066 1.00 88.94 318 LEU A O 1
ATOM 2688 N N . LYS A 1 319 ? 17.432 1.646 -30.822 1.00 91.88 319 LYS A N 1
ATOM 2689 C CA . LYS A 1 319 ? 16.812 0.402 -31.287 1.00 91.88 319 LYS A CA 1
ATOM 2690 C C . LYS A 1 319 ? 17.591 -0.785 -30.722 1.00 91.88 319 LYS A C 1
ATOM 2692 O O . LYS A 1 319 ? 18.776 -0.935 -31.014 1.00 91.88 319 LYS A O 1
ATOM 2697 N N . LEU A 1 320 ? 16.932 -1.624 -29.931 1.00 90.81 320 LEU A N 1
ATOM 2698 C CA . LEU A 1 320 ? 17.498 -2.861 -29.398 1.00 90.81 320 LEU A CA 1
ATOM 2699 C C . LEU A 1 320 ? 16.893 -4.061 -30.107 1.00 90.81 320 LEU A C 1
ATOM 2701 O O . LEU A 1 320 ? 15.709 -4.338 -29.958 1.00 90.81 320 LEU A O 1
ATOM 2705 N N . GLU A 1 321 ? 17.732 -4.767 -30.847 1.00 91.75 321 GLU A N 1
ATOM 2706 C CA . GLU A 1 321 ? 17.425 -6.017 -31.540 1.00 91.75 321 GLU A CA 1
ATOM 2707 C C . GLU A 1 321 ? 17.843 -7.196 -30.656 1.00 91.75 321 GLU A C 1
ATOM 2709 O O . GLU A 1 321 ? 18.992 -7.259 -30.206 1.00 91.75 321 GLU A O 1
ATOM 2714 N N . VAL A 1 322 ? 16.912 -8.107 -30.360 1.00 90.25 322 VAL A N 1
ATOM 2715 C CA . VAL A 1 322 ? 17.132 -9.197 -29.396 1.00 90.25 322 VAL A CA 1
ATOM 2716 C C . VAL A 1 322 ? 18.258 -10.120 -29.863 1.00 90.25 322 VAL A C 1
ATOM 2718 O O . VAL A 1 322 ? 19.123 -10.474 -29.059 1.00 90.25 322 VAL A O 1
ATOM 2721 N N . SER A 1 323 ? 18.332 -10.429 -31.162 1.00 88.25 323 SER A N 1
ATOM 2722 C CA . SER A 1 323 ? 19.409 -11.248 -31.739 1.00 88.25 323 SER A CA 1
ATOM 2723 C C . SER A 1 323 ? 20.808 -10.641 -31.591 1.00 88.25 323 SER A C 1
ATOM 2725 O O . SER A 1 323 ? 21.808 -11.355 -31.691 1.00 88.25 323 SER A O 1
ATOM 2727 N N . LYS A 1 324 ? 20.914 -9.331 -31.335 1.00 90.06 324 LYS A N 1
ATOM 2728 C CA . LYS A 1 324 ? 22.187 -8.622 -31.143 1.00 90.06 324 LYS A CA 1
ATOM 2729 C C . LYS A 1 324 ? 22.603 -8.532 -29.681 1.00 90.06 324 LYS A C 1
ATOM 2731 O O . LYS A 1 324 ? 23.653 -7.962 -29.402 1.00 90.06 324 LYS A O 1
ATOM 2736 N N . ILE A 1 325 ? 21.835 -9.090 -28.748 1.00 91.44 325 ILE A N 1
ATOM 2737 C CA . ILE A 1 325 ? 22.116 -9.020 -27.313 1.00 91.44 325 ILE A CA 1
ATOM 2738 C C . ILE A 1 325 ? 22.537 -10.402 -26.812 1.00 91.44 325 ILE A C 1
ATOM 2740 O O . ILE A 1 325 ? 21.858 -11.398 -27.037 1.00 91.44 325 ILE A O 1
ATOM 2744 N N . SER A 1 326 ? 23.674 -10.466 -26.119 1.00 90.62 326 SER A N 1
ATOM 2745 C CA . SER A 1 326 ? 24.155 -11.703 -25.491 1.00 90.62 326 SER A CA 1
ATOM 2746 C C . SER A 1 326 ? 23.493 -11.936 -24.133 1.00 90.62 326 SER A C 1
ATOM 2748 O O . SER A 1 326 ? 23.036 -13.040 -23.842 1.00 90.62 326 SER A O 1
ATOM 2750 N N . LYS A 1 327 ? 23.460 -10.886 -23.306 1.00 91.88 327 LYS A N 1
ATOM 2751 C CA . LYS A 1 327 ? 22.864 -10.845 -21.971 1.00 91.88 327 LYS A CA 1
ATOM 2752 C C . LYS A 1 327 ? 22.672 -9.401 -21.516 1.00 91.88 327 LYS A C 1
ATOM 2754 O O . LYS A 1 327 ? 23.303 -8.480 -22.044 1.00 91.88 327 LYS A O 1
ATOM 2759 N N . ILE A 1 328 ? 21.857 -9.218 -20.488 1.00 93.38 328 ILE A N 1
ATOM 2760 C CA . ILE A 1 328 ? 21.729 -7.962 -19.749 1.00 93.38 328 ILE A CA 1
ATOM 2761 C C . ILE A 1 328 ? 21.915 -8.272 -18.264 1.00 93.38 328 ILE A C 1
ATOM 2763 O O . ILE A 1 328 ? 21.412 -9.278 -17.776 1.00 93.38 328 ILE A O 1
ATOM 2767 N N . ILE A 1 329 ? 22.649 -7.422 -17.551 1.00 91.75 329 ILE A N 1
ATOM 2768 C CA . ILE A 1 329 ? 22.783 -7.497 -16.091 1.00 91.75 329 ILE A CA 1
ATOM 2769 C C . ILE A 1 329 ? 22.086 -6.281 -15.487 1.00 91.75 329 ILE A C 1
ATOM 2771 O O . ILE A 1 329 ? 22.387 -5.150 -15.868 1.00 91.75 329 ILE A O 1
ATOM 2775 N N . SER A 1 330 ? 21.159 -6.510 -14.562 1.00 88.94 330 SER A N 1
ATOM 2776 C CA . SER A 1 330 ? 20.470 -5.477 -13.785 1.00 88.94 330 SER A CA 1
ATOM 2777 C C . SER A 1 330 ? 20.928 -5.532 -12.335 1.00 88.94 330 SER A C 1
ATOM 2779 O O . SER A 1 330 ? 20.900 -6.602 -11.745 1.00 88.94 330 SER A O 1
ATOM 2781 N N . ASN A 1 331 ? 21.291 -4.398 -11.740 1.00 84.06 331 ASN A N 1
ATOM 2782 C CA . ASN A 1 331 ? 21.719 -4.319 -10.333 1.00 84.06 331 ASN A CA 1
ATOM 2783 C C . ASN A 1 331 ? 20.838 -3.388 -9.481 1.00 84.06 331 ASN A C 1
ATOM 2785 O O . ASN A 1 331 ? 21.304 -2.785 -8.519 1.00 84.06 331 ASN A O 1
ATOM 2789 N N . GLY A 1 332 ? 19.584 -3.185 -9.895 1.00 76.00 332 GLY A N 1
ATOM 2790 C CA . GLY A 1 332 ? 18.623 -2.293 -9.228 1.00 76.00 332 GLY A CA 1
ATOM 2791 C C . GLY A 1 332 ? 18.832 -0.791 -9.478 1.00 76.00 332 GLY A C 1
ATOM 2792 O O . GLY A 1 332 ? 17.913 -0.011 -9.261 1.00 76.00 332 GLY A O 1
ATOM 2793 N N . TYR A 1 333 ? 19.999 -0.374 -9.981 1.00 80.19 333 TYR A N 1
ATOM 2794 C CA . TYR A 1 333 ? 20.294 1.033 -10.306 1.00 80.19 333 TYR A CA 1
ATOM 2795 C C . TYR A 1 333 ? 20.571 1.265 -11.786 1.00 80.19 333 TYR A C 1
ATOM 2797 O O . TYR A 1 333 ? 20.388 2.368 -12.303 1.00 80.19 333 TYR A O 1
ATOM 2805 N N . SER A 1 334 ? 21.022 0.229 -12.487 1.00 87.38 334 SER A N 1
ATOM 2806 C CA . SER A 1 334 ? 21.321 0.284 -13.911 1.00 87.38 334 SER A CA 1
ATOM 2807 C C . SER A 1 334 ? 21.094 -1.064 -14.582 1.00 87.38 334 SER A C 1
ATOM 2809 O O . SER A 1 334 ? 21.070 -2.103 -13.923 1.00 87.38 334 SER A O 1
ATOM 2811 N N . TRP A 1 335 ? 20.962 -1.027 -15.902 1.00 91.12 335 TRP A N 1
ATOM 2812 C CA . TRP A 1 335 ? 21.067 -2.166 -16.794 1.00 91.12 335 TRP A CA 1
ATOM 2813 C C . TRP A 1 335 ? 22.344 -2.039 -17.608 1.00 91.12 335 TRP A C 1
ATOM 2815 O O . TRP A 1 335 ? 22.589 -1.020 -18.252 1.00 91.12 335 TRP A O 1
ATOM 2825 N N . THR A 1 336 ? 23.152 -3.090 -17.599 1.00 93.31 336 THR A N 1
ATOM 2826 C CA . THR A 1 336 ? 24.316 -3.218 -18.469 1.00 93.31 336 THR A CA 1
ATOM 2827 C C . THR A 1 336 ? 23.980 -4.214 -19.563 1.00 93.31 336 THR A C 1
ATOM 2829 O O . THR A 1 336 ? 23.820 -5.404 -19.301 1.00 93.31 336 THR A O 1
ATOM 2832 N N . ILE A 1 337 ? 23.850 -3.719 -20.788 1.00 93.75 337 ILE A N 1
ATOM 2833 C CA . ILE A 1 337 ? 23.539 -4.502 -21.979 1.00 93.75 337 ILE A CA 1
ATOM 2834 C C . ILE A 1 337 ? 24.857 -4.927 -22.623 1.00 93.75 337 ILE A C 1
ATOM 2836 O O . ILE A 1 337 ? 25.733 -4.092 -22.863 1.00 93.75 337 ILE A O 1
ATOM 2840 N N . PHE A 1 338 ? 24.983 -6.222 -22.912 1.00 93.12 338 PHE A N 1
ATOM 2841 C CA . PHE A 1 338 ? 26.151 -6.815 -23.557 1.00 93.12 338 PHE A CA 1
ATOM 2842 C C . PHE A 1 338 ? 25.790 -7.214 -24.993 1.00 93.12 338 PHE A C 1
ATOM 2844 O O . PHE A 1 338 ? 25.151 -8.255 -25.186 1.00 93.12 338 PHE A O 1
ATOM 2851 N N . PRO A 1 339 ? 26.179 -6.431 -26.012 1.00 90.75 339 PRO A N 1
ATOM 2852 C CA . PRO A 1 339 ? 25.947 -6.793 -27.403 1.00 90.75 339 PRO A CA 1
ATOM 2853 C C . PRO A 1 339 ? 26.736 -8.044 -27.808 1.00 90.75 339 PRO A C 1
ATOM 2855 O O . PRO A 1 339 ? 27.831 -8.302 -27.304 1.00 90.75 339 PRO A O 1
ATOM 2858 N N . ASN A 1 340 ? 26.207 -8.801 -28.763 1.00 84.38 340 ASN A N 1
ATOM 2859 C CA . ASN A 1 340 ? 26.925 -9.888 -29.412 1.00 84.38 340 ASN A CA 1
ATOM 2860 C C . ASN A 1 340 ? 28.128 -9.330 -30.185 1.00 84.38 340 ASN A C 1
ATOM 2862 O O . ASN A 1 340 ? 28.037 -8.290 -30.835 1.00 84.38 340 ASN A O 1
ATOM 2866 N N . ASN A 1 341 ? 29.252 -10.046 -30.139 1.00 79.62 341 ASN A N 1
ATOM 2867 C CA . ASN A 1 341 ? 30.453 -9.760 -30.931 1.00 79.62 341 ASN A CA 1
ATOM 2868 C C . ASN A 1 341 ? 31.130 -8.403 -30.652 1.00 79.62 341 ASN A C 1
ATOM 2870 O O . ASN A 1 341 ? 31.894 -7.922 -31.487 1.00 79.62 341 ASN A O 1
ATOM 2874 N N . THR A 1 342 ? 30.902 -7.790 -29.484 1.00 78.44 342 THR A N 1
ATOM 2875 C CA . THR A 1 342 ? 31.639 -6.587 -29.066 1.00 78.44 342 THR A CA 1
ATOM 2876 C C . THR A 1 342 ? 32.039 -6.660 -27.592 1.00 78.44 342 THR A C 1
ATOM 2878 O O . THR A 1 342 ? 31.332 -7.247 -26.777 1.00 78.44 342 THR A O 1
ATOM 2881 N N . ALA A 1 343 ? 33.168 -6.039 -27.239 1.00 75.19 343 ALA A N 1
ATOM 2882 C CA . ALA A 1 343 ? 33.584 -5.880 -25.842 1.00 75.19 343 ALA A CA 1
ATOM 2883 C C . ALA A 1 343 ? 32.973 -4.632 -25.172 1.00 75.19 343 ALA A C 1
ATOM 2885 O O . ALA A 1 343 ? 33.114 -4.448 -23.965 1.00 75.19 343 ALA A O 1
ATOM 2886 N N . LYS A 1 344 ? 32.323 -3.752 -25.948 1.00 84.81 344 LYS A N 1
ATOM 2887 C CA . LYS A 1 344 ? 31.724 -2.510 -25.448 1.00 84.81 344 LYS A CA 1
ATOM 2888 C C . LYS A 1 344 ? 30.324 -2.801 -24.916 1.00 84.81 344 LYS A C 1
ATOM 2890 O O . LYS A 1 344 ? 29.511 -3.404 -25.606 1.00 84.81 344 LYS A O 1
ATOM 2895 N N . THR A 1 345 ? 30.034 -2.343 -23.706 1.00 89.62 345 THR A N 1
ATOM 2896 C CA . THR A 1 345 ? 28.715 -2.477 -23.082 1.00 89.62 345 THR A CA 1
ATOM 2897 C C . THR A 1 345 ? 27.953 -1.160 -23.140 1.00 89.62 345 THR A C 1
ATOM 2899 O O . THR A 1 345 ? 28.547 -0.083 -23.203 1.00 89.62 345 THR A O 1
ATOM 2902 N N . ILE A 1 346 ? 26.624 -1.243 -23.111 1.00 89.06 346 ILE A N 1
ATOM 2903 C CA . ILE A 1 346 ? 25.753 -0.073 -22.974 1.00 89.06 346 ILE A CA 1
ATOM 2904 C C . ILE A 1 346 ? 25.218 -0.077 -21.548 1.00 89.06 346 ILE A C 1
ATOM 2906 O O . ILE A 1 346 ? 24.557 -1.031 -21.140 1.00 89.06 346 ILE A O 1
ATOM 2910 N N . LYS A 1 347 ? 25.504 0.981 -20.789 1.00 90.50 347 LYS A N 1
ATOM 2911 C CA . LYS A 1 347 ? 24.980 1.158 -19.434 1.00 90.50 347 LYS A CA 1
ATOM 2912 C C . LYS A 1 347 ? 23.827 2.157 -19.455 1.00 90.50 347 LYS A C 1
ATOM 2914 O O . LYS A 1 347 ? 24.023 3.308 -19.836 1.00 90.50 347 LYS A O 1
ATOM 2919 N N . LEU A 1 348 ? 22.649 1.702 -19.038 1.00 89.38 348 LEU A N 1
ATOM 2920 C CA . LEU A 1 348 ? 21.431 2.496 -18.897 1.00 89.38 348 LEU A CA 1
ATOM 2921 C C . LEU A 1 348 ? 21.078 2.600 -17.418 1.00 89.38 348 LEU A C 1
ATOM 2923 O O . LEU A 1 348 ? 21.007 1.584 -16.735 1.00 89.38 348 LEU A O 1
ATOM 2927 N N . PHE A 1 349 ? 20.851 3.797 -16.902 1.00 85.38 349 PHE A N 1
ATOM 2928 C CA . PHE A 1 349 ? 20.456 3.985 -15.508 1.00 85.38 349 PHE A CA 1
ATOM 2929 C C . PHE A 1 349 ? 18.930 3.901 -15.341 1.00 85.38 349 PHE A C 1
ATOM 2931 O O . PHE A 1 349 ? 18.179 4.346 -16.209 1.00 85.38 349 PHE A O 1
ATOM 2938 N N . GLN A 1 350 ? 18.481 3.310 -14.226 1.00 75.19 350 GLN A N 1
ATOM 2939 C CA . GLN A 1 350 ? 17.062 3.052 -13.939 1.00 75.19 350 GLN A CA 1
ATOM 2940 C C . GLN A 1 350 ? 16.299 4.293 -13.464 1.00 75.19 350 GLN A C 1
ATOM 2942 O O . GLN A 1 350 ? 15.087 4.360 -13.630 1.00 75.19 350 GLN A O 1
ATOM 2947 N N . MET A 1 351 ? 16.978 5.260 -12.841 1.00 66.50 351 MET A N 1
ATOM 2948 C CA . MET A 1 351 ? 16.321 6.459 -12.317 1.00 66.50 351 MET A CA 1
ATOM 2949 C C . MET A 1 351 ? 15.978 7.420 -13.455 1.00 66.50 351 MET A C 1
ATOM 2951 O O . MET A 1 351 ? 16.868 7.787 -14.209 1.00 66.50 351 MET A O 1
ATOM 2955 N N . ASN A 1 352 ? 14.733 7.885 -13.561 1.00 62.41 352 ASN A N 1
ATOM 2956 C CA . ASN A 1 352 ? 14.432 8.994 -14.467 1.00 62.41 352 ASN A CA 1
ATOM 2957 C C . ASN A 1 352 ? 15.261 10.218 -14.037 1.00 62.41 352 ASN A C 1
ATOM 2959 O O . ASN A 1 352 ? 15.277 10.542 -12.842 1.00 62.41 352 ASN A O 1
ATOM 2963 N N . PRO A 1 353 ? 15.964 10.894 -14.960 1.00 55.16 353 PRO A N 1
ATOM 2964 C CA . PRO A 1 353 ? 16.620 12.136 -14.620 1.00 55.16 353 PRO A CA 1
ATOM 2965 C C . PRO A 1 353 ? 15.520 13.166 -14.305 1.00 55.16 353 PRO A C 1
ATOM 2967 O O . PRO A 1 353 ? 14.484 13.167 -14.977 1.00 55.16 353 PRO A O 1
ATOM 2970 N N . PRO A 1 354 ? 15.701 14.027 -13.288 1.00 54.62 354 PRO A N 1
ATOM 2971 C CA . PRO A 1 354 ? 14.800 15.124 -12.989 1.00 54.62 354 PRO A CA 1
ATOM 2972 C C . PRO A 1 354 ? 14.545 15.920 -14.260 1.00 54.62 354 PRO A C 1
ATOM 2974 O O . PRO A 1 354 ? 15.459 16.144 -15.062 1.00 54.62 354 PRO A O 1
ATOM 2977 N N . THR A 1 355 ? 13.311 16.386 -14.431 1.00 57.22 355 THR A N 1
ATOM 2978 C CA . THR A 1 355 ? 13.056 17.419 -15.432 1.00 57.22 355 THR A CA 1
ATOM 2979 C C . THR A 1 355 ? 13.916 18.648 -15.101 1.00 57.22 355 THR A C 1
ATOM 2981 O O . THR A 1 355 ? 14.391 18.803 -13.972 1.00 57.22 355 THR A O 1
ATOM 2984 N N . LYS A 1 356 ? 14.129 19.565 -16.057 1.00 56.19 356 LYS A N 1
ATOM 2985 C CA . LYS A 1 356 ? 14.888 20.804 -15.784 1.00 56.19 356 LYS A CA 1
ATOM 2986 C C . LYS A 1 356 ? 14.352 21.591 -14.572 1.00 56.19 356 LYS A C 1
ATOM 2988 O O . LYS A 1 356 ? 15.111 22.347 -13.975 1.00 56.19 356 LYS A O 1
ATOM 2993 N N . GLU A 1 357 ? 13.085 21.402 -14.204 1.00 53.88 357 GLU A N 1
ATOM 2994 C CA . GLU A 1 357 ? 12.428 22.047 -13.061 1.00 53.88 357 GLU A CA 1
ATOM 2995 C C . GLU A 1 357 ? 12.733 21.361 -11.709 1.00 53.88 357 GLU A C 1
ATOM 2997 O O . GLU A 1 357 ? 12.736 22.026 -10.674 1.00 53.88 357 GLU A O 1
ATOM 3002 N N . ASP A 1 358 ? 13.080 20.069 -11.706 1.00 52.97 358 ASP A N 1
ATOM 3003 C CA . ASP A 1 358 ? 13.333 19.257 -10.500 1.00 52.97 358 ASP A CA 1
ATOM 3004 C C . ASP A 1 358 ? 14.798 19.334 -10.003 1.00 52.97 358 ASP A C 1
ATOM 3006 O O . ASP A 1 358 ? 15.133 18.884 -8.900 1.00 52.97 358 ASP A O 1
ATOM 3010 N N . LEU A 1 359 ? 15.687 19.949 -10.796 1.00 52.59 359 LEU A N 1
ATOM 3011 C CA . LEU A 1 359 ? 17.140 20.017 -10.570 1.00 52.59 359 LEU A CA 1
ATOM 3012 C C . LEU A 1 359 ? 17.559 20.694 -9.255 1.00 52.59 359 LEU A C 1
ATOM 3014 O O . LEU A 1 359 ? 18.678 20.490 -8.790 1.00 52.59 359 LEU A O 1
ATOM 3018 N N . HIS A 1 360 ? 16.676 21.465 -8.620 1.00 48.03 360 HIS A N 1
ATOM 3019 C CA . HIS A 1 360 ? 16.977 22.150 -7.360 1.00 48.03 360 HIS A CA 1
ATOM 3020 C C . HIS A 1 360 ? 16.943 21.244 -6.117 1.00 48.03 360 HIS A C 1
ATOM 3022 O O . HIS A 1 360 ? 17.278 21.713 -5.030 1.00 48.03 360 HIS A O 1
ATOM 3028 N N . THR A 1 361 ? 16.548 19.970 -6.243 1.00 48.88 361 THR A N 1
ATOM 3029 C CA . THR A 1 361 ? 16.290 19.100 -5.077 1.00 48.88 361 THR A CA 1
ATOM 3030 C C . THR A 1 361 ? 17.148 17.836 -4.973 1.00 48.88 361 THR A C 1
ATOM 3032 O O . THR A 1 361 ? 17.131 17.203 -3.917 1.00 48.88 361 THR A O 1
ATOM 3035 N N . ILE A 1 362 ? 17.931 17.455 -5.994 1.00 52.62 362 ILE A N 1
ATOM 3036 C CA . ILE A 1 362 ? 18.633 16.155 -6.006 1.00 52.62 362 ILE A CA 1
ATOM 3037 C C . ILE A 1 362 ? 20.076 16.286 -6.531 1.00 52.62 362 ILE A C 1
ATOM 3039 O O . ILE A 1 362 ? 20.307 16.389 -7.730 1.00 52.62 362 ILE A O 1
ATOM 3043 N N . ASN A 1 363 ? 21.062 16.202 -5.630 1.00 49.38 363 ASN A N 1
ATOM 3044 C CA . ASN A 1 363 ? 22.501 16.368 -5.916 1.00 49.38 363 ASN A CA 1
ATOM 3045 C C . ASN A 1 363 ? 23.238 15.095 -6.412 1.00 49.38 363 ASN A C 1
ATOM 3047 O O . ASN A 1 363 ? 24.465 15.078 -6.423 1.00 49.38 363 ASN A O 1
ATOM 3051 N N . ASN A 1 364 ? 22.539 14.018 -6.800 1.00 57.16 364 ASN A N 1
ATOM 3052 C CA . ASN A 1 364 ? 23.141 12.671 -6.900 1.00 57.16 364 ASN A CA 1
ATOM 3053 C C . ASN A 1 364 ? 23.108 12.000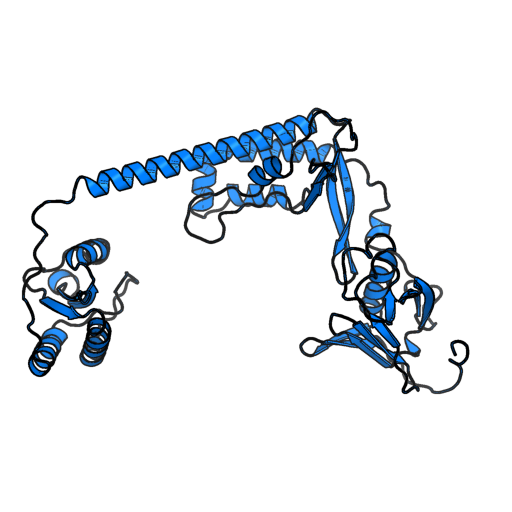 -8.295 1.00 57.16 364 ASN A C 1
ATOM 3055 O O . ASN A 1 364 ? 23.267 10.782 -8.376 1.00 57.16 364 ASN A O 1
ATOM 3059 N N . PHE A 1 365 ? 22.913 12.736 -9.396 1.00 66.69 365 PHE A N 1
ATOM 3060 C CA . PHE A 1 365 ? 22.939 12.131 -10.741 1.00 66.69 365 PHE A CA 1
ATOM 3061 C C . PHE A 1 365 ? 24.363 11.930 -11.267 1.00 66.69 365 PHE A C 1
ATOM 3063 O O . PHE A 1 365 ? 25.226 12.790 -11.108 1.00 66.69 365 PHE A O 1
ATOM 3070 N N . GLN A 1 366 ? 24.599 10.783 -11.908 1.00 72.56 366 GLN A N 1
ATOM 3071 C CA . GLN A 1 366 ? 25.857 10.467 -12.587 1.00 72.56 366 GLN A CA 1
ATOM 3072 C C . GLN A 1 366 ? 25.773 10.860 -14.068 1.00 72.56 366 GLN A C 1
ATOM 3074 O O . GLN A 1 366 ? 24.723 10.698 -14.695 1.00 72.56 366 GLN A O 1
ATOM 3079 N N . ASP A 1 367 ? 26.876 11.317 -14.657 1.00 82.06 367 ASP A N 1
ATOM 3080 C CA . ASP A 1 367 ? 26.986 11.466 -16.113 1.00 82.06 367 ASP A CA 1
ATOM 3081 C C . ASP A 1 367 ? 26.704 10.123 -16.797 1.00 82.06 367 ASP A C 1
ATOM 3083 O O . ASP A 1 367 ? 27.312 9.099 -16.467 1.00 82.06 367 ASP A O 1
ATOM 3087 N N . GLY A 1 368 ? 25.734 10.096 -17.714 1.00 86.06 368 GLY A N 1
ATOM 3088 C CA . GLY A 1 368 ? 25.216 8.825 -18.204 1.00 86.06 368 GLY A CA 1
ATOM 3089 C C . GLY A 1 368 ? 24.004 8.908 -19.119 1.00 86.06 368 GLY A C 1
ATOM 3090 O O . GLY A 1 368 ? 23.563 9.984 -19.525 1.00 86.06 368 GLY A O 1
ATOM 3091 N N . ILE A 1 369 ? 23.490 7.725 -19.455 1.00 88.00 369 ILE A N 1
ATOM 3092 C CA . ILE A 1 369 ? 22.314 7.532 -20.299 1.00 88.00 369 ILE A CA 1
ATOM 3093 C C . ILE A 1 369 ? 21.187 6.979 -19.435 1.00 88.00 369 ILE A C 1
ATOM 3095 O O . ILE A 1 369 ? 21.350 5.966 -18.752 1.00 88.00 369 ILE A O 1
ATOM 3099 N N . TYR A 1 370 ? 20.044 7.637 -19.498 1.00 87.12 370 TYR A N 1
ATOM 3100 C CA . TYR A 1 370 ? 18.861 7.324 -18.718 1.00 87.12 370 TYR A CA 1
ATOM 3101 C C . TYR A 1 370 ? 17.679 7.049 -19.636 1.00 87.12 370 TYR A C 1
ATOM 3103 O O . TYR A 1 370 ? 17.667 7.494 -20.782 1.00 87.12 370 TYR A O 1
ATOM 3111 N N . ILE A 1 371 ? 16.669 6.342 -19.141 1.00 85.38 371 ILE A N 1
ATOM 3112 C CA . ILE A 1 371 ? 15.398 6.244 -19.861 1.00 85.38 371 ILE A CA 1
ATOM 3113 C C . ILE A 1 371 ? 14.674 7.596 -19.783 1.00 85.38 371 ILE A C 1
ATOM 3115 O O . ILE A 1 371 ? 14.751 8.275 -18.761 1.00 85.38 371 ILE A O 1
ATOM 3119 N N . SER A 1 372 ? 14.049 8.031 -20.883 1.00 82.50 372 SER A N 1
ATOM 3120 C CA . SER A 1 372 ? 13.594 9.421 -21.014 1.00 82.50 372 SER A CA 1
ATOM 3121 C C . SER A 1 372 ? 12.446 9.814 -20.095 1.00 82.50 372 SER A C 1
ATOM 3123 O O . SER A 1 372 ? 12.376 10.964 -19.669 1.00 82.50 372 SER A O 1
ATOM 3125 N N . ASP A 1 373 ? 11.531 8.886 -19.836 1.00 81.38 373 ASP A N 1
ATOM 3126 C CA . ASP A 1 373 ? 10.286 9.126 -19.116 1.00 81.38 373 ASP A CA 1
ATOM 3127 C C . ASP A 1 373 ? 9.675 7.804 -18.622 1.00 81.38 373 ASP A C 1
ATOM 3129 O O . ASP A 1 373 ? 10.141 6.708 -18.943 1.00 81.38 373 ASP A O 1
ATOM 3133 N N . GLU A 1 374 ? 8.608 7.915 -17.831 1.00 78.88 374 GLU A N 1
ATOM 3134 C CA . GLU A 1 374 ? 7.869 6.784 -17.260 1.00 78.88 374 GLU A CA 1
ATOM 3135 C C . GLU A 1 374 ? 7.284 5.836 -18.325 1.00 78.88 374 GLU A C 1
ATOM 3137 O O . GLU A 1 374 ? 7.268 4.619 -18.130 1.00 78.88 374 GLU A O 1
ATOM 3142 N N . GLU A 1 375 ? 6.844 6.366 -19.470 1.00 83.81 375 GLU A N 1
ATOM 3143 C CA . GLU A 1 375 ? 6.277 5.574 -20.568 1.00 83.81 375 GLU A CA 1
ATOM 3144 C C . GLU A 1 375 ? 7.360 4.706 -21.222 1.00 83.81 375 GLU A C 1
ATOM 3146 O O . GLU A 1 375 ? 7.189 3.493 -21.371 1.00 83.81 375 GLU A O 1
ATOM 3151 N N . ASN A 1 376 ? 8.512 5.300 -21.542 1.00 86.62 376 ASN A N 1
ATOM 3152 C CA . ASN A 1 376 ? 9.678 4.602 -22.073 1.00 86.62 376 ASN A CA 1
ATOM 3153 C C . ASN A 1 376 ? 10.261 3.618 -21.056 1.00 86.62 376 ASN A C 1
ATOM 3155 O O . ASN A 1 376 ? 10.688 2.530 -21.443 1.00 86.62 376 ASN A O 1
ATOM 3159 N N . TYR A 1 377 ? 10.243 3.957 -19.763 1.00 86.12 377 TYR A N 1
ATOM 3160 C CA . TYR A 1 377 ? 10.692 3.065 -18.694 1.00 86.12 377 TYR A CA 1
ATOM 3161 C C . TYR A 1 377 ? 9.805 1.824 -18.620 1.00 86.12 377 TYR A C 1
ATOM 3163 O O . TYR A 1 377 ? 10.304 0.698 -18.658 1.00 86.12 377 TYR A O 1
ATOM 3171 N N . PHE A 1 378 ? 8.482 2.013 -18.610 1.00 86.12 378 PHE A N 1
ATOM 3172 C CA . PHE A 1 378 ? 7.530 0.908 -18.656 1.00 86.12 378 PHE A CA 1
ATOM 3173 C C . PHE A 1 378 ? 7.729 0.046 -19.906 1.00 86.12 378 PHE A C 1
ATOM 3175 O O . PHE A 1 378 ? 7.825 -1.179 -19.799 1.00 86.12 378 PHE A O 1
ATOM 3182 N N . LYS A 1 379 ? 7.833 0.677 -21.083 1.00 89.69 379 LYS A N 1
ATOM 3183 C CA . LYS A 1 379 ? 8.078 -0.010 -22.355 1.00 89.69 379 LYS A CA 1
ATOM 3184 C C . LYS A 1 379 ? 9.352 -0.856 -22.293 1.00 89.69 379 LYS A C 1
ATOM 3186 O O . LYS A 1 379 ? 9.335 -2.013 -22.705 1.00 89.69 379 LYS A O 1
ATOM 3191 N N . PHE A 1 380 ? 10.438 -0.318 -21.739 1.00 90.62 380 PHE A N 1
ATOM 3192 C CA . PHE A 1 380 ? 11.707 -1.030 -21.583 1.00 90.62 380 PHE A CA 1
ATOM 3193 C C . PHE A 1 380 ? 11.598 -2.216 -20.623 1.00 90.62 380 PHE A C 1
ATOM 3195 O O . PHE A 1 380 ? 11.981 -3.330 -20.974 1.00 90.62 380 PHE A O 1
ATOM 3202 N N . CYS A 1 381 ? 10.999 -2.035 -19.446 1.00 88.06 381 CYS A N 1
ATOM 3203 C CA . CYS A 1 381 ? 10.748 -3.141 -18.521 1.00 88.06 381 CYS A CA 1
ATOM 3204 C C . CYS A 1 381 ? 9.860 -4.229 -19.148 1.00 88.06 381 CYS A C 1
ATOM 3206 O O . CYS A 1 381 ? 10.120 -5.421 -18.960 1.00 88.06 381 CYS A O 1
ATOM 3208 N N . ARG A 1 382 ? 8.843 -3.844 -19.934 1.00 87.94 382 ARG A N 1
ATOM 3209 C CA . ARG A 1 382 ? 7.988 -4.792 -20.659 1.00 87.94 382 ARG A CA 1
ATOM 3210 C C . ARG A 1 382 ? 8.768 -5.563 -21.717 1.00 87.94 382 ARG A C 1
ATOM 3212 O O . ARG A 1 382 ? 8.640 -6.780 -21.759 1.00 87.94 382 ARG A O 1
ATOM 3219 N N . PHE A 1 383 ? 9.608 -4.887 -22.499 1.00 91.50 383 PHE A N 1
ATOM 3220 C CA . PHE A 1 383 ? 10.501 -5.513 -23.479 1.00 91.50 383 PHE A CA 1
ATOM 3221 C C . PHE A 1 383 ? 11.375 -6.593 -22.834 1.00 91.50 383 PHE A C 1
ATOM 3223 O O . PHE A 1 383 ? 11.421 -7.724 -23.315 1.00 91.50 383 PHE A O 1
ATOM 3230 N N . LEU A 1 384 ? 12.006 -6.270 -21.700 1.00 91.06 384 LEU A N 1
ATOM 3231 C CA . LEU A 1 384 ? 12.813 -7.226 -20.945 1.00 91.06 384 LEU A CA 1
ATOM 3232 C C . LEU A 1 384 ? 11.980 -8.428 -20.479 1.00 91.06 384 LEU A C 1
ATOM 3234 O O . LEU A 1 384 ? 12.358 -9.570 -20.718 1.00 91.06 384 LEU A O 1
ATOM 3238 N N . ARG A 1 385 ? 10.818 -8.188 -19.861 1.00 88.19 385 ARG A N 1
ATOM 3239 C CA . ARG A 1 385 ? 9.946 -9.254 -19.344 1.00 88.19 385 ARG A CA 1
ATOM 3240 C C . ARG A 1 385 ? 9.413 -10.166 -20.447 1.00 88.19 385 ARG A C 1
ATOM 3242 O O . ARG A 1 385 ? 9.332 -11.381 -20.261 1.00 88.19 385 ARG A O 1
ATOM 3249 N N . ASP A 1 386 ? 9.035 -9.588 -21.578 1.00 88.12 386 ASP A N 1
ATOM 3250 C CA . ASP A 1 386 ? 8.421 -10.316 -22.683 1.00 88.12 386 ASP A CA 1
ATOM 3251 C C . ASP A 1 386 ? 9.454 -11.157 -23.439 1.00 88.12 386 ASP A C 1
ATOM 3253 O O . ASP A 1 386 ? 9.158 -12.294 -23.808 1.00 88.12 386 ASP A O 1
ATOM 3257 N N . LEU A 1 387 ? 10.666 -10.627 -23.639 1.00 91.19 387 LEU A N 1
ATOM 3258 C CA . LEU A 1 387 ? 11.649 -11.191 -24.569 1.00 91.19 387 LEU A CA 1
ATOM 3259 C C . LEU A 1 387 ? 12.876 -11.821 -23.905 1.00 91.19 387 LEU A C 1
AT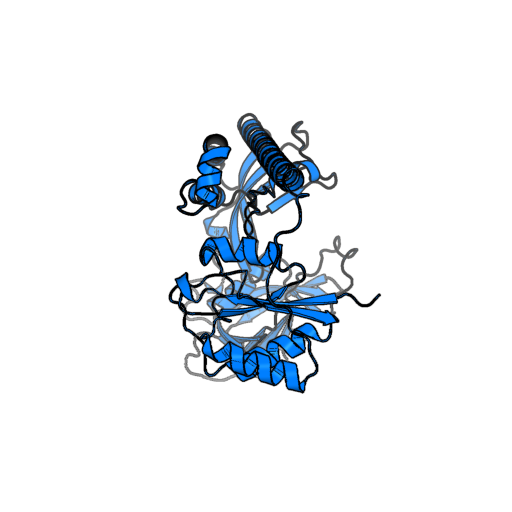OM 3261 O O . LEU A 1 387 ? 13.672 -12.435 -24.608 1.00 91.19 387 LEU A O 1
ATOM 3265 N N . PHE A 1 388 ? 13.040 -11.712 -22.584 1.00 90.50 388 PHE A N 1
ATOM 3266 C CA . PHE A 1 388 ? 14.171 -12.290 -21.855 1.00 90.50 388 PHE A CA 1
ATOM 3267 C C . PHE A 1 388 ? 13.707 -13.190 -20.703 1.00 90.50 388 PHE A C 1
ATOM 3269 O O . PHE A 1 388 ? 12.674 -12.952 -20.070 1.00 90.50 388 PHE A O 1
ATOM 3276 N N . GLU A 1 389 ? 14.460 -14.258 -20.458 1.00 88.56 389 GLU A N 1
ATOM 3277 C CA . GLU A 1 389 ? 14.414 -15.077 -19.249 1.00 88.56 389 GLU A CA 1
ATOM 3278 C C . GLU A 1 389 ? 15.174 -14.338 -18.155 1.00 88.56 389 GLU A C 1
ATOM 3280 O O . GLU A 1 389 ? 16.223 -13.754 -18.424 1.00 88.56 389 GLU A O 1
ATOM 3285 N N . ILE A 1 390 ? 14.618 -14.320 -16.945 1.00 84.56 390 ILE A N 1
ATOM 3286 C CA . ILE A 1 390 ? 15.169 -13.581 -15.810 1.00 84.56 390 ILE A CA 1
ATOM 3287 C C . ILE A 1 390 ? 15.634 -14.604 -14.781 1.00 84.56 390 ILE A C 1
ATOM 3289 O O . ILE A 1 390 ? 14.819 -15.345 -14.236 1.00 84.56 390 ILE A O 1
ATOM 3293 N N . GLU A 1 391 ? 16.934 -14.617 -14.517 1.00 82.88 391 GLU A N 1
ATOM 3294 C CA . GLU A 1 391 ? 17.566 -15.420 -13.477 1.00 82.88 391 GLU A CA 1
ATOM 3295 C C . GLU A 1 391 ? 18.071 -14.499 -12.360 1.00 82.88 391 GLU A C 1
ATOM 3297 O O . GLU A 1 391 ? 18.738 -13.490 -12.610 1.00 82.88 391 GLU A O 1
ATOM 3302 N N . GLU A 1 392 ? 17.738 -14.829 -11.116 1.00 79.69 392 GLU A N 1
ATOM 3303 C CA . GLU A 1 392 ? 18.147 -14.062 -9.940 1.00 79.69 392 GLU A CA 1
ATOM 3304 C C . GLU A 1 392 ? 19.519 -14.535 -9.440 1.00 79.69 392 GLU A C 1
ATOM 3306 O O . GLU A 1 392 ? 19.732 -15.719 -9.175 1.00 79.69 392 GLU A O 1
ATOM 3311 N N . PHE A 1 393 ? 20.453 -13.597 -9.285 1.00 66.12 393 PHE A N 1
ATOM 3312 C CA . PHE A 1 393 ? 21.803 -13.828 -8.778 1.00 66.12 393 PHE A CA 1
ATOM 3313 C C . PHE A 1 393 ? 22.107 -12.847 -7.639 1.00 66.12 393 PHE A C 1
ATOM 3315 O O . PHE A 1 393 ? 22.787 -11.833 -7.805 1.00 66.12 393 PHE A O 1
ATOM 3322 N N . GLY A 1 394 ? 21.608 -13.156 -6.441 1.00 73.19 394 GLY A N 1
ATOM 3323 C CA . GLY A 1 394 ? 21.791 -12.300 -5.268 1.00 73.19 394 GLY A CA 1
ATOM 3324 C C . GLY A 1 394 ? 21.035 -10.978 -5.415 1.00 73.19 394 GLY A C 1
ATOM 3325 O O . GLY A 1 394 ? 19.816 -10.980 -5.486 1.00 73.19 394 GLY A O 1
ATOM 3326 N N . TYR A 1 395 ? 21.749 -9.848 -5.449 1.00 66.62 395 TYR A N 1
ATOM 3327 C CA . TYR A 1 395 ? 21.148 -8.516 -5.653 1.00 66.62 395 TYR A CA 1
ATOM 3328 C C . TYR A 1 395 ? 21.088 -8.091 -7.130 1.00 66.62 395 TYR A C 1
ATOM 3330 O O . TYR A 1 395 ? 20.686 -6.966 -7.435 1.00 66.62 395 TYR A O 1
ATOM 3338 N N . GLU A 1 396 ? 21.514 -8.963 -8.044 1.00 80.44 396 GLU A N 1
ATOM 3339 C CA . GLU A 1 396 ? 21.516 -8.712 -9.480 1.00 80.44 396 GLU A CA 1
ATOM 3340 C C . GLU A 1 396 ? 20.586 -9.685 -10.209 1.00 80.44 396 GLU A C 1
ATOM 3342 O O . GLU A 1 396 ? 20.388 -10.824 -9.791 1.00 80.44 396 GLU A O 1
ATOM 3347 N N . TYR A 1 397 ? 20.040 -9.239 -11.335 1.00 83.44 397 TYR A N 1
ATOM 3348 C CA . TYR A 1 397 ? 19.270 -10.073 -12.249 1.00 83.44 397 TYR A CA 1
ATOM 3349 C C . TYR A 1 397 ? 20.047 -10.239 -13.547 1.00 83.44 397 TYR A C 1
ATOM 3351 O O . TYR A 1 397 ? 20.449 -9.250 -14.172 1.00 83.44 397 TYR A O 1
ATOM 3359 N N . LEU A 1 398 ? 20.234 -11.486 -13.964 1.00 88.31 398 LEU A N 1
ATOM 3360 C CA . LEU A 1 398 ? 20.746 -11.841 -15.277 1.00 88.31 398 LEU A CA 1
ATOM 3361 C C . LEU A 1 398 ? 19.559 -12.046 -16.216 1.00 88.31 398 LEU A C 1
ATOM 3363 O O . LEU A 1 398 ? 18.665 -12.836 -15.932 1.00 88.31 398 LEU A O 1
ATOM 3367 N N . LEU A 1 399 ? 19.556 -11.336 -17.341 1.00 89.19 399 LEU A N 1
ATOM 3368 C CA . LEU A 1 399 ? 18.535 -11.473 -18.367 1.00 89.19 399 LEU A CA 1
ATOM 3369 C C . LEU A 1 399 ? 19.147 -12.039 -19.646 1.00 89.19 399 LEU A C 1
ATOM 3371 O O . LEU A 1 399 ? 20.095 -11.468 -20.197 1.00 89.19 399 LEU A O 1
ATOM 3375 N N . ILE A 1 400 ? 18.585 -13.144 -20.130 1.00 87.94 400 ILE A N 1
ATOM 3376 C CA . ILE A 1 400 ? 19.040 -13.864 -21.326 1.00 87.94 400 ILE A CA 1
ATOM 3377 C C . ILE A 1 400 ? 17.898 -13.883 -22.350 1.00 87.94 400 ILE A C 1
ATOM 3379 O O . ILE A 1 400 ? 16.766 -14.146 -21.961 1.00 87.94 400 ILE A O 1
ATOM 3383 N N . PRO A 1 401 ? 18.136 -13.597 -23.643 1.00 87.94 401 PRO A N 1
ATOM 3384 C CA . PRO A 1 401 ? 17.088 -13.665 -24.661 1.00 87.94 401 PRO A CA 1
ATOM 3385 C C . PRO A 1 401 ? 16.309 -14.992 -24.654 1.00 87.94 401 PRO A C 1
ATOM 3387 O O . PRO A 1 401 ? 16.912 -16.064 -24.740 1.00 87.94 401 PRO A O 1
ATOM 3390 N N . LYS A 1 402 ? 14.972 -14.920 -24.616 1.00 82.31 402 LYS A N 1
ATOM 3391 C CA . LYS A 1 402 ? 14.070 -16.061 -24.832 1.00 82.31 402 LYS A CA 1
ATOM 3392 C C . LYS A 1 402 ? 14.205 -16.504 -26.289 1.00 82.31 402 LYS A C 1
ATOM 3394 O O . LYS A 1 402 ? 14.003 -15.695 -27.188 1.00 82.31 402 LYS A O 1
ATOM 3399 N N . ASN A 1 403 ? 14.505 -17.782 -26.511 1.00 61.41 403 ASN A N 1
ATOM 3400 C CA . ASN A 1 403 ? 14.769 -18.418 -27.812 1.00 61.41 403 ASN A CA 1
ATOM 3401 C C . ASN A 1 403 ? 16.117 -18.061 -28.469 1.00 61.41 403 ASN A C 1
ATOM 3403 O O . ASN A 1 403 ? 16.199 -17.241 -29.380 1.00 61.41 403 ASN A O 1
ATOM 3407 N N . LYS A 1 404 ? 17.163 -18.829 -28.138 1.00 49.97 404 LYS A N 1
ATOM 3408 C CA . LYS A 1 404 ? 18.207 -19.156 -29.122 1.00 49.97 404 LYS A CA 1
ATOM 3409 C C . LYS A 1 404 ? 17.694 -20.286 -30.025 1.00 49.97 404 LYS A C 1
ATOM 3411 O O . LYS A 1 404 ? 17.927 -21.457 -29.740 1.00 49.97 404 LYS A O 1
ATOM 3416 N N . GLY A 1 405 ? 16.998 -19.945 -31.110 1.00 37.16 405 GLY A N 1
ATOM 3417 C CA . GLY A 1 405 ? 16.984 -20.817 -32.295 1.00 37.16 405 GLY A CA 1
ATOM 3418 C C . GLY A 1 405 ? 18.422 -20.974 -32.827 1.00 37.16 405 GLY A C 1
ATOM 3419 O O . GLY A 1 405 ? 19.249 -20.097 -32.563 1.00 37.16 405 GLY A O 1
ATOM 3420 N N . PRO A 1 406 ? 18.775 -22.096 -33.484 1.00 31.19 406 PRO A N 1
ATOM 3421 C CA . PRO A 1 406 ? 20.167 -22.489 -33.694 1.00 31.19 406 PRO A CA 1
ATOM 3422 C C . PRO A 1 406 ? 20.969 -21.430 -34.464 1.00 31.19 406 PRO A C 1
ATOM 3424 O O . PRO A 1 406 ? 20.497 -20.841 -35.432 1.00 31.19 406 PRO A O 1
ATOM 3427 N N . GLN A 1 407 ? 22.197 -21.206 -33.988 1.00 43.16 407 GLN A N 1
ATOM 3428 C CA . GLN A 1 407 ? 23.178 -20.250 -34.504 1.00 43.16 407 GLN A CA 1
ATOM 3429 C C . GLN A 1 407 ? 23.383 -20.341 -36.022 1.00 43.16 407 GLN A C 1
ATOM 3431 O O . GLN A 1 407 ? 23.626 -21.433 -36.528 1.00 43.16 407 GLN A O 1
ATOM 3436 N N . GLN A 1 408 ? 23.506 -19.185 -36.682 1.00 30.78 408 GLN A N 1
ATOM 3437 C CA . GLN A 1 408 ? 24.482 -18.968 -37.757 1.00 30.78 408 GLN A CA 1
ATOM 3438 C C . GLN A 1 408 ? 25.002 -17.512 -37.747 1.00 30.78 408 GLN A C 1
ATOM 3440 O O . GLN A 1 408 ? 24.246 -16.553 -37.631 1.00 30.78 408 GLN A O 1
ATOM 3445 N N . LEU A 1 409 ? 26.331 -17.392 -37.812 1.00 28.09 409 LEU A N 1
ATOM 3446 C CA . LEU A 1 409 ? 27.181 -16.198 -37.991 1.00 28.09 409 LEU A CA 1
ATOM 3447 C C . LEU A 1 409 ? 27.425 -15.959 -39.511 1.00 28.09 409 LEU A C 1
ATOM 3449 O O . LEU A 1 409 ? 27.302 -16.943 -40.241 1.00 28.09 409 LEU A O 1
ATOM 3453 N N . PRO A 1 410 ? 27.939 -14.800 -40.012 1.00 39.88 410 PRO A N 1
ATOM 3454 C CA . PRO A 1 410 ? 28.103 -13.465 -39.400 1.00 39.88 410 PRO A CA 1
ATOM 3455 C C . PRO A 1 410 ? 27.857 -12.221 -40.337 1.00 39.88 410 PRO A C 1
ATOM 3457 O O . PRO A 1 410 ? 27.673 -12.364 -41.541 1.00 39.88 410 PRO A O 1
ATOM 3460 N N . LEU A 1 411 ? 28.007 -11.012 -39.739 1.00 32.66 411 LEU A N 1
ATOM 3461 C CA . LEU A 1 411 ? 28.618 -9.732 -40.224 1.00 32.66 411 LEU A CA 1
ATOM 3462 C C . LEU A 1 411 ? 27.796 -8.435 -40.554 1.00 32.66 411 LEU A C 1
ATOM 3464 O O . LEU A 1 411 ? 27.055 -8.377 -41.526 1.00 32.66 411 LEU A O 1
ATOM 3468 N N . TYR A 1 412 ? 28.161 -7.377 -39.781 1.00 32.03 412 TYR A N 1
ATOM 3469 C CA . TYR A 1 412 ? 28.174 -5.886 -39.943 1.00 32.03 412 TYR A CA 1
ATOM 3470 C C . TYR A 1 412 ? 26.853 -5.053 -39.963 1.00 32.03 412 TYR A C 1
ATOM 3472 O O . TYR A 1 412 ? 25.864 -5.488 -40.528 1.00 32.03 412 TYR A O 1
ATOM 3480 N N . ASN A 1 413 ? 26.737 -3.834 -39.379 1.00 33.56 413 ASN A N 1
ATOM 3481 C CA . ASN A 1 413 ? 27.702 -2.930 -38.711 1.00 33.56 413 ASN A CA 1
ATOM 3482 C C . ASN A 1 413 ? 27.038 -2.004 -37.638 1.00 33.56 413 ASN A C 1
ATOM 3484 O O . ASN A 1 413 ? 25.880 -1.627 -37.783 1.00 33.56 413 ASN A O 1
ATOM 3488 N N . ILE A 1 414 ? 27.777 -1.645 -36.569 1.00 34.72 414 ILE A N 1
ATOM 3489 C CA . ILE A 1 414 ? 27.403 -0.745 -35.431 1.00 34.72 414 ILE A CA 1
ATOM 3490 C C . ILE A 1 414 ? 28.032 0.662 -35.579 1.00 34.72 414 ILE A C 1
ATOM 3492 O O . ILE A 1 414 ? 27.942 1.517 -34.700 1.00 34.72 414 ILE A O 1
ATOM 3496 N N . GLU A 1 415 ? 28.696 0.912 -36.701 1.00 41.84 415 GLU A N 1
ATOM 3497 C CA . GLU A 1 415 ? 29.587 2.062 -36.877 1.00 41.84 415 GLU A CA 1
ATOM 3498 C C . GLU A 1 415 ? 28.875 3.416 -37.024 1.00 41.84 415 GLU A C 1
ATOM 3500 O O . GLU A 1 415 ? 29.535 4.441 -36.926 1.00 41.84 415 GLU A O 1
ATOM 3505 N N . ASP A 1 416 ? 27.544 3.457 -37.11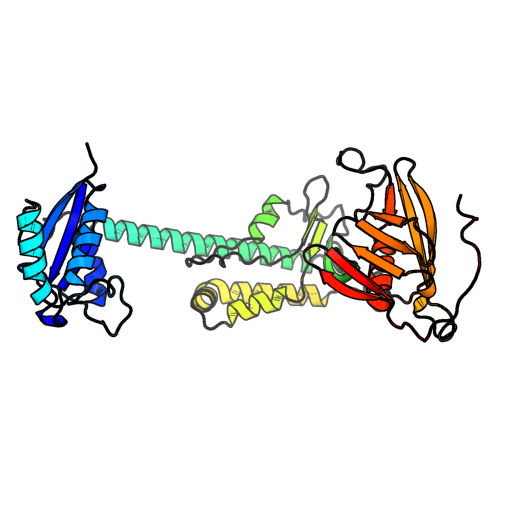4 1.00 42.56 416 ASP A N 1
ATOM 3506 C CA . ASP A 1 416 ? 26.792 4.718 -37.238 1.00 42.56 416 ASP A CA 1
ATOM 3507 C C . ASP A 1 416 ? 26.573 5.464 -35.903 1.00 42.56 416 ASP A C 1
ATOM 3509 O O . ASP A 1 416 ? 25.870 6.474 -35.855 1.00 42.56 416 ASP A O 1
ATOM 3513 N N . LEU A 1 417 ? 27.140 4.967 -34.796 1.00 39.31 417 LEU A N 1
ATOM 3514 C CA . LEU A 1 417 ? 26.977 5.549 -33.454 1.00 39.31 417 LEU A CA 1
ATOM 3515 C C . LEU A 1 417 ? 28.277 6.083 -32.826 1.00 39.31 417 LEU A C 1
ATOM 3517 O O . LEU A 1 417 ? 28.277 6.390 -31.629 1.00 39.31 417 LEU A O 1
ATOM 3521 N N . PHE A 1 418 ? 29.354 6.219 -33.606 1.00 38.78 418 PHE A N 1
ATOM 3522 C CA . PHE A 1 418 ? 30.587 6.894 -33.178 1.00 38.78 418 PHE A CA 1
ATOM 3523 C C . PHE A 1 418 ? 30.743 8.273 -33.810 1.00 38.78 418 PHE A C 1
ATOM 3525 O O . PHE A 1 418 ? 30.634 8.374 -35.050 1.00 38.78 418 PHE A O 1
#

pLDDT: mean 79.13, std 15.45, range [28.09, 96.38]